Protein AF-0000000074148854 (afdb_homodimer)

Sequence (390 aa):
MEKKRISKEEFLEVLKSNPIIAAVREEERLSQALQSKSKVLFLLKTNVLTLPNVVQEIKSHGKLVFIHLDLLEGLAQDKYALRYLGDVVGIDGVITTRANLIQQAKAEDLIAIQRFFVLDSSALATGVKIMQSAEPDMVEILPGIIFIHLGEELRTQIPYPLIAGGLIRTPEEARDILKAGATAVSTTSVTLWNMMEKKRISKEEFLEVLKSNPIIAAVREEERLSQALQSKSKVLFLLKTNVLTLPNVVQEIKSHGKLVFIHLDLLEGLAQDKYALRYLGDVVGIDGVITTRANLIQQAKAEDLIAIQRFFVLDSSALATGVKIMQSAEPDMVEILPGIIFIHLGEELRTQIPYPLIAGGLIRTPEEARDILKAGATAVSTTSVTLWNM

Structure (mmCIF, N/CA/C/O backbone):
data_AF-0000000074148854-model_v1
#
loop_
_entity.id
_entity.type
_entity.pdbx_description
1 polymer 'Transcriptional antiterminator of glycerol uptake operon'
#
loop_
_atom_site.group_PDB
_atom_site.id
_atom_site.type_symbol
_atom_site.label_atom_id
_atom_site.label_alt_id
_atom_site.label_comp_id
_atom_site.label_asym_id
_atom_site.label_entity_id
_atom_site.label_seq_id
_atom_site.pdbx_PDB_ins_code
_atom_site.Cartn_x
_atom_site.Cartn_y
_atom_site.Cartn_z
_atom_site.occupancy
_atom_site.B_iso_or_equiv
_atom_site.auth_seq_id
_atom_site.auth_comp_id
_atom_site.auth_asym_id
_atom_site.auth_atom_id
_atom_site.pdbx_PDB_model_num
ATOM 1 N N . MET A 1 1 ? -23.891 6.211 -1.718 1 35.56 1 MET A N 1
ATOM 2 C CA . MET A 1 1 ? -23.828 7.664 -1.588 1 35.56 1 MET A CA 1
ATOM 3 C C . MET A 1 1 ? -22.391 8.156 -1.734 1 35.56 1 MET A C 1
ATOM 5 O O . MET A 1 1 ? -21.484 7.676 -1.05 1 35.56 1 MET A O 1
ATOM 9 N N . GLU A 1 2 ? -22.047 8.648 -2.879 1 47.62 2 GLU A N 1
ATOM 10 C CA . GLU A 1 2 ? -20.719 9.148 -3.178 1 47.62 2 GLU A CA 1
ATOM 11 C C . GLU A 1 2 ? -20.188 10.039 -2.051 1 47.62 2 GLU A C 1
ATOM 13 O O . GLU A 1 2 ? -20.828 11.031 -1.694 1 47.62 2 GLU A O 1
ATOM 18 N N . LYS A 1 3 ? -19.625 9.406 -1.089 1 58.03 3 LYS A N 1
ATOM 19 C CA . LYS A 1 3 ? -19.156 10.18 0.056 1 58.03 3 LYS A CA 1
ATOM 20 C C . LYS A 1 3 ? -18.578 11.523 -0.387 1 58.03 3 LYS A C 1
ATOM 22 O O . LYS A 1 3 ? -17.625 11.562 -1.185 1 58.03 3 LYS A O 1
ATOM 27 N N . LYS A 1 4 ? -19.234 12.648 -0.329 1 70.69 4 LYS A N 1
ATOM 28 C CA . LYS A 1 4 ? -18.891 14.016 -0.703 1 70.69 4 LYS A CA 1
ATOM 29 C C . LYS A 1 4 ? -17.594 14.453 -0.039 1 70.69 4 LYS A C 1
ATOM 31 O O . LYS A 1 4 ? -17.438 14.344 1.18 1 70.69 4 LYS A O 1
ATOM 36 N N . ARG A 1 5 ? -16.438 14.719 -0.85 1 89.81 5 ARG A N 1
ATOM 37 C CA . ARG A 1 5 ? -15.141 15.219 -0.407 1 89.81 5 ARG A CA 1
ATOM 38 C C . ARG A 1 5 ? -15.203 16.703 -0.085 1 89.81 5 ARG A C 1
ATOM 40 O O . ARG A 1 5 ? -15.875 17.469 -0.785 1 89.81 5 ARG A O 1
ATOM 47 N N . ILE A 1 6 ? -14.578 17.094 1.018 1 95.19 6 ILE A N 1
ATOM 48 C CA . ILE A 1 6 ? -14.531 18.5 1.403 1 95.19 6 ILE A CA 1
ATOM 49 C C . ILE A 1 6 ? -13.75 19.297 0.36 1 95.19 6 ILE A C 1
ATOM 51 O O . ILE A 1 6 ? -12.734 18.828 -0.152 1 95.19 6 ILE A O 1
ATOM 55 N N . SER A 1 7 ? -14.234 20.484 0.017 1 95.88 7 SER A N 1
ATOM 56 C CA . SER A 1 7 ? -13.531 21.344 -0.926 1 95.88 7 SER A CA 1
ATOM 57 C C . SER A 1 7 ? -12.445 22.156 -0.226 1 95.88 7 SER A C 1
ATOM 59 O O . SER A 1 7 ? -12.445 22.281 1.001 1 95.88 7 SER A O 1
ATOM 61 N N . LYS A 1 8 ? -11.57 22.672 -1.095 1 96.44 8 LYS A N 1
ATOM 62 C CA . LYS A 1 8 ? -10.523 23.562 -0.575 1 96.44 8 LYS A CA 1
ATOM 63 C C . LYS A 1 8 ? -11.125 24.734 0.175 1 96.44 8 LYS A C 1
ATOM 65 O O . LYS A 1 8 ? -10.656 25.109 1.254 1 96.44 8 LYS A O 1
ATOM 70 N N . GLU A 1 9 ? -12.156 25.281 -0.361 1 96.81 9 GLU A N 1
ATOM 71 C CA . GLU A 1 9 ? -12.805 26.438 0.239 1 96.81 9 GLU A CA 1
ATOM 72 C C . GLU A 1 9 ? -13.453 26.078 1.575 1 96.81 9 GLU A C 1
ATOM 74 O O . GLU A 1 9 ? -13.344 26.828 2.543 1 96.81 9 GLU A O 1
ATOM 79 N N . GLU A 1 10 ? -14.109 25 1.564 1 97.5 10 GLU A N 1
ATOM 80 C CA . GLU A 1 10 ? -14.711 24.531 2.805 1 97.5 10 GLU A CA 1
ATOM 81 C C . GLU A 1 10 ? -13.656 24.266 3.871 1 97.5 10 GLU A C 1
ATOM 83 O O . GLU A 1 10 ? -13.844 24.609 5.039 1 97.5 10 GLU A O 1
ATOM 88 N N . PHE A 1 11 ? -12.602 23.688 3.469 1 98.19 11 PHE A N 1
ATOM 89 C CA . PHE A 1 11 ? -11.516 23.391 4.391 1 98.19 11 PHE A CA 1
ATOM 90 C C . PHE A 1 11 ? -10.93 24.672 4.973 1 98.19 11 PHE A C 1
ATOM 92 O O . PHE A 1 11 ? -10.68 24.75 6.176 1 98.19 11 PHE A O 1
ATOM 99 N N . LEU A 1 12 ? -10.719 25.641 4.148 1 98.06 12 LEU A N 1
ATOM 100 C CA . LEU A 1 12 ? -10.203 26.938 4.586 1 98.06 12 LEU A CA 1
ATOM 101 C C . LEU A 1 12 ? -11.125 27.578 5.613 1 98.06 12 LEU A C 1
ATOM 103 O O . LEU A 1 12 ? -10.664 28.172 6.59 1 98.06 12 LEU A O 1
ATOM 107 N N . GLU A 1 13 ? -12.367 27.406 5.43 1 98 13 GLU A N 1
ATOM 108 C CA . GLU A 1 13 ? -13.344 27.953 6.375 1 98 13 GLU A CA 1
ATOM 109 C C . GLU A 1 13 ? -13.242 27.25 7.73 1 98 13 GLU A C 1
ATOM 111 O O . GLU A 1 13 ? -13.367 27.891 8.773 1 98 13 GLU A O 1
ATOM 116 N N . VAL A 1 14 ? -13.047 25.969 7.648 1 98.19 14 VAL A N 1
ATOM 117 C CA . VAL A 1 14 ? -12.891 25.203 8.883 1 98.19 14 VAL A CA 1
ATOM 118 C C . VAL A 1 14 ? -11.664 25.703 9.648 1 98.19 14 VAL A C 1
ATOM 120 O O . VAL A 1 14 ? -11.734 25.938 10.852 1 98.19 14 VAL A O 1
ATOM 123 N N . LEU A 1 15 ? -10.555 25.906 8.938 1 98.25 15 LEU A N 1
ATOM 124 C CA . LEU A 1 15 ? -9.312 26.344 9.578 1 98.25 15 LEU A CA 1
ATOM 125 C C . LEU A 1 15 ? -9.453 27.75 10.125 1 98.25 15 LEU A C 1
ATOM 127 O O . LEU A 1 15 ? -8.906 28.078 11.18 1 98.25 15 LEU A O 1
ATOM 131 N N . LYS A 1 16 ? -10.188 28.547 9.445 1 96.19 16 LYS A N 1
ATOM 132 C CA . LYS A 1 16 ? -10.391 29.922 9.906 1 96.19 16 LYS A CA 1
ATOM 133 C C . LYS A 1 16 ? -11.172 29.953 11.219 1 96.19 16 LYS A C 1
ATOM 135 O O . LYS A 1 16 ? -10.883 30.75 12.102 1 96.19 16 LYS A O 1
ATOM 140 N N . SER A 1 17 ? -12.125 29.141 11.32 1 96.62 17 SER A N 1
ATOM 141 C CA . SER A 1 17 ? -12.969 29.078 12.508 1 96.62 17 SER A CA 1
ATOM 142 C C . SER A 1 17 ? -12.25 28.406 13.672 1 96.62 17 SER A C 1
ATOM 144 O O . SER A 1 17 ? -12.477 28.734 14.836 1 96.62 17 SER A O 1
ATOM 146 N N . ASN A 1 18 ? -11.492 27.406 13.43 1 97.88 18 ASN A N 1
ATOM 147 C CA . ASN A 1 18 ? -10.688 26.656 14.375 1 97.88 18 ASN A CA 1
ATOM 148 C C . ASN A 1 18 ? -9.281 26.391 13.844 1 97.88 18 ASN A C 1
ATOM 150 O O . ASN A 1 18 ? -9.008 25.328 13.305 1 97.88 18 ASN A O 1
ATOM 154 N N . PRO A 1 19 ? -8.352 27.266 14.156 1 98.25 19 PRO A N 1
ATOM 155 C CA . PRO A 1 19 ? -7.078 27.297 13.438 1 98.25 19 PRO A CA 1
ATOM 156 C C . PRO A 1 19 ? -6.039 26.359 14.047 1 98.25 19 PRO A C 1
ATOM 158 O O . PRO A 1 19 ? -4.883 26.344 13.617 1 98.25 19 PRO A O 1
ATOM 161 N N . ILE A 1 20 ? -6.406 25.562 15.047 1 98.62 20 ILE A N 1
ATOM 162 C CA . ILE A 1 20 ? -5.449 24.656 15.656 1 98.62 20 ILE A CA 1
ATOM 163 C C . ILE A 1 20 ? -5.664 23.234 15.117 1 98.62 20 ILE A C 1
ATOM 165 O O . ILE A 1 20 ? -6.75 22.672 15.258 1 98.62 20 ILE A O 1
ATOM 169 N N . ILE A 1 21 ? -4.66 22.719 14.5 1 98.69 21 ILE A N 1
ATOM 170 C CA . ILE A 1 21 ? -4.656 21.359 13.984 1 98.69 21 ILE A CA 1
ATOM 171 C C . ILE A 1 21 ? -3.906 20.438 14.945 1 98.69 21 ILE A C 1
ATOM 173 O O . ILE A 1 21 ? -2.76 20.719 15.312 1 98.69 21 ILE A O 1
ATOM 177 N N . ALA A 1 22 ? -4.594 19.406 15.367 1 98.31 22 ALA A N 1
ATOM 178 C CA . ALA A 1 22 ? -3.953 18.438 16.25 1 98.31 22 ALA A CA 1
ATOM 179 C C . ALA A 1 22 ? -3.1 17.453 15.445 1 98.31 22 ALA A C 1
ATOM 181 O O . ALA A 1 22 ? -3.623 16.656 14.656 1 98.31 22 ALA A O 1
ATOM 182 N N . ALA A 1 23 ? -1.839 17.5 15.633 1 97.69 23 ALA A N 1
ATOM 183 C CA . ALA A 1 23 ? -0.928 16.531 15.023 1 97.69 23 ALA A CA 1
ATOM 184 C C . ALA A 1 23 ? -0.646 15.375 15.977 1 97.69 23 ALA A C 1
ATOM 186 O O . ALA A 1 23 ? -0.233 15.586 17.125 1 97.69 23 ALA A O 1
ATOM 187 N N . VAL A 1 24 ? -0.916 14.203 15.492 1 96.88 24 VAL A N 1
ATOM 188 C CA . VAL A 1 24 ? -0.788 13.008 16.328 1 96.88 24 VAL A CA 1
ATOM 189 C C . VAL A 1 24 ? 0.188 12.031 15.68 1 96.88 24 VAL A C 1
ATOM 191 O O . VAL A 1 24 ? 0.065 11.711 14.492 1 96.88 24 VAL A O 1
ATOM 194 N N . ARG A 1 25 ? 1.006 11.531 16.484 1 91.31 25 ARG A N 1
ATOM 195 C CA . ARG A 1 25 ? 1.88 10.461 16.016 1 91.31 25 ARG A CA 1
ATOM 196 C C . ARG A 1 25 ? 1.225 9.102 16.203 1 91.31 25 ARG A C 1
ATOM 198 O O . ARG A 1 25 ? 0.24 8.977 16.922 1 91.31 25 ARG A O 1
ATOM 205 N N . GLU A 1 26 ? 1.386 7.848 15.555 1 82.94 26 GLU A N 1
ATOM 206 C CA . GLU A 1 26 ? 0.753 6.539 15.453 1 82.94 26 GLU A CA 1
ATOM 207 C C . GLU A 1 26 ? -0.063 6.219 16.703 1 82.94 26 GLU A C 1
ATOM 209 O O . GLU A 1 26 ? -1.229 5.836 16.609 1 82.94 26 GLU A O 1
ATOM 214 N N . GLU A 1 27 ? -0.004 6.492 17.734 1 79.69 27 GLU A N 1
ATOM 215 C CA . GLU A 1 27 ? -0.789 6.168 18.922 1 79.69 27 GLU A CA 1
ATOM 216 C C . GLU A 1 27 ? -0.615 7.234 20 1 79.69 27 GLU A C 1
ATOM 218 O O . GLU A 1 27 ? -1.311 7.211 21.016 1 79.69 27 GLU A O 1
ATOM 223 N N . GLU A 1 28 ? 0.094 7.973 19.516 1 85.69 28 GLU A N 1
ATOM 224 C CA . GLU A 1 28 ? 0.358 8.961 20.562 1 85.69 28 GLU A CA 1
ATOM 225 C C . GLU A 1 28 ? -0.801 9.945 20.703 1 85.69 28 GLU A C 1
ATOM 227 O O . GLU A 1 28 ? -1.191 10.586 19.719 1 85.69 28 GLU A O 1
ATOM 232 N N . ARG A 1 29 ? -1.507 10.016 21.844 1 92.44 29 ARG A N 1
ATOM 233 C CA . ARG A 1 29 ? -2.459 11.031 22.297 1 92.44 29 ARG A CA 1
ATOM 234 C C . ARG A 1 29 ? -3.664 11.102 21.375 1 92.44 29 ARG A C 1
ATOM 236 O O . ARG A 1 29 ? -4.293 12.148 21.234 1 92.44 29 ARG A O 1
ATOM 243 N N . LEU A 1 30 ? -3.863 10.062 20.531 1 96.31 30 LEU A N 1
ATOM 244 C CA . LEU A 1 30 ? -5.023 10.055 19.641 1 96.31 30 LEU A CA 1
ATOM 245 C C . LEU A 1 30 ? -6.305 10.32 20.422 1 96.31 30 LEU A C 1
ATOM 247 O O . LEU A 1 30 ? -7.129 11.141 20 1 96.31 30 LEU A O 1
ATOM 251 N N . SER A 1 31 ? -6.457 9.68 21.531 1 96.69 31 SER A N 1
ATOM 252 C CA . SER A 1 31 ? -7.648 9.859 22.344 1 96.69 31 SER A CA 1
ATOM 253 C C . SER A 1 31 ? -7.812 11.312 22.781 1 96.69 31 SER A C 1
ATOM 255 O O . SER A 1 31 ? -8.922 11.859 22.75 1 96.69 31 SER A O 1
ATOM 257 N N . GLN A 1 32 ? -6.785 11.891 23.156 1 97.62 32 GLN A N 1
ATOM 258 C CA . GLN A 1 32 ? -6.824 13.289 23.547 1 97.62 32 GLN A CA 1
ATOM 259 C C . GLN A 1 32 ? -7.164 14.188 22.359 1 97.62 32 GLN A C 1
ATOM 261 O O . GLN A 1 32 ? -7.902 15.164 22.516 1 97.62 32 GLN A O 1
ATOM 266 N N . ALA A 1 33 ? -6.637 13.891 21.266 1 98.06 33 ALA A N 1
ATOM 267 C CA . ALA A 1 33 ? -6.93 14.664 20.062 1 98.06 33 ALA A CA 1
ATOM 268 C C . ALA A 1 33 ? -8.414 14.586 19.703 1 98.06 33 ALA A C 1
ATOM 270 O O . ALA A 1 33 ? -9.023 15.594 19.344 1 98.06 33 ALA A O 1
ATOM 271 N N . LEU A 1 34 ? -8.945 13.398 19.859 1 98 34 LEU A N 1
ATOM 272 C CA . LEU A 1 34 ? -10.344 13.164 19.531 1 98 34 LEU A CA 1
ATOM 273 C C . LEU A 1 34 ? -11.258 13.977 20.438 1 98 34 LEU A C 1
ATOM 275 O O . LEU A 1 34 ? -12.312 14.445 20.016 1 98 34 LEU A O 1
ATOM 279 N N . GLN A 1 35 ? -10.836 14.188 21.594 1 97.31 35 GLN A N 1
ATOM 280 C CA . GLN A 1 35 ? -11.656 14.867 22.594 1 97.31 35 GLN A CA 1
ATOM 281 C C . GLN A 1 35 ? -11.367 16.359 22.609 1 97.31 35 GLN A C 1
ATOM 283 O O . GLN A 1 35 ? -12.062 17.125 23.281 1 97.31 35 GLN A O 1
ATOM 288 N N . SER A 1 36 ? -10.453 16.766 21.922 1 98.06 36 SER A N 1
ATOM 289 C CA . SER A 1 36 ? -10.039 18.156 21.938 1 98.06 36 SER A CA 1
ATOM 290 C C . SER A 1 36 ? -11 19.031 21.125 1 98.06 36 SER A C 1
ATOM 292 O O . SER A 1 36 ? -11.938 18.516 20.516 1 98.06 36 SER A O 1
ATOM 294 N N . LYS A 1 37 ? -10.734 20.344 21.078 1 98 37 LYS A N 1
ATOM 295 C CA . LYS A 1 37 ? -11.547 21.297 20.328 1 98 37 LYS A CA 1
ATOM 296 C C . LYS A 1 37 ? -11.125 21.359 18.859 1 98 37 LYS A C 1
ATOM 298 O O . LYS A 1 37 ? -11.844 21.906 18.031 1 98 37 LYS A O 1
ATOM 303 N N . SER A 1 38 ? -9.977 20.75 18.562 1 98.38 38 SER A N 1
ATOM 304 C CA . SER A 1 38 ? -9.484 20.781 17.188 1 98.38 38 SER A CA 1
ATOM 305 C C . SER A 1 38 ? -10.438 20.078 16.234 1 98.38 38 SER A C 1
ATOM 307 O O . SER A 1 38 ? -10.898 18.969 16.531 1 98.38 38 SER A O 1
ATOM 309 N N . LYS A 1 39 ? -10.688 20.641 15.117 1 98.5 39 LYS A N 1
ATOM 310 C CA . LYS A 1 39 ? -11.586 20.062 14.125 1 98.5 39 LYS A CA 1
ATOM 311 C C . LYS A 1 39 ? -10.812 19.266 13.086 1 98.5 39 LYS A C 1
ATOM 313 O O . LYS A 1 39 ? -11.398 18.469 12.344 1 98.5 39 LYS A O 1
ATOM 318 N N . VAL A 1 40 ? -9.516 19.5 13.039 1 98.75 40 VAL A N 1
ATOM 319 C CA . VAL A 1 40 ? -8.672 18.859 12.031 1 98.75 40 VAL A CA 1
ATOM 320 C C . VAL A 1 40 ? -7.543 18.094 12.719 1 98.75 40 VAL A C 1
ATOM 322 O O . VAL A 1 40 ? -6.914 18.609 13.648 1 98.75 40 VAL A O 1
ATOM 325 N N . LEU A 1 41 ? -7.324 16.906 12.289 1 98.5 41 LEU A N 1
ATOM 326 C CA . LEU A 1 41 ? -6.234 16.078 12.797 1 98.5 41 LEU A CA 1
ATOM 327 C C . LEU A 1 41 ? -5.25 15.727 11.688 1 98.5 41 LEU A C 1
ATOM 329 O O . LEU A 1 41 ? -5.66 15.352 10.586 1 98.5 41 LEU A O 1
ATOM 333 N N . PHE A 1 42 ? -3.963 15.945 11.93 1 98.44 42 PHE A N 1
ATOM 334 C CA . PHE A 1 42 ? -2.869 15.406 11.125 1 98.44 42 PHE A CA 1
ATOM 335 C C . PHE A 1 42 ? -2.348 14.102 11.727 1 98.44 42 PHE A C 1
ATOM 337 O O . PHE A 1 42 ? -1.831 14.094 12.844 1 98.44 42 PHE A O 1
ATOM 344 N N . LEU A 1 43 ? -2.539 13.062 11.008 1 96.69 43 LEU A N 1
ATOM 345 C CA . LEU A 1 43 ? -1.919 11.805 11.398 1 96.69 43 LEU A CA 1
ATOM 346 C C . LEU A 1 43 ? -0.556 11.641 10.734 1 96.69 43 LEU A C 1
ATOM 348 O O . LEU A 1 43 ? -0.471 11.445 9.523 1 96.69 43 LEU A O 1
ATOM 352 N N . LEU A 1 44 ? 0.46 11.617 11.516 1 95.62 44 LEU A N 1
ATOM 353 C CA . LEU A 1 44 ? 1.817 11.703 10.992 1 95.62 44 LEU A CA 1
ATOM 354 C C . LEU A 1 44 ? 2.35 10.312 10.648 1 95.62 44 LEU A C 1
ATOM 356 O O . LEU A 1 44 ? 2.787 10.07 9.516 1 95.62 44 LEU A O 1
ATOM 360 N N . LYS A 1 45 ? 2.365 9.367 11.547 1 94.06 45 LYS A N 1
ATOM 361 C CA . LYS A 1 45 ? 2.818 8 11.289 1 94.06 45 LYS A CA 1
ATOM 362 C C . LYS A 1 45 ? 1.679 7.004 11.461 1 94.06 45 LYS A C 1
ATOM 364 O O . LYS A 1 45 ? 0.979 7.023 12.477 1 94.06 45 LYS A O 1
ATOM 369 N N . THR A 1 46 ? 1.465 6.246 10.453 1 93.38 46 THR A N 1
ATOM 370 C CA . THR A 1 46 ? 0.458 5.191 10.484 1 93.38 46 THR A CA 1
ATOM 371 C C . THR A 1 46 ? 0.775 4.109 9.461 1 93.38 46 THR A C 1
ATOM 373 O O . THR A 1 46 ? 1.834 4.137 8.828 1 93.38 46 THR A O 1
ATOM 376 N N . ASN A 1 47 ? -0.039 3.094 9.438 1 95.94 47 ASN A N 1
ATOM 377 C CA . ASN A 1 47 ? 0.164 2.002 8.492 1 95.94 47 ASN A CA 1
ATOM 378 C C . ASN A 1 47 ? -1.161 1.478 7.945 1 95.94 47 ASN A C 1
ATOM 380 O O . ASN A 1 47 ? -2.227 1.812 8.461 1 95.94 47 ASN A O 1
ATOM 384 N N . VAL A 1 48 ? -0.993 0.71 6.93 1 96.69 48 VAL A N 1
ATOM 385 C CA . VAL A 1 48 ? -2.148 0.268 6.16 1 96.69 48 VAL A CA 1
ATOM 386 C C . VAL A 1 48 ? -3.057 -0.593 7.035 1 96.69 48 VAL A C 1
ATOM 388 O O . VAL A 1 48 ? -4.266 -0.671 6.801 1 96.69 48 VAL A O 1
ATOM 391 N N . LEU A 1 49 ? -2.559 -1.205 8.102 1 95.69 49 LEU A N 1
ATOM 392 C CA . LEU A 1 49 ? -3.334 -2.115 8.938 1 95.69 49 LEU A CA 1
ATOM 393 C C . LEU A 1 49 ? -4.242 -1.339 9.883 1 95.69 49 LEU A C 1
ATOM 395 O O . LEU A 1 49 ? -5.398 -1.719 10.094 1 95.69 49 LEU A O 1
ATOM 399 N N . THR A 1 50 ? -3.781 -0.253 10.406 1 94.06 50 THR A N 1
ATOM 400 C CA . THR A 1 50 ? -4.496 0.452 11.461 1 94.06 50 THR A CA 1
ATOM 401 C C . THR A 1 50 ? -5.246 1.654 10.898 1 94.06 50 THR A C 1
ATOM 403 O O . THR A 1 50 ? -6.254 2.086 11.469 1 94.06 50 THR A O 1
ATOM 406 N N . LEU A 1 51 ? -4.879 2.059 9.805 1 95.5 51 LEU A N 1
ATOM 407 C CA . LEU A 1 51 ? -5.301 3.336 9.242 1 95.5 51 LEU A CA 1
ATOM 408 C C . LEU A 1 51 ? -6.816 3.387 9.086 1 95.5 51 LEU A C 1
ATOM 410 O O . LEU A 1 51 ? -7.457 4.352 9.508 1 95.5 51 LEU A O 1
ATOM 414 N N . PRO A 1 52 ? -7.457 2.291 8.516 1 95.75 52 PRO A N 1
ATOM 415 C CA . PRO A 1 52 ? -8.906 2.377 8.312 1 95.75 52 PRO A CA 1
ATOM 416 C C . PRO A 1 52 ? -9.664 2.596 9.617 1 95.75 52 PRO A C 1
ATOM 418 O O . PRO A 1 52 ? -10.57 3.436 9.68 1 95.75 52 PRO A O 1
ATOM 421 N N . ASN A 1 53 ? -9.305 1.927 10.641 1 95.44 53 ASN A N 1
ATOM 422 C CA . ASN A 1 53 ? -9.984 2.043 11.93 1 95.44 53 ASN A CA 1
ATOM 423 C C . ASN A 1 53 ? -9.742 3.408 12.57 1 95.44 53 ASN A C 1
ATOM 425 O O . ASN A 1 53 ? -10.672 4.012 13.117 1 95.44 53 ASN A O 1
ATOM 429 N N . VAL A 1 54 ? -8.555 3.836 12.516 1 96.5 54 VAL A N 1
ATOM 430 C CA . VAL A 1 54 ? -8.18 5.117 13.109 1 96.5 54 VAL A CA 1
ATOM 431 C C . VAL A 1 54 ? -8.938 6.246 12.414 1 96.5 54 VAL A C 1
ATOM 433 O O . VAL A 1 54 ? -9.469 7.141 13.078 1 96.5 54 VAL A O 1
ATOM 436 N N . VAL A 1 55 ? -9.016 6.199 11.109 1 97.38 55 VAL A N 1
ATOM 437 C CA . VAL A 1 55 ? -9.703 7.23 10.336 1 97.38 55 VAL A CA 1
ATOM 438 C C . VAL A 1 55 ? -11.203 7.188 10.633 1 97.38 55 VAL A C 1
ATOM 440 O O . VAL A 1 55 ? -11.836 8.234 10.797 1 97.38 55 VAL A O 1
ATOM 443 N N . GLN A 1 56 ? -11.719 6.02 10.695 1 97.06 56 GLN A N 1
ATOM 444 C CA . GLN A 1 56 ? -13.133 5.883 11.047 1 97.06 56 GLN A CA 1
ATOM 445 C C . GLN A 1 56 ? -13.422 6.508 12.406 1 97.06 56 GLN A C 1
ATOM 447 O O . GLN A 1 56 ? -14.453 7.172 12.578 1 97.06 56 GLN A O 1
ATOM 452 N N . GLU A 1 57 ? -12.57 6.246 13.312 1 96.56 57 GLU A N 1
ATOM 453 C CA . GLU A 1 57 ? -12.734 6.82 14.648 1 96.56 57 GLU A CA 1
ATOM 454 C C . GLU A 1 57 ? -12.703 8.344 14.594 1 96.56 57 GLU A C 1
ATOM 456 O O . GLU A 1 57 ? -13.539 9.008 15.203 1 96.56 57 GLU A O 1
ATOM 461 N N . ILE A 1 58 ? -11.773 8.875 13.898 1 97.56 58 ILE A N 1
ATOM 462 C CA . ILE A 1 58 ? -11.633 10.32 13.773 1 97.56 58 ILE A CA 1
ATOM 463 C C . ILE A 1 58 ? -12.891 10.914 13.141 1 97.56 58 ILE A C 1
ATOM 465 O O . ILE A 1 58 ? -13.445 11.883 13.648 1 97.56 58 ILE A O 1
ATOM 469 N N . LYS A 1 59 ? -13.352 10.25 12.102 1 97.31 59 LYS A N 1
ATOM 470 C CA . LYS A 1 59 ? -14.531 10.711 11.383 1 97.31 59 LYS A CA 1
ATOM 471 C C . LYS A 1 59 ? -15.773 10.625 12.258 1 97.31 59 LYS A C 1
ATOM 473 O O . LYS A 1 59 ? -16.672 11.477 12.172 1 97.31 59 LYS A O 1
ATOM 478 N N . SER A 1 60 ? -15.828 9.648 13.039 1 97.38 60 SER A N 1
ATOM 479 C CA . SER A 1 60 ? -16.984 9.461 13.914 1 97.38 60 SER A CA 1
ATOM 480 C C . SER A 1 60 ? -17.062 10.578 14.953 1 97.38 60 SER A C 1
ATOM 482 O O . SER A 1 60 ? -18.141 10.836 15.508 1 97.38 60 SER A O 1
ATOM 484 N N . HIS A 1 61 ? -16.031 11.211 15.203 1 97.75 61 HIS A N 1
ATOM 485 C CA . HIS A 1 61 ? -16 12.352 16.109 1 97.75 61 HIS A CA 1
ATOM 486 C C . HIS A 1 61 ? -16.203 13.664 15.367 1 97.75 61 HIS A C 1
ATOM 488 O O . HIS A 1 61 ? -16.062 14.742 15.945 1 97.75 61 HIS A O 1
ATOM 494 N N . GLY A 1 62 ? -16.484 13.562 14.07 1 97.38 62 GLY A N 1
ATOM 495 C CA . GLY A 1 62 ? -16.812 14.734 13.273 1 97.38 62 GLY A CA 1
ATOM 496 C C . GLY A 1 62 ? -15.594 15.555 12.891 1 97.38 62 GLY A C 1
ATOM 497 O O . GLY A 1 62 ? -15.711 16.75 12.617 1 97.38 62 GLY A O 1
ATOM 498 N N . LYS A 1 63 ? -14.445 14.961 12.93 1 98.25 63 LYS A N 1
ATOM 499 C CA . LYS A 1 63 ? -13.211 15.695 12.641 1 98.25 63 LYS A CA 1
ATOM 500 C C . LYS A 1 63 ? -12.672 15.336 11.258 1 98.25 63 LYS A C 1
ATOM 502 O O . LYS A 1 63 ? -12.938 14.242 10.75 1 98.25 63 LYS A O 1
ATOM 507 N N . LEU A 1 64 ? -11.938 16.281 10.664 1 98.62 64 LEU A N 1
ATOM 508 C CA . LEU A 1 64 ? -11.227 16.031 9.406 1 98.62 64 LEU A CA 1
ATOM 509 C C . LEU A 1 64 ? -9.883 15.375 9.664 1 98.62 64 LEU A C 1
ATOM 511 O O . LEU A 1 64 ? -9.25 15.617 10.703 1 98.62 64 LEU A O 1
ATOM 515 N N . VAL A 1 65 ? -9.469 14.586 8.719 1 98.44 65 VAL A N 1
ATOM 516 C CA . VAL A 1 65 ? -8.234 13.844 8.953 1 98.44 65 VAL A CA 1
ATOM 517 C C . VAL A 1 65 ? -7.348 13.914 7.707 1 98.44 65 VAL A C 1
ATOM 519 O O . VAL A 1 65 ? -7.82 13.719 6.586 1 98.44 65 VAL A O 1
ATOM 522 N N . PHE A 1 66 ? -6.055 14.203 7.898 1 98.69 66 PHE A N 1
ATOM 523 C CA . PHE A 1 66 ? -5 14.258 6.898 1 98.69 66 PHE A CA 1
ATOM 524 C C . PHE A 1 66 ? -3.865 13.305 7.254 1 98.69 66 PHE A C 1
ATOM 526 O O . PHE A 1 66 ? -3.488 13.195 8.422 1 98.69 66 PHE A O 1
ATOM 533 N N . ILE A 1 67 ? -3.324 12.688 6.195 1 97.94 67 ILE A N 1
ATOM 534 C CA . ILE A 1 67 ? -2.268 11.711 6.426 1 97.94 67 ILE A CA 1
ATOM 535 C C . ILE A 1 67 ? -0.966 12.195 5.793 1 97.94 67 ILE A C 1
ATOM 537 O O . ILE A 1 67 ? -0.969 12.719 4.676 1 97.94 67 ILE A O 1
ATOM 541 N N . HIS A 1 68 ? 0.115 12.055 6.555 1 97.75 68 HIS A N 1
ATOM 542 C CA . HIS A 1 68 ? 1.428 12.312 5.973 1 97.75 68 HIS A CA 1
ATOM 543 C C . HIS A 1 68 ? 1.888 11.133 5.121 1 97.75 68 HIS A C 1
ATOM 545 O O . HIS A 1 68 ? 2.295 10.094 5.656 1 97.75 68 HIS A O 1
ATOM 551 N N . LEU A 1 69 ? 1.962 11.281 3.82 1 97.38 69 LEU A N 1
ATOM 552 C CA . LEU A 1 69 ? 2.186 10.195 2.877 1 97.38 69 LEU A CA 1
ATOM 553 C C . LEU A 1 69 ? 3.609 9.656 2.994 1 97.38 69 LEU A C 1
ATOM 555 O O . LEU A 1 69 ? 3.842 8.461 2.818 1 97.38 69 LEU A O 1
ATOM 559 N N . ASP A 1 70 ? 4.504 10.562 3.324 1 96.19 70 ASP A N 1
ATOM 560 C CA . ASP A 1 70 ? 5.91 10.18 3.314 1 96.19 70 ASP A CA 1
ATOM 561 C C . ASP A 1 70 ? 6.219 9.18 4.43 1 96.19 70 ASP A C 1
ATOM 563 O O . ASP A 1 70 ? 7.199 8.438 4.352 1 96.19 70 ASP A O 1
ATOM 567 N N . LEU A 1 71 ? 5.379 9.148 5.453 1 95.12 71 LEU A N 1
ATOM 568 C CA . LEU A 1 71 ? 5.645 8.305 6.613 1 95.12 71 LEU A CA 1
ATOM 569 C C . LEU A 1 71 ? 4.656 7.145 6.676 1 95.12 71 LEU A C 1
ATOM 571 O O . LEU A 1 71 ? 4.676 6.359 7.629 1 95.12 71 LEU A O 1
ATOM 575 N N . LEU A 1 72 ? 3.814 7.047 5.719 1 95.75 72 LEU A N 1
ATOM 576 C CA . LEU A 1 72 ? 2.803 5.996 5.676 1 95.75 72 LEU A CA 1
ATOM 577 C C . LEU A 1 72 ? 3.426 4.652 5.309 1 95.75 72 LEU A C 1
ATOM 579 O O . LEU A 1 72 ? 4.129 4.547 4.301 1 95.75 72 LEU A O 1
ATOM 583 N N . GLU A 1 73 ? 3.172 3.658 6.094 1 96.56 73 GLU A N 1
ATOM 584 C CA . GLU A 1 73 ? 3.732 2.332 5.855 1 96.56 73 GLU A CA 1
ATOM 585 C C . GLU A 1 73 ? 2.682 1.385 5.281 1 96.56 73 GLU A C 1
ATOM 587 O O . GLU A 1 73 ? 1.513 1.438 5.668 1 96.56 73 GLU A O 1
ATOM 592 N N . GLY A 1 74 ? 3.115 0.58 4.289 1 97.38 74 GLY A N 1
ATOM 593 C CA . GLY A 1 74 ? 2.232 -0.438 3.74 1 97.38 74 GLY A CA 1
ATOM 594 C C . GLY A 1 74 ? 1.568 -0.017 2.443 1 97.38 74 GLY A C 1
ATOM 595 O O . GLY A 1 74 ? 1.086 -0.861 1.684 1 97.38 74 GLY A O 1
ATOM 596 N N . LEU A 1 75 ? 1.504 1.229 2.217 1 97.25 75 LEU A N 1
ATOM 597 C CA . LEU A 1 75 ? 0.928 1.721 0.97 1 97.25 75 LEU A CA 1
ATOM 598 C C . LEU A 1 75 ? 1.999 2.352 0.088 1 97.25 75 LEU A C 1
ATOM 600 O O . LEU A 1 75 ? 2.918 3.004 0.59 1 97.25 75 LEU A O 1
ATOM 604 N N . ALA A 1 76 ? 1.818 2.141 -1.133 1 96.06 76 ALA A N 1
ATOM 605 C CA . ALA A 1 76 ? 2.715 2.779 -2.092 1 96.06 76 ALA A CA 1
ATOM 606 C C . ALA A 1 76 ? 2.406 4.266 -2.229 1 96.06 76 ALA A C 1
ATOM 608 O O . ALA A 1 76 ? 1.477 4.773 -1.596 1 96.06 76 ALA A O 1
ATOM 609 N N . GLN A 1 77 ? 3.291 4.914 -2.914 1 94.06 77 GLN A N 1
ATOM 610 C CA . GLN A 1 77 ? 3.078 6.32 -3.23 1 94.06 77 GLN A CA 1
ATOM 611 C C . GLN A 1 77 ? 2.641 6.5 -4.68 1 94.06 77 GLN A C 1
ATOM 613 O O . GLN A 1 77 ? 3.359 7.098 -5.48 1 94.06 77 GLN A O 1
ATOM 618 N N . ASP A 1 78 ? 1.471 5.949 -4.965 1 94.94 78 ASP A N 1
ATOM 619 C CA . ASP A 1 78 ? 0.966 6 -6.336 1 94.94 78 ASP A CA 1
ATOM 620 C C . ASP A 1 78 ? -0.533 6.293 -6.355 1 94.94 78 ASP A C 1
ATOM 622 O O . ASP A 1 78 ? -1.146 6.492 -5.309 1 94.94 78 ASP A O 1
ATOM 626 N N . LYS A 1 79 ? -1.063 6.402 -7.547 1 95.5 79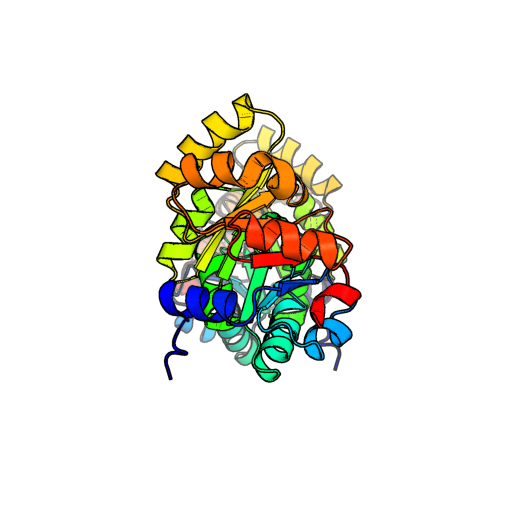 LYS A N 1
ATOM 627 C CA . LYS A 1 79 ? -2.449 6.828 -7.727 1 95.5 79 LYS A CA 1
ATOM 628 C C . LYS A 1 79 ? -3.416 5.832 -7.09 1 95.5 79 LYS A C 1
ATOM 630 O O . LYS A 1 79 ? -4.461 6.223 -6.562 1 95.5 79 LYS A O 1
ATOM 635 N N . TYR A 1 80 ? -3.094 4.582 -7.098 1 96.56 80 TYR A N 1
ATOM 636 C CA . TYR A 1 80 ? -3.98 3.578 -6.523 1 96.56 80 TYR A CA 1
ATOM 637 C C . TYR A 1 80 ? -4.031 3.699 -5.004 1 96.56 80 TYR A C 1
ATOM 639 O O . TYR A 1 80 ? -5.094 3.553 -4.398 1 96.56 80 TYR A O 1
ATOM 647 N N . ALA A 1 81 ? -2.879 3.941 -4.465 1 97.75 81 ALA A N 1
ATOM 648 C CA . ALA A 1 81 ? -2.83 4.168 -3.023 1 97.75 81 ALA A CA 1
ATOM 649 C C . ALA A 1 81 ? -3.654 5.391 -2.633 1 97.75 81 ALA A C 1
ATOM 651 O O . ALA A 1 81 ? -4.402 5.355 -1.652 1 97.75 81 ALA A O 1
ATOM 652 N N . LEU A 1 82 ? -3.533 6.414 -3.43 1 98 82 LEU A N 1
ATOM 653 C CA . LEU A 1 82 ? -4.266 7.645 -3.152 1 98 82 LEU A CA 1
ATOM 654 C C . LEU A 1 82 ? -5.77 7.426 -3.291 1 98 82 LEU A C 1
ATOM 656 O O . LEU A 1 82 ? -6.551 7.906 -2.469 1 98 82 LEU A O 1
ATOM 660 N N . ARG A 1 83 ? -6.121 6.707 -4.266 1 97.25 83 ARG A N 1
ATOM 661 C CA . ARG A 1 83 ? -7.535 6.395 -4.457 1 97.25 83 ARG A CA 1
ATOM 662 C C . ARG A 1 83 ? -8.062 5.531 -3.314 1 97.25 83 ARG A C 1
ATOM 664 O O . ARG A 1 83 ? -9.18 5.738 -2.84 1 97.25 83 ARG A O 1
ATOM 671 N N . TYR A 1 84 ? -7.32 4.602 -2.879 1 97.62 84 TYR A N 1
ATOM 672 C CA . TYR A 1 84 ? -7.668 3.779 -1.725 1 97.62 84 TYR A CA 1
ATOM 673 C C . TYR A 1 84 ? -7.875 4.641 -0.483 1 97.62 84 TYR A C 1
ATOM 675 O O . TYR A 1 84 ? -8.852 4.469 0.244 1 97.62 84 TYR A O 1
ATOM 683 N N . LEU A 1 85 ? -6.965 5.57 -0.281 1 98 85 LEU A N 1
ATOM 684 C CA . LEU A 1 85 ? -7.023 6.457 0.877 1 98 85 LEU A CA 1
ATOM 685 C C . LEU A 1 85 ? -8.281 7.316 0.84 1 98 85 LEU A C 1
ATOM 687 O O . LEU A 1 85 ? -8.945 7.496 1.863 1 98 85 LEU A O 1
ATOM 691 N N . GLY A 1 86 ? -8.578 7.816 -0.294 1 97.19 86 GLY A N 1
ATOM 692 C CA . GLY A 1 86 ? -9.742 8.672 -0.438 1 97.19 86 GLY A CA 1
ATOM 693 C C . GLY A 1 86 ? -11.055 7.91 -0.43 1 97.19 86 GLY A C 1
ATOM 694 O O . GLY A 1 86 ? -11.945 8.203 0.365 1 97.19 86 GLY A O 1
ATOM 695 N N . ASP A 1 87 ? -11.133 6.809 -1.193 1 96 87 ASP A N 1
ATOM 696 C CA . ASP A 1 87 ? -12.406 6.156 -1.487 1 96 87 ASP A CA 1
ATOM 697 C C . ASP A 1 87 ? -12.734 5.09 -0.447 1 96 87 ASP A C 1
ATOM 699 O O . ASP A 1 87 ? -13.898 4.852 -0.134 1 96 87 ASP A O 1
ATOM 703 N N . VAL A 1 88 ? -11.758 4.465 0.007 1 95.44 88 VAL A N 1
ATOM 704 C CA . VAL A 1 88 ? -11.984 3.33 0.895 1 95.44 88 VAL A CA 1
ATOM 705 C C . VAL A 1 88 ? -11.773 3.758 2.346 1 95.44 88 VAL A C 1
ATOM 707 O O . VAL A 1 88 ? -12.633 3.527 3.199 1 95.44 88 VAL A O 1
ATOM 710 N N . VAL A 1 89 ? -10.68 4.434 2.617 1 96.75 89 VAL A N 1
ATOM 711 C CA . VAL A 1 89 ? -10.352 4.816 3.986 1 96.75 89 VAL A CA 1
ATOM 712 C C . VAL A 1 89 ? -11.141 6.062 4.379 1 96.75 89 VAL A C 1
ATOM 714 O O . VAL A 1 89 ? -11.57 6.199 5.523 1 96.75 89 VAL A O 1
ATOM 717 N N . GLY A 1 90 ? -11.297 6.996 3.406 1 97.25 90 GLY A N 1
ATOM 718 C CA . GLY A 1 90 ? -12.141 8.164 3.625 1 97.25 90 GLY A CA 1
ATOM 719 C C . GLY A 1 90 ? -11.398 9.336 4.23 1 97.25 90 GLY A C 1
ATOM 720 O O . GLY A 1 90 ? -11.953 10.078 5.043 1 97.25 90 GLY A O 1
ATOM 721 N N . ILE A 1 91 ? -10.188 9.492 3.891 1 98.19 91 ILE A N 1
ATOM 722 C CA . ILE A 1 91 ? -9.445 10.641 4.391 1 98.19 91 ILE A CA 1
ATOM 723 C C . ILE A 1 91 ? -9.867 11.906 3.639 1 98.19 91 ILE A C 1
ATOM 725 O O . ILE A 1 91 ? -10.516 11.82 2.592 1 98.19 91 ILE A O 1
ATOM 729 N N . ASP A 1 92 ? -9.5 13.055 4.191 1 98.56 92 ASP A N 1
ATOM 730 C CA . ASP A 1 92 ? -9.883 14.32 3.578 1 98.56 92 ASP A CA 1
ATOM 731 C C . ASP A 1 92 ? -8.742 14.891 2.734 1 98.56 92 ASP A C 1
ATOM 733 O O . ASP A 1 92 ? -8.977 15.633 1.78 1 98.56 92 ASP A O 1
ATOM 737 N N . GLY A 1 93 ? -7.566 14.508 3.109 1 98.56 93 GLY A N 1
ATOM 738 C CA . GLY A 1 93 ? -6.418 15.023 2.387 1 98.56 93 GLY A CA 1
ATOM 739 C C . GLY A 1 93 ? -5.105 14.406 2.822 1 98.56 93 GLY A C 1
ATOM 740 O O . GLY A 1 93 ? -5.094 13.469 3.629 1 98.56 93 GLY A O 1
ATOM 741 N N . VAL A 1 94 ? -4.008 14.977 2.18 1 98.62 94 VAL A N 1
ATOM 742 C CA . VAL A 1 94 ? -2.691 14.406 2.441 1 98.62 94 VAL A CA 1
ATOM 743 C C . VAL A 1 94 ? -1.673 15.523 2.645 1 98.62 94 VAL A C 1
ATOM 745 O O . VAL A 1 94 ? -1.89 16.656 2.205 1 98.62 94 VAL A O 1
ATOM 748 N N . ILE A 1 95 ? -0.676 15.141 3.396 1 98.44 95 ILE A N 1
ATOM 749 C CA . ILE A 1 95 ? 0.52 15.961 3.568 1 98.44 95 ILE A CA 1
ATOM 750 C C . ILE A 1 95 ? 1.726 15.242 2.965 1 98.44 95 ILE A C 1
ATOM 752 O O . ILE A 1 95 ? 1.888 14.031 3.139 1 98.44 95 ILE A O 1
ATOM 756 N N . THR A 1 96 ? 2.58 15.945 2.248 1 98.06 96 THR A N 1
ATOM 757 C CA . THR A 1 96 ? 3.783 15.336 1.689 1 98.06 96 THR A CA 1
ATOM 758 C C . THR A 1 96 ? 4.824 16.406 1.362 1 98.06 96 THR A C 1
ATOM 760 O O . THR A 1 96 ? 4.484 17.562 1.125 1 98.06 96 THR A O 1
ATOM 763 N N . THR A 1 97 ? 6.059 15.953 1.344 1 95.81 97 THR A N 1
ATOM 764 C CA . THR A 1 97 ? 7.129 16.828 0.887 1 95.81 97 THR A CA 1
ATOM 765 C C . THR A 1 97 ? 7.34 16.688 -0.618 1 95.81 97 THR A C 1
ATOM 767 O O . THR A 1 97 ? 8.047 17.484 -1.229 1 95.81 97 THR A O 1
ATOM 770 N N . ARG A 1 98 ? 6.648 15.773 -1.214 1 94.81 98 ARG A N 1
ATOM 771 C CA . ARG A 1 98 ? 6.895 15.43 -2.609 1 94.81 98 ARG A CA 1
ATOM 772 C C . ARG A 1 98 ? 5.906 16.125 -3.531 1 94.81 98 ARG A C 1
ATOM 774 O O . ARG A 1 98 ? 4.703 15.867 -3.477 1 94.81 98 ARG A O 1
ATOM 781 N N . ALA A 1 99 ? 6.488 16.844 -4.43 1 94.19 99 ALA A N 1
ATOM 782 C CA . ALA A 1 99 ? 5.68 17.672 -5.324 1 94.19 99 ALA A CA 1
ATOM 783 C C . ALA A 1 99 ? 4.832 16.812 -6.254 1 94.19 99 ALA A C 1
ATOM 785 O O . ALA A 1 99 ? 3.68 17.141 -6.543 1 94.19 99 ALA A O 1
ATOM 786 N N . ASN A 1 100 ? 5.391 15.703 -6.758 1 94.25 100 ASN A N 1
ATOM 787 C CA . ASN A 1 100 ? 4.672 14.852 -7.695 1 94.25 100 ASN A CA 1
ATOM 788 C C . ASN A 1 100 ? 3.43 14.234 -7.051 1 94.25 100 ASN A C 1
ATOM 790 O O . ASN A 1 100 ? 2.426 14 -7.73 1 94.25 100 ASN A O 1
ATOM 794 N N . LEU A 1 101 ? 3.416 14.047 -5.812 1 96.75 101 LEU A N 1
ATOM 795 C CA . LEU A 1 101 ? 2.281 13.453 -5.113 1 96.75 101 LEU A CA 1
ATOM 796 C C . LEU A 1 101 ? 1.183 14.484 -4.883 1 96.75 101 LEU A C 1
ATOM 798 O O . LEU A 1 101 ? 0.019 14.125 -4.691 1 96.75 101 LEU A O 1
ATOM 802 N N . ILE A 1 102 ? 1.579 15.75 -4.883 1 97.94 102 ILE A N 1
ATOM 803 C CA . ILE A 1 102 ? 0.6 16.828 -4.73 1 97.94 102 ILE A CA 1
ATOM 804 C C . ILE A 1 102 ? -0.396 16.781 -5.887 1 97.94 102 ILE A C 1
ATOM 806 O O . ILE A 1 102 ? -1.609 16.734 -5.668 1 97.94 1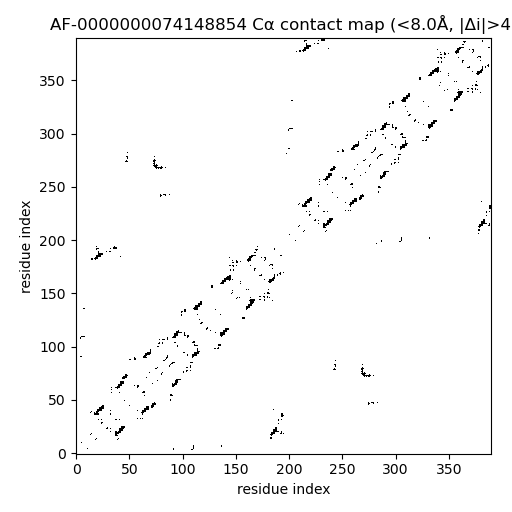02 ILE A O 1
ATOM 810 N N . GLN A 1 103 ? 0.105 16.719 -7.039 1 96.31 103 GLN A N 1
ATOM 811 C CA . GLN A 1 103 ? -0.742 16.703 -8.227 1 96.31 103 GLN A CA 1
ATOM 812 C C . GLN A 1 103 ? -1.599 15.445 -8.281 1 96.31 103 GLN A C 1
ATOM 814 O O . GLN A 1 103 ? -2.777 15.508 -8.633 1 96.31 103 GLN A O 1
ATOM 819 N N . GLN A 1 104 ? -0.972 14.383 -7.957 1 97 104 GLN A N 1
ATOM 820 C CA . GLN A 1 104 ? -1.701 13.125 -7.965 1 97 104 GLN A CA 1
ATOM 821 C C . GLN A 1 104 ? -2.83 13.133 -6.938 1 97 104 GLN A C 1
ATOM 823 O O . GLN A 1 104 ? -3.928 12.641 -7.211 1 97 104 GLN A O 1
ATOM 828 N N . ALA A 1 105 ? -2.582 13.672 -5.777 1 98 105 ALA A N 1
ATOM 829 C CA . ALA A 1 105 ? -3.59 13.742 -4.723 1 98 105 ALA A CA 1
ATOM 830 C C . ALA A 1 105 ? -4.766 14.617 -5.148 1 98 105 ALA A C 1
ATOM 832 O O . ALA A 1 105 ? -5.926 14.25 -4.945 1 98 105 ALA A O 1
ATOM 833 N N . LYS A 1 106 ? -4.449 15.719 -5.742 1 97.06 106 LYS A N 1
ATOM 834 C CA . LYS A 1 106 ? -5.488 16.625 -6.215 1 97.06 106 LYS A CA 1
ATOM 835 C C . LYS A 1 106 ? -6.328 15.984 -7.312 1 97.06 106 LYS A C 1
ATOM 837 O O . LYS A 1 106 ? -7.539 16.188 -7.379 1 97.06 106 LYS A O 1
ATOM 842 N N . ALA A 1 107 ? -5.676 15.219 -8.156 1 95.88 107 ALA A N 1
ATOM 843 C CA . ALA A 1 107 ? -6.387 14.5 -9.219 1 95.88 107 ALA A CA 1
ATOM 844 C C . ALA A 1 107 ? -7.387 13.508 -8.633 1 95.88 107 ALA A C 1
ATOM 846 O O . ALA A 1 107 ? -8.375 13.156 -9.281 1 95.88 107 ALA A O 1
ATOM 847 N N . GLU A 1 108 ? -7.16 13.047 -7.418 1 95.69 108 GLU A N 1
ATOM 848 C CA . GLU A 1 108 ? -8.062 12.125 -6.734 1 95.69 108 GLU A CA 1
ATOM 849 C C . GLU A 1 108 ? -9.023 12.875 -5.812 1 95.69 108 GLU A C 1
ATOM 851 O O . GLU A 1 108 ? -9.625 12.281 -4.918 1 95.69 108 GLU A O 1
ATOM 856 N N . ASP A 1 109 ? -9.078 14.172 -5.918 1 96.38 109 ASP A N 1
ATOM 857 C CA . ASP A 1 109 ? -9.992 15.047 -5.191 1 96.38 109 ASP A CA 1
ATOM 858 C C . ASP A 1 109 ? -9.68 15.047 -3.695 1 96.38 109 ASP A C 1
ATOM 860 O O . ASP A 1 109 ? -10.594 15.078 -2.865 1 96.38 109 ASP A O 1
ATOM 864 N N . LEU A 1 110 ? -8.461 14.922 -3.369 1 98.19 110 LEU A N 1
ATOM 865 C CA . LEU A 1 110 ? -7.973 15.086 -2.004 1 98.19 110 LEU A CA 1
ATOM 866 C C . LEU A 1 110 ? -7.332 16.453 -1.813 1 98.19 110 LEU A C 1
ATOM 868 O O . LEU A 1 110 ? -6.66 16.969 -2.715 1 98.19 110 LEU A O 1
ATOM 872 N N . ILE A 1 111 ? -7.555 17.016 -0.638 1 98.69 111 ILE A N 1
ATOM 873 C CA . ILE A 1 111 ? -6.812 18.234 -0.331 1 98.69 111 ILE A CA 1
ATOM 874 C C . ILE A 1 111 ? -5.328 17.922 -0.192 1 98.69 111 ILE A C 1
ATOM 876 O O . ILE A 1 111 ? -4.949 16.969 0.509 1 98.69 111 ILE A O 1
ATOM 880 N N . ALA A 1 112 ? -4.496 18.656 -0.896 1 98.69 112 ALA A N 1
ATOM 881 C CA . ALA A 1 112 ? -3.061 18.391 -0.915 1 98.69 112 ALA A CA 1
ATOM 882 C C . ALA A 1 112 ? -2.281 19.5 -0.217 1 98.69 112 ALA A C 1
ATOM 884 O O . ALA A 1 112 ? -2.305 20.656 -0.654 1 98.69 112 ALA A O 1
ATOM 885 N N . ILE A 1 113 ? -1.61 19.109 0.865 1 98.75 113 ILE A N 1
ATOM 886 C CA . ILE A 1 113 ? -0.778 20.031 1.624 1 98.75 113 ILE A CA 1
ATOM 887 C C . ILE A 1 113 ? 0.697 19.719 1.384 1 98.75 113 ILE A C 1
ATOM 889 O O . ILE A 1 113 ? 1.15 18.609 1.649 1 98.75 113 ILE A O 1
ATOM 893 N N . GLN A 1 114 ? 1.384 20.688 0.834 1 98.38 114 GLN A N 1
ATOM 894 C CA . GLN A 1 114 ? 2.816 20.516 0.611 1 98.38 114 GLN A CA 1
ATOM 895 C C . GLN A 1 114 ? 3.621 20.984 1.82 1 98.38 114 GLN A C 1
ATOM 897 O O . GLN A 1 114 ? 3.561 22.156 2.199 1 98.38 114 GLN A O 1
ATOM 902 N N . ARG A 1 115 ? 4.281 20.047 2.408 1 97.62 115 ARG A N 1
ATOM 903 C CA . ARG A 1 115 ? 5.176 20.391 3.512 1 97.62 115 ARG A CA 1
ATOM 904 C C . ARG A 1 115 ? 6.508 20.922 2.994 1 97.62 115 ARG A C 1
ATOM 906 O O . ARG A 1 115 ? 7.102 20.344 2.084 1 97.62 115 ARG A O 1
ATOM 913 N N . PHE A 1 116 ? 6.906 22.016 3.652 1 96.38 116 PHE A N 1
ATOM 914 C CA . PHE A 1 116 ? 8.141 22.656 3.221 1 96.38 116 PHE A CA 1
ATOM 915 C C . PHE A 1 116 ? 9 23.047 4.422 1 96.38 116 PHE A C 1
ATOM 917 O O . PHE A 1 116 ? 8.547 23.766 5.309 1 96.38 116 PHE A O 1
ATOM 924 N N . PHE A 1 117 ? 10.281 22.547 4.398 1 95.88 117 PHE A N 1
ATOM 925 C CA . PHE A 1 117 ? 11.234 22.875 5.453 1 95.88 117 PHE A CA 1
ATOM 926 C C . PHE A 1 117 ? 12.07 24.094 5.07 1 95.88 117 PHE A C 1
ATOM 928 O O . PHE A 1 117 ? 12.82 24.047 4.094 1 95.88 117 PHE A O 1
ATOM 935 N N . VAL A 1 118 ? 11.859 25.109 5.84 1 91.88 118 VAL A N 1
ATOM 936 C CA . VAL A 1 118 ? 12.656 26.297 5.582 1 91.88 118 VAL A CA 1
ATOM 937 C C . VAL A 1 118 ? 14 26.188 6.289 1 91.88 118 VAL A C 1
ATOM 939 O O . VAL A 1 118 ? 14.094 26.391 7.504 1 91.88 118 VAL A O 1
ATOM 942 N N . LEU A 1 119 ? 14.969 25.922 5.57 1 88.25 119 LEU A N 1
ATOM 943 C CA . LEU A 1 119 ? 16.312 25.75 6.105 1 88.25 119 LEU A CA 1
ATOM 944 C C . LEU A 1 119 ? 17.094 27.062 6.043 1 88.25 119 LEU A C 1
ATOM 946 O O . LEU A 1 119 ? 17.781 27.438 7 1 88.25 119 LEU A O 1
ATOM 950 N N . ASP A 1 120 ? 17.031 27.781 4.992 1 88.69 120 ASP A N 1
ATOM 951 C CA . ASP A 1 120 ? 17.641 29.078 4.734 1 88.69 120 ASP A CA 1
ATOM 952 C C . ASP A 1 120 ? 16.922 29.812 3.594 1 88.69 120 ASP A C 1
ATOM 954 O O . ASP A 1 120 ? 15.906 29.328 3.096 1 88.69 120 ASP A O 1
ATOM 958 N N . SER A 1 121 ? 17.359 30.953 3.305 1 85.19 121 SER A N 1
ATOM 959 C CA . SER A 1 121 ? 16.703 31.781 2.299 1 85.19 121 SER A CA 1
ATOM 960 C C . SER A 1 121 ? 16.766 31.125 0.922 1 85.19 121 SER A C 1
ATOM 962 O O . SER A 1 121 ? 15.82 31.25 0.129 1 85.19 121 SER A O 1
ATOM 964 N N . SER A 1 122 ? 17.828 30.453 0.635 1 86.5 122 SER A N 1
ATOM 965 C CA . SER A 1 122 ? 17.953 29.781 -0.649 1 86.5 122 SER A CA 1
ATOM 966 C C . SER A 1 122 ? 16.969 28.625 -0.772 1 86.5 122 SER A C 1
ATOM 968 O O . SER A 1 122 ? 16.375 28.422 -1.834 1 86.5 122 SER A O 1
ATOM 970 N N . ALA A 1 123 ? 16.781 27.953 0.304 1 86.62 123 ALA A N 1
ATOM 971 C CA . ALA A 1 123 ? 15.812 26.859 0.31 1 86.62 123 ALA A CA 1
ATOM 972 C C . ALA A 1 123 ? 14.406 27.391 0.05 1 86.62 123 ALA A C 1
ATOM 974 O O . ALA A 1 123 ? 13.617 26.75 -0.651 1 86.62 123 ALA A O 1
ATOM 975 N N . LEU A 1 124 ? 14.125 28.516 0.539 1 89.81 124 LEU A N 1
ATOM 976 C CA . LEU A 1 124 ? 12.812 29.125 0.363 1 89.81 124 LEU A CA 1
ATOM 977 C C . LEU A 1 124 ? 12.562 29.484 -1.099 1 89.81 124 LEU A C 1
ATOM 979 O O . LEU A 1 124 ? 11.508 29.172 -1.649 1 89.81 124 LEU A O 1
ATOM 983 N N . ALA A 1 125 ? 13.523 30.016 -1.729 1 89.44 125 ALA A N 1
ATOM 984 C CA . ALA A 1 125 ? 13.391 30.406 -3.129 1 89.44 125 ALA A CA 1
ATOM 985 C C . ALA A 1 125 ? 13.141 29.188 -4.02 1 89.44 125 ALA A C 1
ATOM 987 O O . ALA A 1 125 ? 12.234 29.203 -4.855 1 89.44 125 ALA A O 1
ATOM 988 N N . THR A 1 126 ? 13.922 28.172 -3.809 1 89.69 126 THR A N 1
ATOM 989 C CA . THR A 1 126 ? 13.781 26.953 -4.574 1 89.69 126 THR A CA 1
ATOM 990 C C . THR A 1 126 ? 12.445 26.266 -4.266 1 89.69 126 THR A C 1
ATOM 992 O O . THR A 1 126 ? 11.797 25.734 -5.16 1 89.69 126 THR A O 1
ATOM 995 N N . GLY A 1 127 ? 12.117 26.297 -3.027 1 92.06 127 GLY A N 1
ATOM 996 C CA . GLY A 1 127 ? 10.852 25.703 -2.611 1 92.06 127 GLY A CA 1
ATOM 997 C C . GLY A 1 127 ? 9.648 26.344 -3.273 1 92.06 127 GLY A C 1
ATOM 998 O O . GLY A 1 127 ? 8.719 25.641 -3.684 1 92.06 127 GLY A O 1
ATOM 999 N N . VAL A 1 128 ? 9.703 27.594 -3.402 1 92.56 128 VAL A N 1
ATOM 1000 C CA . VAL A 1 128 ? 8.602 28.344 -3.996 1 92.56 128 VAL A CA 1
ATOM 1001 C C . VAL A 1 128 ? 8.406 27.906 -5.449 1 92.56 128 VAL A C 1
ATOM 1003 O O . VAL A 1 128 ? 7.273 27.75 -5.906 1 92.56 128 VAL A O 1
ATOM 1006 N N . LYS A 1 129 ? 9.461 27.688 -6.125 1 92.5 129 LYS A N 1
ATOM 1007 C CA . LYS A 1 129 ? 9.383 27.234 -7.508 1 92.5 129 LYS A CA 1
ATOM 1008 C C . LYS A 1 129 ? 8.742 25.844 -7.586 1 92.5 129 LYS A C 1
ATOM 1010 O O . LYS A 1 129 ? 7.898 25.594 -8.445 1 92.5 129 LYS A O 1
ATOM 1015 N N . ILE A 1 130 ? 9.102 25.062 -6.727 1 92.56 130 ILE A N 1
ATOM 1016 C CA . ILE A 1 130 ? 8.57 23.703 -6.68 1 92.56 130 ILE A CA 1
ATOM 1017 C C . ILE A 1 130 ? 7.078 23.734 -6.367 1 92.56 130 ILE A C 1
ATOM 1019 O O . ILE A 1 130 ? 6.293 23.016 -6.98 1 92.56 130 ILE A O 1
ATOM 1023 N N . MET A 1 131 ? 6.711 24.625 -5.504 1 94.5 131 MET A N 1
ATOM 1024 C CA . MET A 1 131 ? 5.312 24.75 -5.105 1 94.5 131 MET A CA 1
ATOM 1025 C C . MET A 1 131 ? 4.465 25.266 -6.262 1 94.5 131 MET A C 1
ATOM 1027 O O . MET A 1 131 ? 3.316 24.859 -6.43 1 94.5 131 MET A O 1
ATOM 1031 N N . GLN A 1 132 ? 5.035 26.141 -6.98 1 93.12 132 GLN A N 1
ATOM 1032 C CA . GLN A 1 132 ? 4.309 26.703 -8.109 1 93.12 132 GLN A CA 1
ATOM 1033 C C . GLN A 1 132 ? 4.02 25.641 -9.172 1 93.12 132 GLN A C 1
ATOM 1035 O O . GLN A 1 132 ? 2.953 25.656 -9.789 1 93.12 132 GLN A O 1
ATOM 1040 N N . SER A 1 133 ? 4.91 24.734 -9.312 1 93.81 133 SER A N 1
ATOM 1041 C CA . SER A 1 133 ? 4.723 23.656 -10.273 1 93.81 133 SER A CA 1
ATOM 1042 C C . SER A 1 133 ? 3.754 22.609 -9.742 1 93.81 133 SER A C 1
ATOM 1044 O O . SER A 1 133 ? 2.961 22.047 -10.508 1 93.81 133 SER A O 1
ATOM 1046 N N . ALA A 1 134 ? 3.766 22.391 -8.484 1 96.19 134 ALA A N 1
ATOM 1047 C CA . ALA A 1 134 ? 2.934 21.359 -7.859 1 96.19 134 ALA A CA 1
ATOM 1048 C C . ALA A 1 134 ? 1.517 21.875 -7.617 1 96.19 134 ALA A C 1
ATOM 1050 O O . ALA A 1 134 ? 0.555 21.109 -7.648 1 96.19 134 ALA A O 1
ATOM 1051 N N . GLU A 1 135 ? 1.418 23.188 -7.367 1 97.19 135 GLU A N 1
ATOM 1052 C CA . GLU A 1 135 ? 0.16 23.875 -7.113 1 97.19 135 GLU A CA 1
ATOM 1053 C C . GLU A 1 135 ? -0.608 23.234 -5.965 1 97.19 135 GLU A C 1
ATOM 1055 O O . GLU A 1 135 ? -1.77 22.844 -6.129 1 97.19 135 GLU A O 1
ATOM 1060 N N . PRO A 1 136 ? -0.009 23.172 -4.855 1 98.38 136 PRO A N 1
ATOM 1061 C CA . PRO A 1 136 ? -0.701 22.594 -3.699 1 98.38 136 PRO A CA 1
ATOM 1062 C C . PRO A 1 136 ? -1.922 23.406 -3.277 1 98.38 136 PRO A C 1
ATOM 1064 O O . PRO A 1 136 ? -2.074 24.562 -3.689 1 98.38 136 PRO A O 1
ATOM 1067 N N . ASP A 1 137 ? -2.834 22.797 -2.539 1 98.44 137 ASP A N 1
ATOM 1068 C CA . ASP A 1 137 ? -3.969 23.531 -1.984 1 98.44 137 ASP A CA 1
ATOM 1069 C C . ASP A 1 137 ? -3.529 24.422 -0.828 1 98.44 137 ASP A C 1
ATOM 1071 O O . ASP A 1 137 ? -4.07 25.516 -0.644 1 98.44 137 ASP A O 1
ATOM 1075 N N . MET A 1 138 ? -2.574 23.906 -0.03 1 98.25 138 MET A N 1
ATOM 1076 C CA . MET A 1 138 ? -1.96 24.641 1.081 1 98.25 138 MET A CA 1
ATOM 1077 C C . MET A 1 138 ? -0.502 24.219 1.26 1 98.25 138 MET A C 1
ATOM 1079 O O . MET A 1 138 ? -0.066 23.219 0.702 1 98.25 138 MET A O 1
ATOM 1083 N N . VAL A 1 139 ? 0.187 25.062 2.023 1 98.19 139 VAL A N 1
ATOM 1084 C CA . VAL A 1 139 ? 1.585 24.766 2.324 1 98.19 139 VAL A CA 1
ATOM 1085 C C . VAL A 1 139 ? 1.801 24.766 3.836 1 98.19 139 VAL A C 1
ATOM 1087 O O . VAL A 1 139 ? 1.305 25.656 4.539 1 98.19 139 VAL A O 1
ATOM 1090 N N . GLU A 1 140 ? 2.406 23.766 4.32 1 98.44 140 GLU A N 1
ATOM 1091 C CA . GLU A 1 140 ? 2.834 23.734 5.715 1 98.44 140 GLU A CA 1
ATOM 1092 C C . GLU A 1 140 ? 4.316 24.078 5.844 1 98.44 140 GLU A C 1
ATOM 1094 O O . GLU A 1 140 ? 5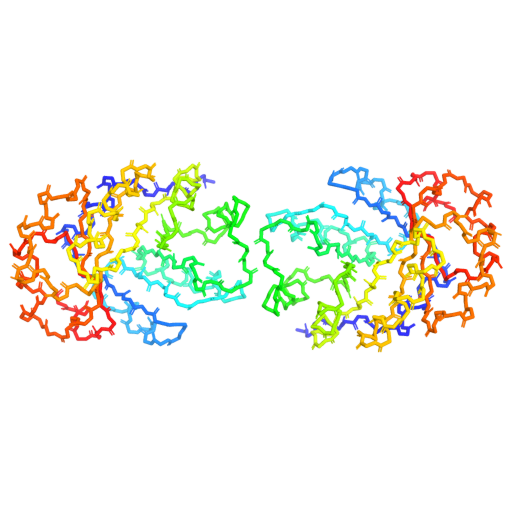.164 23.422 5.234 1 98.44 140 GLU A O 1
ATOM 1099 N N . ILE A 1 141 ? 4.594 25.031 6.672 1 97.5 141 ILE A N 1
ATOM 1100 C CA . ILE A 1 141 ? 5.957 25.516 6.859 1 97.5 141 ILE A CA 1
ATOM 1101 C C . ILE A 1 141 ? 6.531 24.953 8.156 1 97.5 141 ILE A C 1
ATOM 1103 O O . ILE A 1 141 ? 5.895 25.031 9.211 1 97.5 141 ILE A O 1
ATOM 1107 N N . LEU A 1 142 ? 7.672 24.391 8 1 96.94 142 LEU A N 1
ATOM 1108 C CA . LEU A 1 142 ? 8.438 23.938 9.156 1 96.94 142 LEU A CA 1
ATOM 1109 C C . LEU A 1 142 ? 9.836 24.531 9.148 1 96.94 142 LEU A C 1
ATOM 1111 O O . LEU A 1 142 ? 10.5 24.562 8.109 1 96.94 142 LEU A O 1
ATOM 1115 N N . PRO A 1 143 ? 10.383 24.984 10.242 1 97.25 143 PRO A N 1
ATOM 1116 C CA . PRO A 1 143 ? 9.641 25.078 11.5 1 97.25 143 PRO A CA 1
ATOM 1117 C C . PRO A 1 143 ? 8.68 26.266 11.531 1 97.25 143 PRO A C 1
ATOM 1119 O O . PRO A 1 143 ? 9.016 27.359 11.055 1 97.25 143 PRO A O 1
ATOM 1122 N N . GLY A 1 144 ? 7.48 26 12.07 1 96.88 144 GLY A N 1
ATOM 1123 C CA . GLY A 1 144 ? 6.43 27.016 12.062 1 96.88 144 GLY A CA 1
ATOM 1124 C C . GLY A 1 144 ? 6.754 28.219 12.922 1 96.88 144 GLY A C 1
ATOM 1125 O O . GLY A 1 144 ? 6.234 29.312 12.68 1 96.88 144 GLY A O 1
ATOM 1126 N N . ILE A 1 145 ? 7.652 27.969 13.875 1 95.25 145 ILE A N 1
ATOM 1127 C CA . ILE A 1 145 ? 8 29.016 14.828 1 95.25 145 ILE A CA 1
ATOM 1128 C C . ILE A 1 145 ? 8.617 30.203 14.094 1 95.25 145 ILE A C 1
ATOM 1130 O O . ILE A 1 145 ? 8.586 31.344 14.578 1 95.25 145 ILE A O 1
ATOM 1134 N N . ILE A 1 146 ? 9.117 30.031 12.938 1 95 146 ILE A N 1
ATOM 1135 C CA . ILE A 1 146 ? 9.812 31.094 12.211 1 95 146 ILE A CA 1
ATOM 1136 C C . ILE A 1 146 ? 8.812 32.156 11.742 1 95 146 ILE A C 1
ATOM 1138 O O . ILE A 1 146 ? 9.203 33.25 11.359 1 95 146 ILE A O 1
ATOM 1142 N N . PHE A 1 147 ? 7.559 31.859 11.734 1 94.19 147 PHE A N 1
ATOM 1143 C CA . PHE A 1 147 ? 6.512 32.781 11.32 1 94.19 147 PHE A CA 1
ATOM 1144 C C . PHE A 1 147 ? 6.543 34.031 12.172 1 94.19 147 PHE A C 1
ATOM 1146 O O . PHE A 1 147 ? 6.176 35.125 11.703 1 94.19 147 PHE A O 1
ATOM 1153 N N . ILE A 1 148 ? 6.895 33.844 13.391 1 94.88 148 ILE A N 1
ATOM 1154 C CA . ILE A 1 148 ? 6.895 34.969 14.312 1 94.88 148 ILE A CA 1
ATOM 1155 C C . ILE A 1 148 ? 7.762 36.094 13.758 1 94.88 148 ILE A C 1
ATOM 1157 O O . ILE A 1 148 ? 7.41 37.281 13.875 1 94.88 148 ILE A O 1
ATOM 1161 N N . HIS A 1 149 ? 8.789 35.719 13.031 1 93.19 149 HIS A N 1
ATOM 1162 C CA . HIS A 1 149 ? 9.727 36.719 12.562 1 93.19 149 HIS A CA 1
ATOM 1163 C C . HIS A 1 149 ? 9.648 36.875 11.047 1 93.19 149 HIS A C 1
ATOM 1165 O O . HIS A 1 149 ? 10.008 37.938 10.516 1 93.19 149 HIS A O 1
ATOM 1171 N N . LEU A 1 150 ? 9.125 35.844 10.391 1 93.44 150 LEU A N 1
ATOM 1172 C CA . LEU A 1 150 ? 9.219 35.844 8.938 1 93.44 150 LEU A CA 1
ATOM 1173 C C . LEU A 1 150 ? 7.84 35.781 8.297 1 93.44 150 LEU A C 1
ATOM 1175 O O . LEU A 1 150 ? 7.715 35.531 7.098 1 93.44 150 LEU A O 1
ATOM 1179 N N . GLY A 1 151 ? 6.805 36.031 9.055 1 94.81 151 GLY A N 1
ATOM 1180 C CA . GLY A 1 151 ? 5.438 35.875 8.578 1 94.81 151 GLY A CA 1
ATOM 1181 C C . GLY A 1 151 ? 5.152 36.656 7.312 1 94.81 151 GLY A C 1
ATOM 1182 O O . GLY A 1 151 ? 4.594 36.125 6.355 1 94.81 151 GLY A O 1
ATOM 1183 N N . GLU A 1 152 ? 5.484 37.906 7.34 1 94.06 152 GLU A N 1
ATOM 1184 C CA . GLU A 1 152 ? 5.238 38.781 6.191 1 94.06 152 GLU A CA 1
ATOM 1185 C C . GLU A 1 152 ? 5.984 38.281 4.957 1 94.06 152 GLU A C 1
ATOM 1187 O O . GLU A 1 152 ? 5.426 38.281 3.855 1 94.06 152 GLU A O 1
ATOM 1192 N N . GLU A 1 153 ? 7.207 37.938 5.152 1 93.44 153 GLU A N 1
ATOM 1193 C CA . GLU A 1 153 ? 8.023 37.438 4.051 1 93.44 153 GLU A CA 1
ATOM 1194 C C . GLU A 1 153 ? 7.434 36.156 3.465 1 93.44 153 GLU A C 1
ATOM 1196 O O . GLU A 1 153 ? 7.355 36 2.244 1 93.44 153 GLU A O 1
ATOM 1201 N N . LEU A 1 154 ? 7.074 35.281 4.305 1 94.75 154 LEU A N 1
ATOM 1202 C CA . LEU A 1 154 ? 6.496 34 3.871 1 94.75 154 LEU A CA 1
ATOM 1203 C C . LEU A 1 154 ? 5.203 34.219 3.096 1 94.75 154 LEU A C 1
ATOM 1205 O O . LEU A 1 154 ? 5.012 33.656 2.02 1 94.75 154 LEU A O 1
ATOM 1209 N N . ARG A 1 155 ? 4.352 35.125 3.57 1 94.94 155 ARG A N 1
ATOM 1210 C CA . ARG A 1 155 ? 3.062 35.375 2.943 1 94.94 155 ARG A CA 1
ATOM 1211 C C . ARG A 1 155 ? 3.246 36.031 1.573 1 94.94 155 ARG A C 1
ATOM 1213 O O . ARG A 1 155 ? 2.455 35.781 0.659 1 94.94 155 ARG A O 1
ATOM 1220 N N . THR A 1 156 ? 4.238 36.75 1.478 1 93.88 156 THR A N 1
ATOM 1221 C CA . THR A 1 156 ? 4.484 37.469 0.227 1 93.88 156 THR A CA 1
ATOM 1222 C C . THR A 1 156 ? 5.086 36.531 -0.816 1 93.88 156 THR A C 1
ATOM 1224 O O . THR A 1 156 ? 4.766 36.625 -2.002 1 93.88 156 THR A O 1
ATOM 1227 N N . GLN A 1 157 ? 5.875 35.625 -0.408 1 93.62 157 GLN A N 1
ATOM 1228 C CA . GLN A 1 157 ? 6.629 34.781 -1.339 1 93.62 157 GLN A CA 1
ATOM 1229 C C . GLN A 1 157 ? 5.84 33.531 -1.712 1 93.62 157 GLN A C 1
ATOM 1231 O O . GLN A 1 157 ? 6.027 32.969 -2.795 1 93.62 157 GLN A O 1
ATOM 1236 N N . ILE A 1 158 ? 5 33.094 -0.823 1 95.06 158 ILE A N 1
ATOM 1237 C CA . ILE A 1 158 ? 4.258 31.844 -1.056 1 95.06 158 ILE A CA 1
ATOM 1238 C C . ILE A 1 158 ? 2.781 32.188 -1.288 1 95.06 158 ILE A C 1
ATOM 1240 O O . ILE A 1 158 ? 2.074 32.562 -0.362 1 95.06 158 ILE A O 1
ATOM 1244 N N . PRO A 1 159 ? 2.307 32 -2.504 1 93.69 159 PRO A N 1
ATOM 1245 C CA . PRO A 1 159 ? 0.935 32.406 -2.834 1 93.69 159 PRO A CA 1
ATOM 1246 C C . PRO A 1 159 ? -0.091 31.328 -2.477 1 93.69 159 PRO A C 1
ATOM 1248 O O . PRO A 1 159 ? -0.953 30.984 -3.295 1 93.69 159 PRO A O 1
ATOM 1251 N N . TYR A 1 160 ? -0.002 30.672 -1.425 1 97.38 160 TYR A N 1
ATOM 1252 C CA . TYR A 1 160 ? -0.912 29.656 -0.926 1 97.38 160 TYR A CA 1
ATOM 1253 C C . TYR A 1 160 ? -1.207 29.859 0.555 1 97.38 160 TYR A C 1
ATOM 1255 O O . TYR A 1 160 ? -0.398 30.438 1.28 1 97.38 160 TYR A O 1
ATOM 1263 N N . PRO A 1 161 ? -2.424 29.406 0.979 1 98 161 PRO A N 1
ATOM 1264 C CA . PRO A 1 161 ? -2.637 29.422 2.428 1 98 161 PRO A CA 1
ATOM 1265 C C . PRO A 1 161 ? -1.567 28.656 3.195 1 98 161 PRO A C 1
ATOM 1267 O O . PRO A 1 161 ? -1.118 27.594 2.74 1 98 161 PRO A O 1
ATOM 1270 N N . LEU A 1 162 ? -1.153 29.219 4.375 1 98.31 162 LEU A N 1
ATOM 1271 C CA . LEU A 1 162 ? 0.008 28.672 5.066 1 98.31 162 LEU A CA 1
ATOM 1272 C C . LEU A 1 162 ? -0.394 28.062 6.406 1 98.31 162 LEU A C 1
ATOM 1274 O O . LEU A 1 162 ? -1.165 28.672 7.16 1 98.31 162 LEU A O 1
ATOM 1278 N N . ILE A 1 163 ? 0.06 26.891 6.633 1 98.69 163 ILE A N 1
ATOM 1279 C CA . ILE A 1 163 ? -0.015 26.25 7.941 1 98.69 163 ILE A CA 1
ATOM 1280 C C . ILE A 1 163 ? 1.361 26.25 8.602 1 98.69 163 ILE A C 1
ATOM 1282 O O . ILE A 1 163 ? 2.373 26 7.945 1 98.69 163 ILE A O 1
ATOM 1286 N N . ALA A 1 164 ? 1.38 26.656 9.828 1 98.5 164 ALA A N 1
ATOM 1287 C CA . ALA A 1 164 ? 2.633 26.656 10.578 1 98.5 164 ALA A CA 1
ATOM 1288 C C . ALA A 1 164 ? 2.74 25.406 11.453 1 98.5 164 ALA A C 1
ATOM 1290 O O . ALA A 1 164 ? 1.911 25.188 12.336 1 98.5 164 ALA A O 1
ATOM 1291 N N . GLY A 1 165 ? 3.721 24.641 11.234 1 97.69 165 GLY A N 1
ATOM 1292 C CA . GLY A 1 165 ? 3.939 23.438 12.031 1 97.69 165 GLY A CA 1
ATOM 1293 C C . GLY A 1 165 ? 5.344 23.344 12.594 1 97.69 165 GLY A C 1
ATOM 1294 O O . GLY A 1 165 ? 6.281 23.922 12.031 1 97.69 165 GLY A O 1
ATOM 1295 N N . GLY A 1 166 ? 5.441 22.672 13.648 1 95.69 166 GLY A N 1
ATOM 1296 C CA . GLY A 1 166 ? 6.758 22.391 14.188 1 95.69 166 GLY A CA 1
ATOM 1297 C C . GLY A 1 166 ? 7.223 23.406 15.211 1 95.69 166 GLY A C 1
ATOM 1298 O O . GLY A 1 166 ? 7.176 24.609 14.953 1 95.69 166 GLY A O 1
ATOM 1299 N N . LEU A 1 167 ? 7.602 22.938 16.328 1 95.44 167 LEU A N 1
ATOM 1300 C CA . LEU A 1 167 ? 8.281 23.672 17.391 1 95.44 167 LEU A CA 1
ATOM 1301 C C . LEU A 1 167 ? 7.375 24.734 17.984 1 95.44 167 LEU A C 1
ATOM 1303 O O . LEU A 1 167 ? 7.848 25.781 18.422 1 95.44 167 LEU A O 1
ATOM 1307 N N . ILE A 1 168 ? 6.156 24.578 17.922 1 96.88 168 ILE A N 1
ATOM 1308 C CA . ILE A 1 168 ? 5.191 25.469 18.562 1 96.88 168 ILE A CA 1
ATOM 1309 C C . ILE A 1 168 ? 4.695 24.844 19.859 1 96.88 168 ILE A C 1
ATOM 1311 O O . ILE A 1 168 ? 4.031 23.797 19.844 1 96.88 168 ILE A O 1
ATOM 1315 N N . ARG A 1 169 ? 4.871 25.516 20.969 1 93.19 169 ARG A N 1
ATOM 1316 C CA . ARG A 1 169 ? 4.699 24.797 22.234 1 93.19 169 ARG A CA 1
ATOM 1317 C C . ARG A 1 169 ? 3.785 25.578 23.172 1 93.19 169 ARG A C 1
ATOM 1319 O O . ARG A 1 169 ? 3.238 25.016 24.125 1 93.19 169 ARG A O 1
ATOM 1326 N N . THR A 1 170 ? 3.623 26.891 22.938 1 95.69 170 THR A N 1
ATOM 1327 C CA . THR A 1 170 ? 2.84 27.688 23.891 1 95.69 170 THR A CA 1
ATOM 1328 C C . THR A 1 170 ? 1.699 28.406 23.172 1 95.69 170 THR A C 1
ATOM 1330 O O . THR A 1 170 ? 1.78 28.672 21.969 1 95.69 170 THR A O 1
ATOM 1333 N N . PRO A 1 171 ? 0.67 28.734 23.953 1 97.12 171 PRO A N 1
ATOM 1334 C CA . PRO A 1 171 ? -0.434 29.484 23.375 1 97.12 171 PRO A CA 1
ATOM 1335 C C . PRO A 1 171 ? 0.012 30.844 22.812 1 97.12 171 PRO A C 1
ATOM 1337 O O . PRO A 1 171 ? -0.513 31.297 21.797 1 97.12 171 PRO A O 1
ATOM 1340 N N . GLU A 1 172 ? 0.944 31.469 23.453 1 97.38 172 GLU A N 1
ATOM 1341 C CA . GLU A 1 172 ? 1.458 32.75 22.984 1 97.38 172 GLU A CA 1
ATOM 1342 C C . GLU A 1 172 ? 2.109 32.625 21.609 1 97.38 172 GLU A C 1
ATOM 1344 O O . GLU A 1 172 ? 1.863 33.469 20.734 1 97.38 172 GLU A O 1
ATOM 1349 N N . GLU A 1 173 ? 2.885 31.641 21.469 1 97.38 173 GLU A N 1
ATOM 1350 C CA . GLU A 1 173 ? 3.521 31.406 20.188 1 97.38 173 GLU A CA 1
ATOM 1351 C C . GLU A 1 173 ? 2.482 31.172 19.094 1 97.38 173 GLU A C 1
ATOM 1353 O O . GLU A 1 173 ? 2.588 31.734 18 1 97.38 173 GLU A O 1
ATOM 1358 N N . ALA A 1 174 ? 1.476 30.359 19.391 1 98.12 174 ALA A N 1
ATOM 1359 C CA . ALA A 1 174 ? 0.417 30.062 1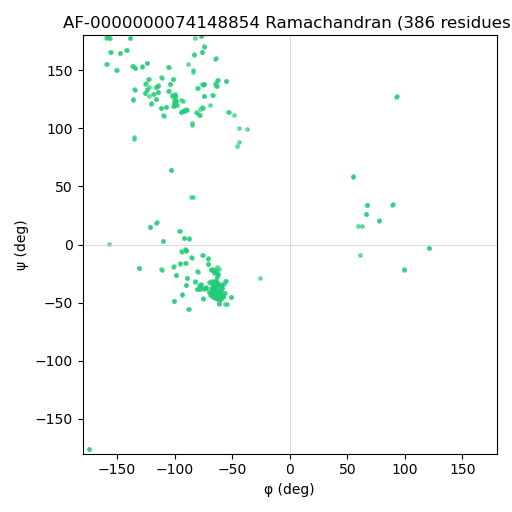8.438 1 98.12 174 ALA A CA 1
ATOM 1360 C C . ALA A 1 174 ? -0.311 31.344 18.016 1 98.12 174 ALA A C 1
ATOM 1362 O O . ALA A 1 174 ? -0.548 31.562 16.828 1 98.12 174 ALA A O 1
ATOM 1363 N N . ARG A 1 175 ? -0.609 32.188 18.984 1 97.69 175 ARG A N 1
ATOM 1364 C CA . ARG A 1 175 ? -1.303 33.438 18.703 1 97.69 175 ARG A CA 1
ATOM 1365 C C . ARG A 1 175 ? -0.448 34.344 17.844 1 97.69 175 ARG A C 1
ATOM 1367 O O . ARG A 1 175 ? -0.952 34.969 16.906 1 97.69 175 ARG A O 1
ATOM 1374 N N . ASP A 1 176 ? 0.809 34.438 18.156 1 97.94 176 ASP A N 1
ATOM 1375 C CA . ASP A 1 176 ? 1.723 35.281 17.406 1 97.94 176 ASP A CA 1
ATOM 1376 C C . ASP A 1 176 ? 1.833 34.812 15.953 1 97.94 176 ASP A C 1
ATOM 1378 O O . ASP A 1 176 ? 1.885 35.625 15.031 1 97.94 176 ASP A O 1
ATOM 1382 N N . ILE A 1 177 ? 1.884 33.531 15.805 1 98.19 177 ILE A N 1
ATOM 1383 C CA . ILE A 1 177 ? 1.997 32.938 14.484 1 98.19 177 ILE A CA 1
ATOM 1384 C C . ILE A 1 177 ? 0.746 33.25 13.664 1 98.19 177 ILE A C 1
ATOM 1386 O O . ILE A 1 177 ? 0.84 33.656 12.5 1 98.19 177 ILE A O 1
ATOM 1390 N N . LEU A 1 178 ? -0.437 33.094 14.266 1 97.94 178 LEU A N 1
ATOM 1391 C CA . LEU A 1 178 ? -1.698 33.375 13.594 1 97.94 178 LEU A CA 1
ATOM 1392 C C . LEU A 1 178 ? -1.799 34.875 13.242 1 97.94 178 LEU A C 1
ATOM 1394 O O . LEU A 1 178 ? -2.225 35.219 12.141 1 97.94 178 LEU A O 1
ATOM 1398 N N . LYS A 1 179 ? -1.325 35.688 14.141 1 97.12 179 LYS A N 1
ATOM 1399 C CA . LYS A 1 179 ? -1.321 37.125 13.906 1 97.12 179 LYS A CA 1
ATOM 1400 C C . LYS A 1 179 ? -0.39 37.5 12.758 1 97.12 179 LYS A C 1
ATOM 1402 O O . LYS A 1 179 ? -0.648 38.469 12.023 1 97.12 179 LYS A O 1
ATOM 1407 N N . ALA A 1 180 ? 0.643 36.719 12.641 1 96.81 180 ALA A N 1
ATOM 1408 C CA . ALA A 1 180 ? 1.64 36.969 11.602 1 96.81 180 ALA A CA 1
ATOM 1409 C C . ALA A 1 180 ? 1.128 36.531 10.234 1 96.81 180 ALA A C 1
ATOM 1411 O O . ALA A 1 180 ? 1.779 36.781 9.211 1 96.81 180 ALA A O 1
ATOM 1412 N N . GLY A 1 181 ? -0.02 35.844 10.219 1 95.88 181 GLY A N 1
ATOM 1413 C CA . GLY A 1 181 ? -0.655 35.625 8.93 1 95.88 181 GLY A CA 1
ATOM 1414 C C . GLY A 1 181 ? -0.842 34.156 8.586 1 95.88 181 GLY A C 1
ATOM 1415 O O . GLY A 1 181 ? -1.395 33.844 7.531 1 95.88 181 GLY A O 1
ATOM 1416 N N . ALA A 1 182 ? -0.385 33.25 9.398 1 98.12 182 ALA A N 1
ATOM 1417 C CA . ALA A 1 182 ? -0.647 31.828 9.156 1 98.12 182 ALA A CA 1
ATOM 1418 C C . ALA A 1 182 ? -2.143 31.531 9.211 1 98.12 182 ALA A C 1
ATOM 1420 O O . ALA A 1 182 ? -2.855 32.062 10.062 1 98.12 182 ALA A O 1
ATOM 1421 N N . THR A 1 183 ? -2.568 30.672 8.344 1 98.19 183 THR A N 1
ATOM 1422 C CA . THR A 1 183 ? -3.967 30.266 8.336 1 98.19 183 THR A CA 1
ATOM 1423 C C . THR A 1 183 ? -4.273 29.359 9.531 1 98.19 183 THR A C 1
ATOM 1425 O O . THR A 1 183 ? -5.363 29.422 10.102 1 98.19 183 THR A O 1
ATOM 1428 N N . ALA A 1 184 ? -3.35 28.531 9.867 1 98.62 184 ALA A N 1
ATOM 1429 C CA . ALA A 1 184 ? -3.523 27.578 10.953 1 98.62 184 ALA A CA 1
ATOM 1430 C C . ALA A 1 184 ? -2.178 27.172 11.547 1 98.62 184 ALA A C 1
ATOM 1432 O O . ALA A 1 184 ? -1.126 27.469 10.977 1 98.62 184 ALA A O 1
ATOM 1433 N N . VAL A 1 185 ? -2.277 26.547 12.719 1 98.62 185 VAL A N 1
ATOM 1434 C CA . VAL A 1 18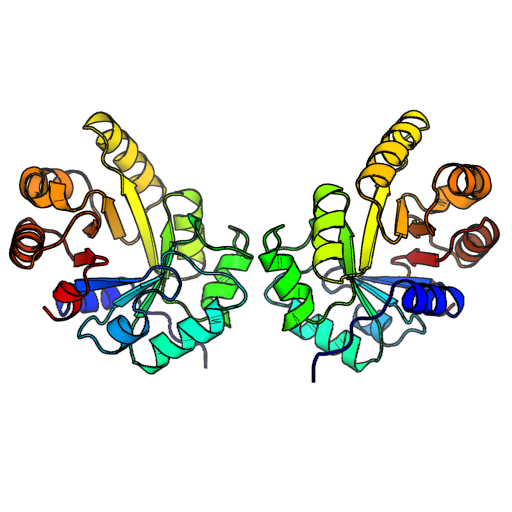5 ? -1.124 26.016 13.438 1 98.62 185 VAL A CA 1
ATOM 1435 C C . VAL A 1 185 ? -1.285 24.516 13.641 1 98.62 185 VAL A C 1
ATOM 1437 O O . VAL A 1 185 ? -2.311 24.062 14.156 1 98.62 185 VAL A O 1
ATOM 1440 N N . SER A 1 186 ? -0.362 23.781 13.156 1 98.38 186 SER A N 1
ATOM 1441 C CA . SER A 1 186 ? -0.308 22.359 13.453 1 98.38 186 SER A CA 1
ATOM 1442 C C . SER A 1 186 ? 0.705 22.062 14.555 1 98.38 186 SER A C 1
ATOM 1444 O O . SER A 1 186 ? 1.856 22.5 14.484 1 98.38 186 SER A O 1
ATOM 1446 N N . THR A 1 187 ? 0.295 21.328 15.586 1 97.69 187 THR A N 1
ATOM 1447 C CA . THR A 1 187 ? 1.174 21.125 16.734 1 97.69 187 THR A CA 1
ATOM 1448 C C . THR A 1 187 ? 0.89 19.781 17.406 1 97.69 187 THR A C 1
ATOM 1450 O O . THR A 1 187 ? -0.233 19.281 17.344 1 97.69 187 THR A O 1
ATOM 1453 N N . THR A 1 188 ? 1.944 19.188 18.016 1 95.69 188 THR A N 1
ATOM 1454 C CA . THR A 1 188 ? 1.796 17.953 18.781 1 95.69 188 THR A CA 1
ATOM 1455 C C . THR A 1 188 ? 1.509 18.266 20.25 1 95.69 188 THR A C 1
ATOM 1457 O O . THR A 1 188 ? 1.283 17.359 21.047 1 95.69 188 THR A O 1
ATOM 1460 N N . SER A 1 189 ? 1.521 19.531 20.562 1 95.06 189 SER A N 1
ATOM 1461 C CA . SER A 1 189 ? 1.295 19.938 21.953 1 95.06 189 SER A CA 1
ATOM 1462 C C . SER A 1 189 ? -0.181 19.828 22.328 1 95.06 189 SER A C 1
ATOM 1464 O O . SER A 1 189 ? -1.002 20.609 21.844 1 95.06 189 SER A O 1
ATOM 1466 N N . VAL A 1 190 ? -0.469 19 23.266 1 95.12 190 VAL A N 1
ATOM 1467 C CA . VAL A 1 190 ? -1.838 18.719 23.688 1 95.12 190 VAL A CA 1
ATOM 1468 C C . VAL A 1 190 ? -2.471 19.969 24.266 1 95.12 190 VAL A C 1
ATOM 1470 O O . VAL A 1 190 ? -3.662 20.219 24.078 1 95.12 190 VAL A O 1
ATOM 1473 N N . THR A 1 191 ? -1.729 20.766 24.891 1 94.12 191 THR A N 1
ATOM 1474 C CA . THR A 1 191 ? -2.223 21.953 25.562 1 94.12 191 THR A CA 1
ATOM 1475 C C . THR A 1 191 ? -2.791 22.953 24.562 1 94.12 191 THR A C 1
ATOM 1477 O O . THR A 1 191 ? -3.705 23.719 24.875 1 94.12 191 THR A O 1
ATOM 1480 N N . LEU A 1 192 ? -2.336 22.844 23.375 1 97.25 192 LEU A N 1
ATOM 1481 C CA . LEU A 1 192 ? -2.734 23.828 22.359 1 97.25 192 LEU A CA 1
ATOM 1482 C C . LEU A 1 192 ? -3.992 23.375 21.641 1 97.25 192 LEU A C 1
ATOM 1484 O O . LEU A 1 192 ? -4.641 24.172 20.953 1 97.25 192 LEU A O 1
ATOM 1488 N N . TRP A 1 193 ? -4.32 22.094 21.781 1 97.75 193 TRP A N 1
ATOM 1489 C CA . TRP A 1 193 ? -5.438 21.547 21.016 1 97.75 193 TRP A CA 1
ATOM 1490 C C . TRP A 1 193 ? -6.77 22.078 21.531 1 97.75 193 TRP A C 1
ATOM 1492 O O . TRP A 1 193 ? -7.805 21.938 20.875 1 97.75 193 TRP A O 1
ATOM 1502 N N . ASN A 1 194 ? -6.715 22.734 22.703 1 95.25 194 ASN A N 1
ATOM 1503 C CA . ASN A 1 194 ? -7.941 23.234 23.312 1 95.25 194 ASN A CA 1
ATOM 1504 C C . ASN A 1 194 ? -7.941 24.75 23.406 1 95.25 194 ASN A C 1
ATOM 1506 O O . ASN A 1 194 ? -8.688 25.344 24.188 1 95.25 194 ASN A O 1
ATOM 1510 N N . MET A 1 195 ? -7.098 25.25 22.641 1 90.62 195 MET A N 1
ATOM 1511 C CA . MET A 1 195 ? -7.059 26.703 22.531 1 90.62 195 MET A CA 1
ATOM 1512 C C . MET A 1 195 ? -8.234 27.219 21.719 1 90.62 195 MET A C 1
ATOM 1514 O O . MET A 1 195 ? -8.625 26.609 20.719 1 90.62 195 MET A O 1
ATOM 1518 N N . MET B 1 1 ? -11.188 -15.773 15.148 1 34.56 1 MET B N 1
ATOM 1519 C CA . MET B 1 1 ? -10.602 -17.062 14.766 1 34.56 1 MET B CA 1
ATOM 1520 C C . MET B 1 1 ? -9.383 -16.859 13.875 1 34.56 1 MET B C 1
ATOM 1522 O O . MET B 1 1 ? -9.453 -16.141 12.867 1 34.56 1 MET B O 1
ATOM 1526 N N . GLU B 1 2 ? -8.242 -16.938 14.422 1 46.97 2 GLU B N 1
ATOM 1527 C CA . GLU B 1 2 ? -6.957 -16.781 13.734 1 46.97 2 GLU B CA 1
ATOM 1528 C C . GLU B 1 2 ? -6.945 -17.531 12.414 1 46.97 2 GLU B C 1
ATOM 1530 O O . GLU B 1 2 ? -7.152 -18.75 12.383 1 46.97 2 GLU B O 1
ATOM 1535 N N . LYS B 1 3 ? -7.363 -16.906 11.422 1 55.72 3 LYS B N 1
ATOM 1536 C CA . LYS B 1 3 ? -7.461 -17.578 10.133 1 55.72 3 LYS B CA 1
ATOM 1537 C C . LYS B 1 3 ? -6.215 -18.422 9.852 1 55.72 3 LYS B C 1
ATOM 1539 O O . LYS B 1 3 ? -5.098 -17.891 9.875 1 55.72 3 LYS B O 1
ATOM 1544 N N . LYS B 1 4 ? -6.258 -19.766 10.062 1 71.5 4 LYS B N 1
ATOM 1545 C CA . LYS B 1 4 ? -5.195 -20.75 9.867 1 71.5 4 LYS B CA 1
ATOM 1546 C C . LYS B 1 4 ? -4.613 -20.656 8.461 1 71.5 4 LYS B C 1
ATOM 1548 O O . LYS B 1 4 ? -5.348 -20.703 7.473 1 71.5 4 LYS B O 1
ATOM 1553 N N . ARG B 1 5 ? -3.275 -20.234 8.297 1 89.38 5 ARG B N 1
ATOM 1554 C CA . ARG B 1 5 ? -2.514 -20.172 7.059 1 89.38 5 ARG B CA 1
ATOM 1555 C C . ARG B 1 5 ? -2.092 -21.562 6.602 1 89.38 5 ARG B C 1
ATOM 1557 O O . ARG B 1 5 ? -1.75 -22.406 7.422 1 89.38 5 ARG B O 1
ATOM 1564 N N . ILE B 1 6 ? -2.203 -21.812 5.297 1 95.19 6 ILE B N 1
ATOM 1565 C CA . ILE B 1 6 ? -1.788 -23.078 4.734 1 95.19 6 ILE B CA 1
ATOM 1566 C C . ILE B 1 6 ? -0.279 -23.25 4.891 1 95.19 6 ILE B C 1
ATOM 1568 O O . ILE B 1 6 ? 0.481 -22.297 4.707 1 95.19 6 ILE B O 1
ATOM 1572 N N . SER B 1 7 ? 0.176 -24.453 5.25 1 95.81 7 SER B N 1
ATOM 1573 C CA . SER B 1 7 ? 1.604 -24.734 5.367 1 95.81 7 SER B CA 1
ATOM 1574 C C . SER B 1 7 ? 2.209 -25.078 4.012 1 95.81 7 SER B C 1
ATOM 1576 O O . SER B 1 7 ? 1.486 -25.406 3.068 1 95.81 7 SER B O 1
ATOM 1578 N N . LYS B 1 8 ? 3.539 -24.984 4.016 1 96.31 8 LYS B N 1
ATOM 1579 C CA . LYS B 1 8 ? 4.262 -25.375 2.809 1 96.31 8 LYS B CA 1
ATOM 1580 C C . LYS B 1 8 ? 3.941 -26.812 2.418 1 96.31 8 LYS B C 1
ATOM 1582 O O . LYS B 1 8 ? 3.719 -27.109 1.242 1 96.31 8 LYS B O 1
ATOM 1587 N N . GLU B 1 9 ? 3.877 -27.656 3.385 1 96.69 9 GLU B N 1
ATOM 1588 C CA . GLU B 1 9 ? 3.609 -29.078 3.143 1 96.69 9 GLU B CA 1
ATOM 1589 C C . GLU B 1 9 ? 2.197 -29.281 2.602 1 96.69 9 GLU B C 1
ATOM 1591 O O . GLU B 1 9 ? 1.993 -30.062 1.673 1 96.69 9 GLU B O 1
ATOM 1596 N N . GLU B 1 10 ? 1.311 -28.625 3.203 1 97.44 10 GLU B N 1
ATOM 1597 C CA . GLU B 1 10 ? -0.07 -28.703 2.732 1 97.44 10 GLU B CA 1
ATOM 1598 C C . GLU B 1 10 ? -0.197 -28.188 1.306 1 97.44 10 GLU B C 1
ATOM 1600 O O . GLU B 1 10 ? -0.903 -28.766 0.483 1 97.44 10 GLU B O 1
ATOM 1605 N N . PHE B 1 11 ? 0.462 -27.125 1.033 1 98.19 11 PHE B N 1
ATOM 1606 C CA . PHE B 1 11 ? 0.433 -26.531 -0.298 1 98.19 11 PHE B CA 1
ATOM 1607 C C . PHE B 1 11 ? 1.013 -27.5 -1.332 1 98.19 11 PHE B C 1
ATOM 1609 O O . PHE B 1 11 ? 0.448 -27.672 -2.414 1 98.19 11 PHE B O 1
ATOM 1616 N N . LEU B 1 12 ? 2.107 -28.109 -1.001 1 98 12 LEU B N 1
ATOM 1617 C CA . LEU B 1 12 ? 2.74 -29.094 -1.882 1 98 12 LEU B CA 1
ATOM 1618 C C . LEU B 1 12 ? 1.791 -30.25 -2.186 1 98 12 LEU B C 1
ATOM 1620 O O . LEU B 1 12 ? 1.736 -30.734 -3.318 1 98 12 LEU B O 1
ATOM 1624 N N . GLU B 1 13 ? 1.037 -30.625 -1.227 1 98 13 GLU B N 1
ATOM 1625 C CA . GLU B 1 13 ? 0.071 -31.703 -1.421 1 98 13 GLU B CA 1
ATOM 1626 C C . GLU B 1 13 ? -1.037 -31.281 -2.383 1 98 13 GLU B C 1
ATOM 1628 O O . GLU B 1 13 ? -1.484 -32.094 -3.209 1 98 13 GLU B O 1
ATOM 1633 N N . VAL B 1 14 ? -1.438 -30.062 -2.23 1 98.12 14 VAL B N 1
ATOM 1634 C CA . VAL B 1 14 ? -2.461 -29.531 -3.129 1 98.12 14 VAL B CA 1
ATOM 1635 C C . VAL B 1 14 ? -1.946 -29.562 -4.566 1 98.12 14 VAL B C 1
ATOM 1637 O O . VAL B 1 14 ? -2.648 -30 -5.477 1 98.12 14 VAL B O 1
ATOM 1640 N N . LEU B 1 15 ? -0.705 -29.109 -4.777 1 98.25 15 LEU B N 1
ATOM 1641 C CA . LEU B 1 15 ? -0.129 -29.047 -6.113 1 98.25 15 LEU B CA 1
ATOM 1642 C C . LEU B 1 15 ? 0.075 -30.453 -6.684 1 98.25 15 LEU B C 1
ATOM 1644 O O . LEU B 1 15 ? -0.1 -30.672 -7.887 1 98.25 15 LEU B O 1
ATOM 1648 N N . LYS B 1 16 ? 0.407 -31.359 -5.848 1 96.06 16 LYS B N 1
ATOM 1649 C CA . LYS B 1 16 ? 0.604 -32.719 -6.301 1 96.06 16 LYS B CA 1
ATOM 1650 C C . LYS B 1 16 ? -0.704 -33.344 -6.805 1 96.06 16 LYS B C 1
ATOM 1652 O O . LYS B 1 16 ? -0.714 -34.062 -7.801 1 96.06 16 LYS B O 1
ATOM 1657 N N . SER B 1 17 ? -1.743 -33.062 -6.145 1 96.62 17 SER B N 1
ATOM 1658 C CA . SER B 1 17 ? -3.049 -33.594 -6.504 1 96.62 17 SER B CA 1
ATOM 1659 C C . SER B 1 17 ? -3.637 -32.875 -7.711 1 96.62 17 SER B C 1
ATOM 1661 O O . SER B 1 17 ? -4.375 -33.469 -8.5 1 96.62 17 SER B O 1
ATOM 1663 N N . ASN B 1 18 ? -3.449 -31.625 -7.84 1 97.88 18 ASN B N 1
ATOM 1664 C CA . ASN B 1 18 ? -3.891 -30.75 -8.922 1 97.88 18 ASN B CA 1
ATOM 1665 C C . ASN B 1 18 ? -2.781 -29.812 -9.367 1 97.88 18 ASN B C 1
ATOM 1667 O O . ASN B 1 18 ? -2.74 -28.656 -8.938 1 97.88 18 ASN B O 1
ATOM 1671 N N . PRO B 1 19 ? -1.995 -30.219 -10.336 1 98.25 19 PRO B N 1
ATOM 1672 C CA . PRO B 1 19 ? -0.723 -29.547 -10.609 1 98.25 19 PRO B CA 1
ATOM 1673 C C . PRO B 1 19 ? -0.873 -28.359 -11.562 1 98.25 19 PRO B C 1
ATOM 1675 O O . PRO B 1 19 ? 0.125 -27.75 -11.961 1 98.25 19 PRO B O 1
ATOM 1678 N N . ILE B 1 20 ? -2.094 -28.016 -11.938 1 98.62 20 ILE B N 1
ATOM 1679 C CA . ILE B 1 20 ? -2.285 -26.891 -12.852 1 98.62 20 ILE B CA 1
ATOM 1680 C C . ILE B 1 20 ? -2.715 -25.656 -12.062 1 98.62 20 ILE B C 1
ATOM 1682 O O . ILE B 1 20 ? -3.744 -25.672 -11.383 1 98.62 20 ILE B O 1
ATOM 1686 N N . ILE B 1 21 ? -1.918 -24.641 -12.141 1 98.69 21 ILE B N 1
ATOM 1687 C CA . ILE B 1 21 ? -2.201 -23.359 -11.516 1 98.69 21 ILE B CA 1
ATOM 1688 C C . ILE B 1 21 ? -2.748 -22.375 -12.562 1 98.69 21 ILE B C 1
ATOM 1690 O O . ILE B 1 21 ? -2.125 -22.172 -13.609 1 98.69 21 ILE B O 1
ATOM 1694 N N . ALA B 1 22 ? -3.914 -21.859 -12.258 1 98.25 22 ALA B N 1
ATOM 1695 C CA . ALA B 1 22 ? -4.5 -20.859 -13.164 1 98.25 22 ALA B CA 1
ATOM 1696 C C . ALA B 1 22 ? -3.9 -19.484 -12.93 1 98.25 22 ALA B C 1
ATOM 1698 O O . ALA B 1 22 ? -4.086 -18.891 -11.859 1 98.25 22 ALA B O 1
ATOM 1699 N N . ALA B 1 23 ? -3.188 -19 -13.867 1 97.62 23 ALA B N 1
ATOM 1700 C CA . ALA B 1 23 ? -2.662 -17.641 -13.82 1 97.62 23 ALA B CA 1
ATOM 1701 C C . ALA B 1 23 ? -3.605 -16.656 -14.508 1 97.62 23 ALA B C 1
ATOM 1703 O O . ALA B 1 23 ? -3.971 -16.859 -15.672 1 97.62 23 ALA B O 1
ATOM 1704 N N . VAL B 1 24 ? -3.996 -15.664 -13.773 1 96.88 24 VAL B N 1
ATOM 1705 C CA . VAL B 1 24 ? -4.973 -14.703 -14.273 1 96.88 24 VAL B CA 1
ATOM 1706 C C . VAL B 1 24 ? -4.387 -13.289 -14.234 1 96.88 24 VAL B C 1
ATOM 1708 O O . VAL B 1 24 ? -3.861 -12.859 -13.203 1 96.88 24 VAL B O 1
ATOM 1711 N N . ARG B 1 25 ? -4.484 -12.648 -15.383 1 91 25 ARG B N 1
ATOM 1712 C CA . ARG B 1 25 ? -4.102 -11.234 -15.406 1 91 25 ARG B CA 1
ATOM 1713 C C . ARG B 1 25 ? -5.246 -10.352 -14.922 1 91 25 ARG B C 1
ATOM 1715 O O . ARG B 1 25 ? -6.383 -10.805 -14.805 1 91 25 ARG B O 1
ATOM 1722 N N . GLU B 1 26 ? -5.066 -9.086 -14.836 1 83.19 26 GLU B N 1
ATOM 1723 C CA . GLU B 1 26 ? -6.102 -8.188 -14.336 1 83.19 26 GLU B CA 1
ATOM 1724 C C . GLU B 1 26 ? -7.441 -8.461 -15.008 1 83.19 26 GLU B C 1
ATOM 1726 O O . GLU B 1 26 ? -7.543 -8.438 -16.234 1 83.19 26 GLU B O 1
ATOM 1731 N N . GLU B 1 27 ? -8.539 -9.008 -14.281 1 80.31 27 GLU B N 1
ATOM 1732 C CA . GLU B 1 27 ? -9.93 -9.258 -14.641 1 80.31 27 GLU B CA 1
ATOM 1733 C C . GLU B 1 27 ? -10.023 -10.25 -15.797 1 80.31 27 GLU B C 1
ATOM 1735 O O . GLU B 1 27 ? -11.117 -10.727 -16.125 1 80.31 27 GLU B O 1
ATOM 1740 N N . GLU B 1 28 ? -8.789 -10.453 -16.281 1 85.69 28 GLU B N 1
ATOM 1741 C CA . GLU B 1 28 ? -8.836 -11.375 -17.422 1 85.69 28 GLU B CA 1
ATOM 1742 C C . GLU B 1 28 ? -9.203 -12.781 -16.969 1 85.69 28 GLU B C 1
ATOM 1744 O O . GLU B 1 28 ? -8.539 -13.352 -16.094 1 85.69 28 GLU B O 1
ATOM 1749 N N . ARG B 1 29 ? -10.289 -13.367 -17.438 1 92.31 29 ARG B N 1
ATOM 1750 C CA . ARG B 1 29 ? -10.719 -14.758 -17.359 1 92.31 29 ARG B CA 1
ATOM 1751 C C . ARG B 1 29 ? -10.859 -15.203 -15.906 1 92.31 29 ARG B C 1
ATOM 1753 O O . ARG B 1 29 ? -10.703 -16.391 -15.594 1 92.31 29 ARG B O 1
ATOM 1760 N N . LEU B 1 30 ? -10.914 -14.227 -14.977 1 96.25 30 LEU B N 1
ATOM 1761 C CA . LEU B 1 30 ? -11.094 -14.586 -13.578 1 96.25 30 LEU B CA 1
ATOM 1762 C C . LEU B 1 30 ? -12.281 -15.531 -13.406 1 96.25 30 LEU B C 1
ATOM 1764 O O . LEU B 1 30 ? -12.172 -16.547 -12.711 1 96.25 30 LEU B O 1
ATOM 1768 N N . SER B 1 31 ? -13.359 -15.227 -14.031 1 96.62 31 SER B N 1
ATOM 1769 C CA . SER B 1 31 ? -14.547 -16.062 -13.938 1 96.62 31 SER B CA 1
ATOM 1770 C C . SER B 1 31 ? -14.273 -17.484 -14.406 1 96.62 31 SER B C 1
ATOM 1772 O O . SER B 1 31 ? -14.703 -18.453 -13.773 1 96.62 31 SER B O 1
ATOM 1774 N N . GLN B 1 32 ? -13.602 -17.594 -15.445 1 97.62 32 GLN B N 1
ATOM 1775 C CA . GLN B 1 32 ? -13.242 -18.906 -15.969 1 97.62 32 GLN B CA 1
ATOM 1776 C C . GLN B 1 32 ? -12.312 -19.641 -15.008 1 97.62 32 GLN B C 1
ATOM 1778 O O . GLN B 1 32 ? -12.43 -20.859 -14.828 1 97.62 32 GLN B O 1
ATOM 1783 N N . ALA B 1 33 ? -11.414 -18.953 -14.461 1 98.06 33 ALA B N 1
ATOM 1784 C CA . ALA B 1 33 ? -10.492 -19.547 -13.5 1 98.06 33 ALA B CA 1
ATOM 1785 C C . ALA B 1 33 ? -11.242 -20.094 -12.281 1 98.06 33 ALA B C 1
ATOM 1787 O O . ALA B 1 33 ? -10.938 -21.188 -11.797 1 98.06 33 ALA B O 1
ATOM 1788 N N . LEU B 1 34 ? -12.195 -19.312 -11.859 1 97.94 34 LEU B N 1
ATOM 1789 C CA . LEU B 1 34 ? -12.984 -19.688 -10.688 1 97.94 34 LEU B CA 1
ATOM 1790 C C . LEU B 1 34 ? -13.773 -20.953 -10.945 1 97.94 34 LEU B C 1
ATOM 1792 O O . LEU B 1 34 ? -13.961 -21.766 -10.031 1 97.94 34 LEU B O 1
ATOM 1796 N N . GLN B 1 35 ? -14.141 -21.156 -12.125 1 97.31 35 GLN B N 1
ATOM 1797 C CA . GLN B 1 35 ? -14.984 -22.297 -12.469 1 97.31 35 GLN B CA 1
ATOM 1798 C C . GLN B 1 35 ? -14.141 -23.484 -12.938 1 97.31 35 GLN B C 1
ATOM 1800 O O . GLN B 1 35 ? -14.664 -24.578 -13.141 1 97.31 35 GLN B O 1
ATOM 1805 N N . SER B 1 36 ? -12.945 -23.297 -13.07 1 98.06 36 SER B N 1
ATOM 1806 C CA . SER B 1 36 ? -12.062 -24.344 -13.586 1 98.06 36 SER B CA 1
ATOM 1807 C C . SER B 1 36 ? -11.773 -25.391 -12.516 1 98.06 36 SER B C 1
ATOM 1809 O O . SER B 1 36 ? -12.211 -25.266 -11.375 1 98.06 36 SER B O 1
ATOM 1811 N N . LYS B 1 37 ? -10.969 -26.422 -12.875 1 97.94 37 LYS B N 1
ATOM 1812 C CA . LYS B 1 37 ? -10.586 -27.5 -11.961 1 97.94 37 LYS B CA 1
ATOM 1813 C C . LYS B 1 37 ? -9.367 -27.109 -11.133 1 97.94 37 LYS B C 1
ATOM 1815 O O . LYS B 1 37 ? -9.047 -27.766 -10.141 1 97.94 37 LYS B O 1
ATOM 1820 N N . SER B 1 38 ? -8.734 -25.984 -11.523 1 98.38 38 SER B N 1
ATOM 1821 C CA . SER B 1 38 ? -7.539 -25.562 -10.797 1 98.38 38 SER B CA 1
ATOM 1822 C C . SER B 1 38 ? -7.863 -25.203 -9.352 1 98.38 38 SER B C 1
ATOM 1824 O O . SER B 1 38 ? -8.828 -24.484 -9.094 1 98.38 38 SER B O 1
ATOM 1826 N N . LYS B 1 39 ? -7.059 -25.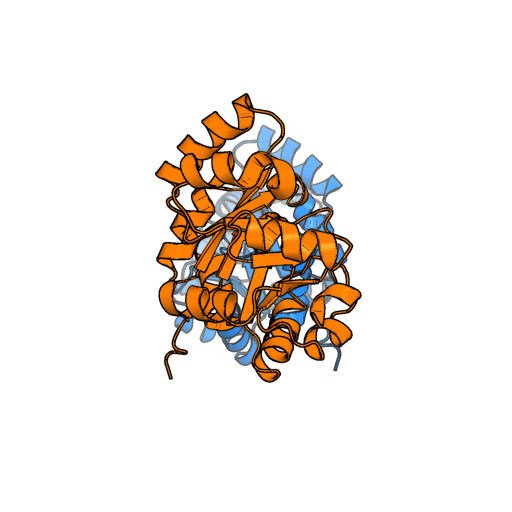625 -8.445 1 98.5 39 LYS B N 1
ATOM 1827 C CA . LYS B 1 39 ? -7.266 -25.344 -7.027 1 98.5 39 LYS B CA 1
ATOM 1828 C C . LYS B 1 39 ? -6.473 -24.125 -6.586 1 98.5 39 LYS B C 1
ATOM 1830 O O . LYS B 1 39 ? -6.73 -23.547 -5.523 1 98.5 39 LYS B O 1
ATOM 1835 N N . VAL B 1 40 ? -5.512 -23.734 -7.414 1 98.75 40 VAL B N 1
ATOM 1836 C CA . VAL B 1 40 ? -4.629 -22.625 -7.078 1 98.75 40 VAL B CA 1
ATOM 1837 C C . VAL B 1 40 ? -4.691 -21.562 -8.18 1 98.75 40 VAL B C 1
ATOM 1839 O O . VAL B 1 40 ? -4.652 -21.891 -9.367 1 98.75 40 VAL B O 1
ATOM 1842 N N . LEU B 1 41 ? -4.828 -20.344 -7.777 1 98.44 41 LEU B N 1
ATOM 1843 C CA . LEU B 1 41 ? -4.832 -19.219 -8.703 1 98.44 41 LEU B CA 1
ATOM 1844 C C . LEU B 1 41 ? -3.662 -18.281 -8.422 1 98.44 41 LEU B C 1
ATOM 1846 O O . LEU B 1 41 ? -3.396 -17.953 -7.266 1 98.44 41 LEU B O 1
ATOM 1850 N N . PHE B 1 42 ? -2.898 -17.938 -9.453 1 98.44 42 PHE B N 1
ATOM 1851 C CA . PHE B 1 42 ? -1.943 -16.844 -9.445 1 98.44 42 PHE B CA 1
ATOM 1852 C C . PHE B 1 42 ? -2.576 -15.57 -10.008 1 98.44 42 PHE B C 1
ATOM 1854 O O . PHE B 1 42 ? -2.959 -15.523 -11.18 1 98.44 42 PHE B O 1
ATOM 1861 N N . LEU B 1 43 ? -2.713 -14.617 -9.156 1 96.69 43 LEU B N 1
ATOM 1862 C CA . LEU B 1 43 ? -3.137 -13.305 -9.617 1 96.69 43 LEU B CA 1
ATOM 1863 C C . LEU B 1 43 ? -1.931 -12.43 -9.953 1 96.69 43 LEU B C 1
ATOM 1865 O O . LEU B 1 43 ? -1.199 -12.008 -9.055 1 96.69 43 LEU B O 1
ATOM 1869 N N . LEU B 1 44 ? -1.793 -12.094 -11.18 1 95.56 44 LEU B N 1
ATOM 1870 C CA . LEU B 1 44 ? -0.565 -11.461 -11.648 1 95.56 44 LEU B CA 1
ATOM 1871 C C . LEU B 1 44 ? -0.637 -9.945 -11.484 1 95.56 44 LEU B C 1
ATOM 1873 O O . LEU B 1 44 ? 0.229 -9.344 -10.844 1 95.56 44 LEU B O 1
ATOM 1877 N N . LYS B 1 45 ? -1.604 -9.258 -12.008 1 94.06 45 LYS B N 1
ATOM 1878 C CA . LYS B 1 45 ? -1.764 -7.816 -11.859 1 94.06 45 LYS B CA 1
ATOM 1879 C C . LYS B 1 45 ? -3.043 -7.477 -11.102 1 94.06 45 LYS B C 1
ATOM 1881 O O . LYS B 1 45 ? -4.121 -7.977 -11.438 1 94.06 45 LYS B O 1
ATOM 1886 N N . THR B 1 46 ? -2.896 -6.742 -10.078 1 93.38 46 THR B N 1
ATOM 1887 C CA . THR B 1 46 ? -4.023 -6.273 -9.281 1 93.38 46 THR B CA 1
ATOM 1888 C C . THR B 1 46 ? -3.654 -5.008 -8.516 1 93.38 46 THR B C 1
ATOM 1890 O O . THR B 1 46 ? -2.57 -4.453 -8.711 1 93.38 46 THR B O 1
ATOM 1893 N N . ASN B 1 47 ? -4.617 -4.477 -7.805 1 95.94 47 ASN B N 1
ATOM 1894 C CA . ASN B 1 47 ? -4.375 -3.266 -7.027 1 95.94 47 ASN B CA 1
ATOM 1895 C C . ASN B 1 47 ? -5.102 -3.309 -5.684 1 95.94 47 ASN B C 1
ATOM 1897 O O . ASN B 1 47 ? -5.953 -4.172 -5.461 1 95.94 47 ASN B O 1
ATOM 1901 N N . VAL B 1 48 ? -4.703 -2.385 -4.898 1 96.62 48 VAL B N 1
ATOM 1902 C CA . VAL B 1 48 ? -5.145 -2.381 -3.506 1 96.62 48 VAL B CA 1
ATOM 1903 C C . VAL B 1 48 ? -6.656 -2.188 -3.445 1 96.62 48 VAL B C 1
ATOM 1905 O O . VAL B 1 48 ? -7.305 -2.619 -2.488 1 96.62 48 VAL B O 1
ATOM 1908 N N . LEU B 1 49 ? -7.289 -1.608 -4.453 1 95.62 49 LEU B N 1
ATOM 1909 C CA . LEU B 1 49 ? -8.719 -1.306 -4.434 1 95.62 49 LEU B CA 1
ATOM 1910 C C . LEU B 1 49 ? -9.539 -2.557 -4.711 1 95.62 49 LEU B C 1
ATOM 1912 O O . LEU B 1 49 ? -10.57 -2.781 -4.074 1 95.62 49 LEU B O 1
ATOM 1916 N N . THR B 1 50 ? -9.086 -3.391 -5.586 1 94 50 THR B N 1
ATOM 1917 C CA . THR B 1 50 ? -9.891 -4.512 -6.059 1 94 50 THR B CA 1
ATOM 1918 C C . THR B 1 50 ? -9.469 -5.805 -5.367 1 94 50 THR B C 1
ATOM 1920 O O . THR B 1 50 ? -10.273 -6.734 -5.238 1 94 50 THR B O 1
ATOM 1923 N N . LEU B 1 51 ? -8.375 -5.812 -4.848 1 95.5 51 LEU B N 1
ATOM 1924 C CA . LEU B 1 51 ? -7.711 -7.023 -4.375 1 95.5 51 LEU B CA 1
ATOM 1925 C C . LEU B 1 51 ? -8.555 -7.723 -3.312 1 95.5 51 LEU B C 1
ATOM 1927 O O . LEU B 1 51 ? -8.797 -8.93 -3.4 1 95.5 51 LEU B O 1
ATOM 1931 N N . PRO B 1 52 ? -9.086 -6.949 -2.289 1 95.69 52 PRO B N 1
ATOM 1932 C CA . PRO B 1 52 ? -9.836 -7.641 -1.241 1 95.69 52 PRO B CA 1
ATOM 1933 C C . PRO B 1 52 ? -11.047 -8.398 -1.785 1 95.69 52 PRO B C 1
ATOM 1935 O O . PRO B 1 52 ? -11.273 -9.547 -1.406 1 95.69 52 PRO B O 1
ATOM 1938 N N . ASN B 1 53 ? -11.758 -7.832 -2.67 1 95.38 53 ASN B N 1
ATOM 1939 C CA . ASN B 1 53 ? -12.953 -8.461 -3.234 1 95.38 53 ASN B CA 1
ATOM 1940 C C . ASN B 1 53 ? -12.594 -9.664 -4.102 1 95.38 53 ASN B C 1
ATOM 1942 O O . ASN B 1 53 ? -13.25 -10.703 -4.035 1 95.38 53 ASN B O 1
ATOM 1946 N N . VAL B 1 54 ? -11.602 -9.492 -4.895 1 96.5 54 VAL B N 1
ATOM 1947 C CA . VAL B 1 54 ? -11.172 -10.555 -5.801 1 96.5 54 VAL B CA 1
ATOM 1948 C C . VAL B 1 54 ? -10.703 -11.766 -4.992 1 96.5 54 VAL B C 1
ATOM 1950 O O . VAL B 1 54 ? -11.062 -12.898 -5.309 1 96.5 54 VAL B O 1
ATOM 1953 N N . VAL B 1 55 ? -9.953 -11.531 -3.945 1 97.31 55 VAL B N 1
ATOM 1954 C CA . VAL B 1 55 ? -9.438 -12.609 -3.105 1 97.31 55 VAL B CA 1
ATOM 1955 C C . VAL B 1 55 ? -10.594 -13.297 -2.381 1 97.31 55 VAL B C 1
ATOM 1957 O O . VAL B 1 55 ? -10.633 -14.523 -2.289 1 97.31 55 VAL B O 1
ATOM 1960 N N . GLN B 1 56 ? -11.492 -12.508 -1.899 1 97 56 GLN B N 1
ATOM 1961 C CA . GLN B 1 56 ? -12.664 -13.078 -1.249 1 97 56 GLN B CA 1
ATOM 1962 C C . GLN B 1 56 ? -13.422 -14 -2.199 1 97 56 GLN B C 1
ATOM 1964 O O . GLN B 1 56 ? -13.883 -15.07 -1.801 1 97 56 GLN B O 1
ATOM 1969 N N . GLU B 1 57 ? -13.57 -13.547 -3.381 1 96.5 57 GLU B N 1
ATOM 1970 C CA . GLU B 1 57 ? -14.258 -14.352 -4.383 1 96.5 57 GLU B CA 1
ATOM 1971 C C . GLU B 1 57 ? -13.523 -15.664 -4.633 1 96.5 57 GLU B C 1
ATOM 1973 O O . GLU B 1 57 ? -14.141 -16.734 -4.672 1 96.5 57 GLU B O 1
ATOM 1978 N N . ILE B 1 58 ? -12.25 -15.602 -4.789 1 97.56 58 ILE B N 1
ATOM 1979 C CA . ILE B 1 58 ? -11.438 -16.781 -5.035 1 97.56 58 ILE B CA 1
ATOM 1980 C C . ILE B 1 58 ? -11.57 -17.75 -3.863 1 97.56 58 ILE B C 1
ATOM 1982 O O . ILE B 1 58 ? -11.805 -18.953 -4.062 1 97.56 58 ILE B O 1
ATOM 1986 N N . LYS B 1 59 ? -11.5 -17.203 -2.676 1 97.31 59 LYS B N 1
ATOM 1987 C CA . LYS B 1 59 ? -11.586 -18 -1.464 1 97.31 59 LYS B CA 1
ATOM 1988 C C . LYS B 1 59 ? -12.969 -18.641 -1.324 1 97.31 59 LYS B C 1
ATOM 1990 O O . LYS B 1 59 ? -13.086 -19.781 -0.848 1 97.31 59 LYS B O 1
ATOM 1995 N N . SER B 1 60 ? -13.93 -17.938 -1.706 1 97.31 60 SER B N 1
ATOM 1996 C CA . SER B 1 60 ? -15.297 -18.438 -1.608 1 97.31 60 SER B CA 1
ATOM 1997 C C . SER B 1 60 ? -15.508 -19.641 -2.527 1 97.31 60 SER B C 1
ATOM 1999 O O . SER B 1 60 ? -16.422 -20.438 -2.316 1 97.31 60 SER B O 1
ATOM 2001 N N . HIS B 1 61 ? -14.719 -19.766 -3.49 1 97.69 61 HIS B N 1
ATOM 2002 C CA . HIS B 1 61 ? -14.773 -20.906 -4.395 1 97.69 61 HIS B CA 1
ATOM 2003 C C . HIS B 1 61 ? -13.844 -22.031 -3.932 1 97.69 61 HIS B C 1
ATOM 2005 O O . HIS B 1 61 ? -13.633 -23 -4.656 1 97.69 61 HIS B O 1
ATOM 2011 N N . GLY B 1 62 ? -13.242 -21.844 -2.762 1 97.31 62 GLY B N 1
ATOM 2012 C CA . GLY B 1 62 ? -12.422 -22.875 -2.158 1 97.31 62 GLY B CA 1
ATOM 2013 C C . GLY B 1 62 ? -11.047 -22.984 -2.785 1 97.31 62 GLY B C 1
ATOM 2014 O O . GLY B 1 62 ? -10.406 -24.047 -2.721 1 97.31 62 GLY B O 1
ATOM 2015 N N . LYS B 1 63 ? -10.602 -21.953 -3.432 1 98.25 63 LYS B N 1
ATOM 2016 C CA . LYS B 1 63 ? -9.32 -22 -4.121 1 98.25 63 LYS B CA 1
ATOM 2017 C C . LYS B 1 63 ? -8.266 -21.203 -3.357 1 98.25 63 LYS B C 1
ATOM 2019 O O . LYS B 1 63 ? -8.594 -20.266 -2.613 1 98.25 63 LYS B O 1
ATOM 2024 N N . LEU B 1 64 ? -6.992 -21.594 -3.527 1 98.62 64 LEU B N 1
ATOM 2025 C CA . LEU B 1 64 ? -5.863 -20.844 -2.984 1 98.62 64 LEU B CA 1
ATOM 2026 C C . LEU B 1 64 ? -5.465 -19.703 -3.916 1 98.62 64 LEU B C 1
ATOM 2028 O O . LEU B 1 64 ? -5.613 -19.812 -5.137 1 98.62 64 LEU B O 1
ATOM 2032 N N . VAL B 1 65 ? -4.973 -18.656 -3.314 1 98.44 65 VAL B N 1
ATOM 2033 C CA . VAL B 1 65 ? -4.672 -17.5 -4.137 1 98.44 65 VAL B CA 1
ATOM 2034 C C . VAL B 1 65 ? -3.295 -16.938 -3.771 1 98.44 65 VAL B C 1
ATOM 2036 O O . VAL B 1 65 ? -2.977 -16.781 -2.59 1 98.44 65 VAL B O 1
ATOM 2039 N N . PHE B 1 66 ? -2.469 -16.656 -4.785 1 98.69 66 PHE B N 1
ATOM 2040 C CA . PHE B 1 66 ? -1.143 -16.062 -4.707 1 98.69 66 PHE B CA 1
ATOM 2041 C C . PHE B 1 66 ? -1.081 -14.773 -5.523 1 98.69 66 PHE B C 1
ATOM 2043 O O . PHE B 1 66 ? -1.638 -14.711 -6.621 1 98.69 66 PHE B O 1
ATOM 2050 N N . ILE B 1 67 ? -0.344 -13.812 -4.957 1 97.88 67 ILE B N 1
ATOM 2051 C CA . ILE B 1 67 ? -0.263 -12.523 -5.629 1 97.88 67 ILE B CA 1
ATOM 2052 C C . ILE B 1 67 ? 1.179 -12.25 -6.055 1 97.88 67 ILE B C 1
ATOM 2054 O O . ILE B 1 67 ? 2.115 -12.516 -5.297 1 97.88 67 ILE B O 1
ATOM 2058 N N . HIS B 1 68 ? 1.322 -11.766 -7.285 1 97.75 68 HIS B N 1
ATOM 2059 C CA . HIS B 1 68 ? 2.635 -11.297 -7.715 1 97.75 68 HIS B CA 1
ATOM 2060 C C . HIS B 1 68 ? 2.934 -9.906 -7.156 1 97.75 68 HIS B C 1
ATOM 2062 O O . HIS B 1 68 ? 2.393 -8.914 -7.641 1 97.75 68 HIS B O 1
ATOM 2068 N N . LEU B 1 69 ? 3.865 -9.781 -6.25 1 97.38 69 LEU B N 1
ATOM 2069 C CA . LEU B 1 69 ? 4.117 -8.562 -5.488 1 97.38 69 LEU B CA 1
ATOM 2070 C C . LEU B 1 69 ? 4.699 -7.477 -6.383 1 97.38 69 LEU B C 1
ATOM 2072 O O . LEU B 1 69 ? 4.418 -6.293 -6.191 1 97.38 69 LEU B O 1
ATOM 2076 N N . ASP B 1 70 ? 5.469 -7.914 -7.344 1 96.19 70 ASP B N 1
ATOM 2077 C CA . ASP B 1 70 ? 6.195 -6.945 -8.156 1 96.19 70 ASP B CA 1
ATOM 2078 C C . ASP B 1 70 ? 5.242 -6.133 -9.031 1 96.19 70 ASP B C 1
ATOM 2080 O O . ASP B 1 70 ? 5.578 -5.031 -9.469 1 96.19 70 ASP B O 1
ATOM 2084 N N . LEU B 1 71 ? 4.047 -6.664 -9.266 1 95.12 71 LEU B N 1
ATOM 2085 C CA . LEU B 1 71 ? 3.104 -6.012 -10.164 1 95.12 71 LEU B CA 1
ATOM 2086 C C . LEU B 1 71 ? 1.917 -5.445 -9.391 1 95.12 71 LEU B C 1
ATOM 2088 O O . LEU B 1 71 ? 0.973 -4.926 -9.992 1 95.12 71 LEU B O 1
ATOM 2092 N N . LEU B 1 72 ? 1.944 -5.57 -8.117 1 95.75 72 LEU B N 1
ATOM 2093 C CA . LEU B 1 72 ? 0.859 -5.098 -7.266 1 95.75 72 LEU B CA 1
ATOM 2094 C C . LEU B 1 72 ? 0.885 -3.576 -7.148 1 95.75 72 LEU B C 1
ATOM 2096 O O . LEU B 1 72 ? 1.917 -2.992 -6.809 1 95.75 72 LEU B O 1
ATOM 2100 N N . GLU B 1 73 ? -0.221 -2.951 -7.414 1 96.62 73 GLU B N 1
ATOM 2101 C CA . GLU B 1 73 ? -0.312 -1.496 -7.359 1 96.62 73 GLU B CA 1
ATOM 2102 C C . GLU B 1 73 ? -1.042 -1.037 -6.098 1 96.62 73 GLU B C 1
ATOM 2104 O O . GLU B 1 73 ? -2.006 -1.672 -5.668 1 96.62 73 GLU B O 1
ATOM 2109 N N . GLY B 1 74 ? -0.499 0.027 -5.473 1 97.38 74 GLY B N 1
ATOM 2110 C CA . GLY B 1 74 ? -1.168 0.616 -4.324 1 97.38 74 GLY B CA 1
ATOM 2111 C C . GLY B 1 74 ? -0.58 0.172 -2.998 1 97.38 74 GLY B C 1
ATOM 2112 O O . GLY B 1 74 ? -0.782 0.827 -1.974 1 97.38 74 GLY B O 1
ATOM 2113 N N . LEU B 1 75 ? 0.073 -0.909 -3.002 1 97.25 75 LEU B N 1
ATOM 2114 C CA . LEU B 1 75 ? 0.716 -1.383 -1.782 1 97.25 75 LEU B CA 1
ATOM 2115 C C . LEU B 1 75 ? 2.234 -1.304 -1.9 1 97.25 75 LEU B C 1
ATOM 2117 O O . LEU B 1 75 ? 2.791 -1.554 -2.973 1 97.25 75 LEU B O 1
ATOM 2121 N N . ALA B 1 76 ? 2.795 -0.985 -0.829 1 96 76 ALA B N 1
ATOM 2122 C CA . ALA B 1 76 ? 4.254 -0.974 -0.781 1 96 76 ALA B CA 1
ATOM 2123 C C . ALA B 1 76 ? 4.812 -2.395 -0.738 1 96 76 ALA B C 1
ATOM 2125 O O . ALA B 1 76 ? 4.055 -3.365 -0.709 1 96 76 ALA B O 1
ATOM 2126 N N . GLN B 1 77 ? 6.094 -2.449 -0.893 1 93.94 77 GLN B N 1
ATOM 2127 C CA . GLN B 1 77 ? 6.793 -3.725 -0.763 1 93.94 77 GLN B CA 1
ATOM 2128 C C . GLN B 1 77 ? 7.512 -3.822 0.579 1 93.94 77 GLN B C 1
ATOM 2130 O O . GLN B 1 77 ? 8.742 -3.887 0.626 1 93.94 77 GLN B O 1
ATOM 2135 N N . ASP B 1 78 ? 6.703 -3.814 1.626 1 94.81 78 ASP B N 1
ATOM 2136 C CA . ASP B 1 78 ? 7.27 -3.844 2.971 1 94.81 78 ASP B CA 1
ATOM 2137 C C . ASP B 1 78 ? 6.465 -4.77 3.885 1 94.81 78 ASP B C 1
ATOM 2139 O O . ASP B 1 78 ? 5.504 -5.402 3.445 1 94.81 78 ASP B O 1
ATOM 2143 N N . LYS B 1 79 ? 6.938 -4.891 5.098 1 95.38 79 LYS B N 1
ATOM 2144 C CA . LYS B 1 79 ? 6.363 -5.852 6.039 1 95.38 79 LYS B CA 1
ATOM 2145 C C . LYS B 1 79 ? 4.902 -5.523 6.34 1 95.38 79 LYS B C 1
ATOM 2147 O O . LYS B 1 79 ? 4.086 -6.422 6.531 1 95.38 79 LYS B O 1
ATOM 2152 N N . TYR B 1 80 ? 4.547 -4.285 6.359 1 96.5 80 TYR B N 1
ATOM 2153 C CA . TYR B 1 80 ? 3.174 -3.9 6.656 1 96.5 80 TYR B CA 1
ATOM 2154 C C . TYR B 1 80 ? 2.236 -4.293 5.523 1 96.5 80 TYR B C 1
ATOM 2156 O O . TYR B 1 80 ? 1.117 -4.754 5.762 1 96.5 80 TYR B O 1
ATOM 2164 N N . ALA B 1 81 ? 2.744 -4.078 4.34 1 97.69 81 ALA B N 1
ATOM 2165 C CA . ALA B 1 81 ? 1.965 -4.504 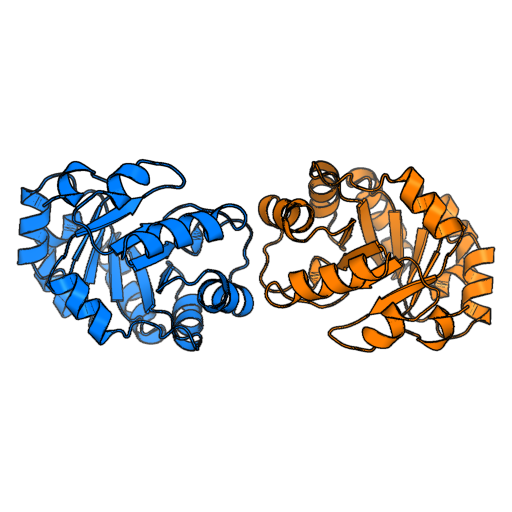3.182 1 97.69 81 ALA B CA 1
ATOM 2166 C C . ALA B 1 81 ? 1.746 -6.016 3.195 1 97.69 81 ALA B C 1
ATOM 2168 O O . ALA B 1 81 ? 0.639 -6.492 2.934 1 97.69 81 ALA B O 1
ATOM 2169 N N . LEU B 1 82 ? 2.779 -6.719 3.535 1 97.94 82 LEU B N 1
ATOM 2170 C CA . LEU B 1 82 ? 2.691 -8.172 3.578 1 97.94 82 LEU B CA 1
ATOM 2171 C C . LEU B 1 82 ? 1.733 -8.633 4.672 1 97.94 82 LEU B C 1
ATOM 2173 O O . LEU B 1 82 ? 0.936 -9.547 4.461 1 97.94 82 LEU B O 1
ATOM 2177 N N . ARG B 1 83 ? 1.811 -7.996 5.762 1 97.19 83 ARG B N 1
ATOM 2178 C CA . ARG B 1 83 ? 0.898 -8.32 6.852 1 97.19 83 ARG B CA 1
ATOM 2179 C C . ARG B 1 83 ? -0.545 -8 6.473 1 97.19 83 ARG B C 1
ATOM 2181 O O . ARG B 1 83 ? -1.457 -8.766 6.785 1 97.19 83 ARG B O 1
ATOM 2188 N N . TYR B 1 84 ? -0.774 -6.926 5.84 1 97.5 84 TYR B N 1
ATOM 2189 C CA . TYR B 1 84 ? -2.092 -6.566 5.332 1 97.5 84 TYR B CA 1
ATOM 2190 C C . TYR B 1 84 ? -2.617 -7.629 4.375 1 97.5 84 TYR B C 1
ATOM 2192 O O . TYR B 1 84 ? -3.771 -8.047 4.477 1 97.5 84 TYR B O 1
ATOM 2200 N N . LEU B 1 85 ? -1.752 -8.078 3.479 1 98 85 LEU B N 1
ATOM 2201 C CA . LEU B 1 85 ? -2.121 -9.086 2.488 1 98 85 LEU B CA 1
ATOM 2202 C C . LEU B 1 85 ? -2.506 -10.391 3.162 1 98 85 LEU B C 1
ATOM 2204 O O . LEU B 1 85 ? -3.486 -11.031 2.775 1 98 85 LEU B O 1
ATOM 2208 N N . GLY B 1 86 ? -1.754 -10.758 4.117 1 97.12 86 GLY B N 1
ATOM 2209 C CA . GLY B 1 86 ? -2.012 -12 4.816 1 97.12 86 GLY B CA 1
ATOM 2210 C C . GLY B 1 86 ? -3.189 -11.922 5.77 1 97.12 86 GLY B C 1
ATOM 2211 O O . GLY B 1 86 ? -4.121 -12.727 5.688 1 97.12 86 GLY B O 1
ATOM 2212 N N . ASP B 1 87 ? -3.26 -10.867 6.594 1 95.94 87 ASP B N 1
ATOM 2213 C CA . ASP B 1 87 ? -4.168 -10.812 7.734 1 95.94 87 ASP B CA 1
ATOM 2214 C C . ASP B 1 87 ? -5.512 -10.203 7.34 1 95.94 87 ASP B C 1
ATOM 2216 O O . ASP B 1 87 ? -6.551 -10.57 7.887 1 95.94 87 ASP B O 1
ATOM 2220 N N . VAL B 1 88 ? -5.465 -9.305 6.484 1 95.44 88 VAL B N 1
ATOM 2221 C CA . VAL B 1 88 ? -6.676 -8.562 6.152 1 95.44 88 VAL B CA 1
ATOM 2222 C C . VAL B 1 88 ? -7.266 -9.094 4.848 1 95.44 88 VAL B C 1
ATOM 2224 O O . VAL B 1 88 ? -8.453 -9.422 4.781 1 95.44 88 VAL B O 1
ATOM 2227 N N . VAL B 1 89 ? -6.449 -9.242 3.836 1 96.75 89 VAL B N 1
ATOM 2228 C CA . VAL B 1 89 ? -6.934 -9.664 2.525 1 96.75 89 VAL B CA 1
ATOM 2229 C C . VAL B 1 89 ? -7.113 -11.18 2.51 1 96.75 89 VAL B C 1
ATOM 2231 O O . VAL B 1 89 ? -8.055 -11.695 1.894 1 96.75 89 VAL B O 1
ATOM 2234 N N . GLY B 1 90 ? -6.176 -11.898 3.172 1 97.19 90 GLY B N 1
ATOM 2235 C CA . GLY B 1 90 ? -6.324 -13.328 3.342 1 97.19 90 GLY B CA 1
ATOM 2236 C C . GLY B 1 90 ? -5.711 -14.133 2.211 1 97.19 90 GLY B C 1
ATOM 2237 O O . GLY B 1 90 ? -6.242 -15.18 1.821 1 97.19 90 GLY B O 1
ATOM 2238 N N . ILE B 1 91 ? -4.656 -13.68 1.676 1 98.19 91 ILE B N 1
ATOM 2239 C CA . ILE B 1 91 ? -3.984 -14.438 0.628 1 98.19 91 ILE B CA 1
ATOM 2240 C C . ILE B 1 91 ? -3.217 -15.609 1.249 1 98.19 91 ILE B C 1
ATOM 2242 O O . ILE B 1 91 ? -3.002 -15.641 2.463 1 98.19 91 ILE B O 1
ATOM 2246 N N . ASP B 1 92 ? -2.812 -16.547 0.395 1 98.5 92 ASP B N 1
ATOM 2247 C CA . ASP B 1 92 ? -2.098 -17.719 0.877 1 98.5 92 ASP B CA 1
ATOM 2248 C C . ASP B 1 92 ? -0.589 -17.562 0.694 1 98.5 92 ASP B C 1
ATOM 2250 O O . ASP B 1 92 ? 0.198 -18.156 1.433 1 98.5 92 ASP B O 1
ATOM 2254 N N . GLY B 1 93 ? -0.258 -16.766 -0.264 1 98.56 93 GLY B N 1
ATOM 2255 C CA . GLY B 1 93 ? 1.159 -16.578 -0.535 1 98.56 93 GLY B CA 1
ATOM 2256 C C . GLY B 1 93 ? 1.434 -15.523 -1.585 1 98.56 93 GLY B C 1
ATOM 2257 O O . GLY B 1 93 ? 0.516 -14.828 -2.033 1 98.56 93 GLY B O 1
ATOM 2258 N N . VAL B 1 94 ? 2.783 -15.422 -1.884 1 98.62 94 VAL B N 1
ATOM 2259 C CA . VAL B 1 94 ? 3.195 -14.375 -2.812 1 98.62 94 VAL B CA 1
ATOM 2260 C C . VAL B 1 94 ? 4.211 -14.93 -3.805 1 98.62 94 VAL B C 1
ATOM 2262 O O . VAL B 1 94 ? 4.859 -15.945 -3.533 1 98.62 94 VAL B O 1
ATOM 2265 N N . ILE B 1 95 ? 4.199 -14.281 -4.941 1 98.44 95 ILE B N 1
ATOM 2266 C CA . ILE B 1 95 ? 5.215 -14.484 -5.969 1 98.44 95 ILE B CA 1
ATOM 2267 C C . ILE B 1 95 ? 6.039 -13.211 -6.148 1 98.44 95 ILE B C 1
ATOM 2269 O O . ILE B 1 95 ? 5.488 -12.109 -6.172 1 98.44 95 ILE B O 1
ATOM 2273 N N . THR B 1 96 ? 7.352 -13.32 -6.262 1 98 96 THR B N 1
ATOM 2274 C CA . THR B 1 96 ? 8.188 -12.148 -6.492 1 98 96 THR B CA 1
ATOM 2275 C C . THR B 1 96 ? 9.531 -12.555 -7.094 1 98 96 THR B C 1
ATOM 2277 O O . THR B 1 96 ? 9.984 -13.68 -6.906 1 98 96 THR B O 1
ATOM 2280 N N . THR B 1 97 ? 10.109 -11.594 -7.789 1 95.81 97 THR B N 1
ATOM 2281 C CA . THR B 1 97 ? 11.469 -11.805 -8.281 1 95.81 97 THR B CA 1
ATOM 2282 C C . THR B 1 97 ? 12.492 -11.32 -7.258 1 95.81 97 THR B C 1
ATOM 2284 O O . THR B 1 97 ? 13.688 -11.594 -7.391 1 95.81 97 THR B O 1
ATOM 2287 N N . ARG B 1 98 ? 12.031 -10.734 -6.203 1 94.75 98 ARG B N 1
ATOM 2288 C CA . ARG B 1 98 ? 12.922 -10.078 -5.246 1 94.75 98 ARG B CA 1
ATOM 2289 C C . ARG B 1 98 ? 13.188 -10.984 -4.047 1 94.75 98 ARG B C 1
ATOM 2291 O O . ARG B 1 98 ? 12.281 -11.297 -3.281 1 94.75 98 ARG B O 1
ATOM 2298 N N . ALA B 1 99 ? 14.438 -11.195 -3.861 1 94.06 99 ALA B N 1
ATOM 2299 C CA . ALA B 1 99 ? 14.867 -12.133 -2.818 1 94.06 99 ALA B CA 1
ATOM 2300 C C . ALA B 1 99 ? 14.531 -11.586 -1.431 1 94.06 99 ALA B C 1
ATOM 2302 O O . ALA B 1 99 ? 14.141 -12.344 -0.541 1 94.06 99 ALA B O 1
ATOM 2303 N N . ASN B 1 100 ? 14.711 -10.281 -1.216 1 94 100 ASN B N 1
ATOM 2304 C CA . ASN B 1 100 ? 14.469 -9.688 0.097 1 94 100 ASN B CA 1
ATOM 2305 C C . ASN B 1 100 ? 13.008 -9.82 0.509 1 94 100 ASN B C 1
ATOM 2307 O O . ASN B 1 100 ? 12.703 -9.93 1.696 1 94 100 ASN B O 1
ATOM 2311 N N . LEU B 1 101 ? 12.125 -9.883 -0.388 1 96.69 101 LEU B N 1
ATOM 2312 C CA . LEU B 1 101 ? 10.703 -9.984 -0.087 1 96.69 101 LEU B CA 1
ATOM 2313 C C . LEU B 1 101 ? 10.32 -11.422 0.26 1 96.69 101 LEU B C 1
ATOM 2315 O O . LEU B 1 101 ? 9.297 -11.664 0.906 1 96.69 101 LEU B O 1
ATOM 2319 N N . ILE B 1 102 ? 11.148 -12.359 -0.203 1 97.94 102 ILE B N 1
ATOM 2320 C CA . ILE B 1 102 ? 10.906 -13.766 0.113 1 97.94 102 ILE B CA 1
ATOM 2321 C C . ILE B 1 102 ? 10.977 -13.969 1.623 1 97.94 102 ILE B C 1
ATOM 2323 O O . ILE B 1 102 ? 10.047 -14.508 2.229 1 97.94 102 ILE B O 1
ATOM 2327 N N . GLN B 1 103 ? 11.992 -13.516 2.195 1 96.31 103 GLN B N 1
ATOM 2328 C CA . GLN B 1 103 ? 12.195 -13.68 3.631 1 96.31 103 GLN B CA 1
ATOM 2329 C C . GLN B 1 103 ? 11.125 -12.938 4.426 1 96.31 103 GLN B C 1
ATOM 2331 O O . GLN B 1 103 ? 10.625 -13.453 5.43 1 96.31 103 GLN B O 1
ATOM 2336 N N . GLN B 1 104 ? 10.844 -11.773 3.965 1 97 104 GLN B N 1
ATOM 2337 C CA . GLN B 1 104 ? 9.82 -10.984 4.645 1 97 104 GLN B CA 1
ATOM 2338 C C . GLN B 1 104 ? 8.461 -11.68 4.582 1 97 104 GLN B C 1
ATOM 2340 O O . GLN B 1 104 ? 7.715 -11.688 5.562 1 97 104 GLN B O 1
ATOM 2345 N N . ALA B 1 105 ? 8.125 -12.234 3.449 1 97.94 105 ALA B N 1
ATOM 2346 C CA . ALA B 1 105 ? 6.855 -12.938 3.275 1 97.94 105 ALA B CA 1
ATOM 2347 C C . ALA B 1 105 ? 6.77 -14.156 4.191 1 97.94 105 ALA B C 1
ATOM 2349 O O . ALA B 1 105 ? 5.742 -14.391 4.832 1 97.94 105 ALA B O 1
ATOM 2350 N N . LYS B 1 106 ? 7.84 -14.883 4.25 1 97.06 106 LYS B N 1
ATOM 2351 C CA . LYS B 1 106 ? 7.887 -16.062 5.105 1 97.06 106 LYS B CA 1
ATOM 2352 C C . LYS B 1 106 ? 7.762 -15.68 6.578 1 97.06 106 LYS B C 1
ATOM 2354 O O . LYS B 1 106 ? 7.129 -16.391 7.355 1 97.06 106 LYS B O 1
ATOM 2359 N N . ALA B 1 107 ? 8.352 -14.578 6.938 1 95.81 107 ALA B N 1
ATOM 2360 C CA . ALA B 1 107 ? 8.258 -14.086 8.305 1 95.81 107 ALA B CA 1
ATOM 2361 C C . ALA B 1 107 ? 6.809 -13.766 8.672 1 95.81 107 ALA B C 1
ATOM 2363 O O . ALA B 1 107 ? 6.438 -13.781 9.844 1 95.81 107 ALA B O 1
ATOM 2364 N N . GLU B 1 108 ? 5.98 -13.461 7.691 1 95.62 108 GLU B N 1
ATOM 2365 C CA . GLU B 1 108 ? 4.566 -13.18 7.906 1 95.62 108 GLU B CA 1
ATOM 2366 C C . GLU B 1 108 ? 3.715 -14.422 7.684 1 95.62 108 GLU B C 1
ATOM 2368 O O . GLU B 1 108 ? 2.5 -14.328 7.492 1 95.62 108 GLU B O 1
ATOM 2373 N N . ASP B 1 109 ? 4.328 -15.57 7.574 1 96.31 109 ASP B N 1
ATOM 2374 C CA . ASP B 1 109 ? 3.689 -16.875 7.445 1 96.31 109 ASP B CA 1
ATOM 2375 C C . ASP B 1 109 ? 2.945 -17 6.117 1 96.31 109 ASP B C 1
ATOM 2377 O O . ASP B 1 109 ? 1.859 -17.578 6.059 1 96.31 109 ASP B O 1
ATOM 2381 N N . LEU B 1 110 ? 3.447 -16.406 5.121 1 98.19 110 LEU B N 1
ATOM 2382 C CA . LEU B 1 110 ? 2.967 -16.562 3.752 1 98.19 110 LEU B CA 1
ATOM 2383 C C . LEU B 1 110 ? 3.867 -17.5 2.967 1 98.19 110 LEU B C 1
ATOM 2385 O O . LEU B 1 110 ? 5.09 -17.484 3.133 1 98.19 110 LEU B O 1
ATOM 2389 N N . ILE B 1 111 ? 3.244 -18.297 2.115 1 98.69 111 ILE B N 1
ATOM 2390 C CA . ILE B 1 111 ? 4.062 -19.094 1.204 1 98.69 111 ILE B CA 1
ATOM 2391 C C . ILE B 1 111 ? 4.773 -18.172 0.218 1 98.69 111 ILE B C 1
ATOM 2393 O O . ILE B 1 111 ? 4.148 -17.297 -0.384 1 98.69 111 ILE B O 1
ATOM 2397 N N . ALA B 1 112 ? 6.074 -18.328 0.098 1 98.62 112 ALA B N 1
ATOM 2398 C CA . ALA B 1 112 ? 6.871 -17.453 -0.744 1 98.62 112 ALA B CA 1
ATOM 2399 C C . ALA B 1 112 ? 7.422 -18.188 -1.957 1 98.62 112 ALA B C 1
ATOM 2401 O O . ALA B 1 112 ? 8.195 -19.141 -1.811 1 98.62 112 ALA B O 1
ATOM 2402 N N . ILE B 1 113 ? 7 -17.734 -3.131 1 98.69 113 ILE B N 1
ATOM 2403 C CA . ILE B 1 113 ? 7.465 -18.297 -4.391 1 98.69 113 ILE B CA 1
ATOM 2404 C C . ILE B 1 113 ? 8.406 -17.328 -5.086 1 98.69 113 ILE B C 1
ATOM 2406 O O . ILE B 1 113 ? 8.023 -16.188 -5.375 1 98.69 113 ILE B O 1
ATOM 2410 N N . GLN B 1 114 ? 9.617 -17.766 -5.273 1 98.38 114 GLN B N 1
ATOM 2411 C CA . GLN B 1 114 ? 10.586 -16.922 -5.984 1 98.38 114 GLN B CA 1
ATOM 2412 C C . GLN B 1 114 ? 10.539 -17.188 -7.488 1 98.38 114 GLN B C 1
ATOM 2414 O O . GLN B 1 114 ? 10.781 -18.312 -7.938 1 98.38 114 GLN B O 1
ATOM 2419 N N . ARG B 1 115 ? 10.172 -16.172 -8.188 1 97.62 115 ARG B N 1
ATOM 2420 C CA . ARG B 1 115 ? 10.195 -16.266 -9.641 1 97.62 115 ARG B CA 1
ATOM 2421 C C . ARG B 1 115 ? 11.602 -16.062 -10.188 1 97.62 115 ARG B C 1
ATOM 2423 O O . ARG B 1 115 ? 12.289 -15.117 -9.781 1 97.62 115 ARG B O 1
ATOM 2430 N N . PHE B 1 116 ? 11.93 -16.953 -11.125 1 96.31 116 PHE B N 1
ATOM 2431 C CA . PHE B 1 116 ? 13.273 -16.891 -11.688 1 96.31 116 PHE B CA 1
ATOM 2432 C C . PHE B 1 116 ? 13.234 -17.047 -13.203 1 96.31 116 PHE B C 1
ATOM 2434 O O . PHE B 1 116 ? 12.711 -18.031 -13.719 1 96.31 116 PHE B O 1
ATOM 2441 N N . PHE B 1 117 ? 13.828 -16.047 -13.906 1 95.81 117 PHE B N 1
ATOM 2442 C CA . PHE B 1 117 ? 13.914 -16.078 -15.359 1 95.81 117 PHE B CA 1
ATOM 2443 C C . PHE B 1 117 ? 15.227 -16.703 -15.812 1 95.81 117 PHE B C 1
ATOM 2445 O O . PHE B 1 117 ? 16.297 -16.172 -15.539 1 95.81 117 PHE B O 1
ATOM 2452 N N . VAL B 1 118 ? 15.062 -17.812 -16.438 1 91.81 118 VAL B N 1
ATOM 2453 C CA . VAL B 1 118 ? 16.266 -18.469 -16.953 1 91.81 118 VAL B CA 1
ATOM 2454 C C . VAL B 1 118 ? 16.625 -17.875 -18.328 1 91.81 118 VAL B C 1
ATOM 2456 O O . VAL B 1 118 ? 15.992 -18.219 -19.328 1 91.81 118 VAL B O 1
ATOM 2459 N N . LEU B 1 119 ? 17.562 -17.078 -18.344 1 88.25 119 LEU B N 1
ATOM 2460 C CA . LEU B 1 119 ? 18 -16.422 -19.578 1 88.25 119 LEU B CA 1
ATOM 2461 C C . LEU B 1 119 ? 19.125 -17.203 -20.25 1 88.25 119 LEU B C 1
ATOM 2463 O O . LEU B 1 119 ? 19.125 -17.375 -21.469 1 88.25 119 LEU B O 1
ATOM 2467 N N . ASP B 1 120 ? 20.062 -17.672 -19.531 1 88.62 120 ASP B N 1
ATOM 2468 C CA . ASP B 1 120 ? 21.203 -18.484 -19.953 1 88.62 120 ASP B CA 1
ATOM 2469 C C . ASP B 1 120 ? 21.797 -19.234 -18.766 1 88.62 120 ASP B C 1
ATOM 2471 O O . ASP B 1 120 ? 21.266 -19.188 -17.656 1 88.62 120 ASP B O 1
ATOM 2475 N N . SER B 1 121 ? 22.781 -20.016 -19.016 1 85.12 121 SER B N 1
ATOM 2476 C CA . SER B 1 121 ? 23.359 -20.859 -17.969 1 85.12 121 SER B CA 1
ATOM 2477 C C . SER B 1 121 ? 23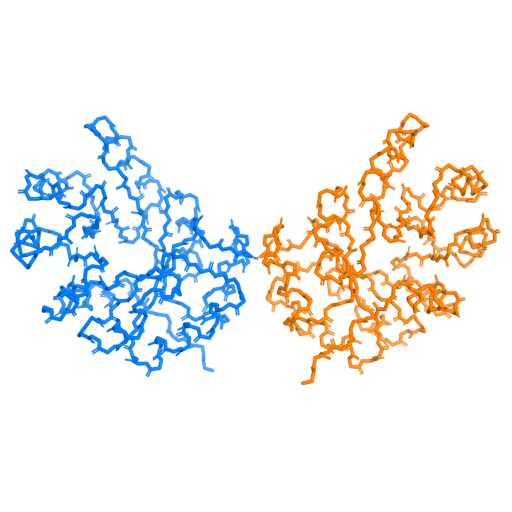.984 -20.016 -16.859 1 85.12 121 SER B C 1
ATOM 2479 O O . SER B 1 121 ? 23.953 -20.406 -15.695 1 85.12 121 SER B O 1
ATOM 2481 N N . SER B 1 122 ? 24.531 -18.906 -17.203 1 86.5 122 SER B N 1
ATOM 2482 C CA . SER B 1 122 ? 25.125 -18.031 -16.203 1 86.5 122 SER B CA 1
ATOM 2483 C C . SER B 1 122 ? 24.062 -17.453 -15.273 1 86.5 122 SER B C 1
ATOM 2485 O O . SER B 1 122 ? 24.266 -17.359 -14.062 1 86.5 122 SER B O 1
ATOM 2487 N N . ALA B 1 123 ? 22.969 -17.125 -15.867 1 86.5 123 ALA B N 1
ATOM 2488 C CA . ALA B 1 123 ? 21.859 -16.594 -15.062 1 86.5 123 ALA B CA 1
ATOM 2489 C C . ALA B 1 123 ? 21.359 -17.641 -14.07 1 86.5 123 ALA B C 1
ATOM 2491 O O . ALA B 1 123 ? 21.031 -17.297 -12.93 1 86.5 123 ALA B O 1
ATOM 2492 N N . LEU B 1 124 ? 21.391 -18.844 -14.461 1 89.75 124 LEU B N 1
ATOM 2493 C CA . LEU B 1 124 ? 20.938 -19.938 -13.594 1 89.75 124 LEU B CA 1
ATOM 2494 C C . LEU B 1 124 ? 21.859 -20.109 -12.398 1 89.75 124 LEU B C 1
ATOM 2496 O O . LEU B 1 124 ? 21.406 -20.203 -11.258 1 89.75 124 LEU B O 1
ATOM 2500 N N . ALA B 1 125 ? 23.109 -20.031 -12.617 1 89.31 125 ALA B N 1
ATOM 2501 C CA . ALA B 1 125 ? 24.078 -20.203 -11.539 1 89.31 125 ALA B CA 1
ATOM 2502 C C . ALA B 1 125 ? 23.938 -19.094 -10.5 1 89.31 125 ALA B C 1
ATOM 2504 O O . ALA B 1 125 ? 23.906 -19.359 -9.297 1 89.31 125 ALA B O 1
ATOM 2505 N N . THR B 1 126 ? 23.844 -17.891 -10.984 1 89.56 126 THR B N 1
ATOM 2506 C CA . THR B 1 126 ? 23.688 -16.734 -10.102 1 89.56 126 THR B CA 1
ATOM 2507 C C . THR B 1 126 ? 22.344 -16.797 -9.375 1 89.56 126 THR B C 1
ATOM 2509 O O . THR B 1 126 ? 22.266 -16.469 -8.195 1 89.56 126 THR B O 1
ATOM 2512 N N . GLY B 1 127 ? 21.375 -17.188 -10.102 1 91.94 127 GLY B N 1
ATOM 2513 C CA . GLY B 1 127 ? 20.047 -17.297 -9.516 1 91.94 127 GLY B CA 1
ATOM 2514 C C . GLY B 1 127 ? 19.984 -18.297 -8.367 1 91.94 127 GLY B C 1
ATOM 2515 O O . GLY B 1 127 ? 19.344 -18.016 -7.348 1 91.94 127 GLY B O 1
ATOM 2516 N N . VAL B 1 128 ? 20.672 -19.344 -8.523 1 92.38 128 VAL B N 1
ATOM 2517 C CA . VAL B 1 128 ? 20.672 -20.391 -7.504 1 92.38 128 VAL B CA 1
ATOM 2518 C C . VAL B 1 128 ? 21.281 -19.844 -6.211 1 92.38 128 VAL B C 1
ATOM 2520 O O . VAL B 1 128 ? 20.766 -20.125 -5.121 1 92.38 128 VAL B O 1
ATOM 2523 N N . LYS B 1 129 ? 22.266 -19.062 -6.324 1 92.44 129 LYS B N 1
ATOM 2524 C CA . LYS B 1 129 ? 22.891 -18.453 -5.148 1 92.44 129 LYS B CA 1
ATOM 2525 C C . LYS B 1 129 ? 21.906 -17.516 -4.441 1 92.44 129 LYS B C 1
ATOM 2527 O O . LYS B 1 129 ? 21.797 -17.531 -3.213 1 92.44 129 LYS B O 1
ATOM 2532 N N . ILE B 1 130 ? 21.25 -16.812 -5.191 1 92.5 130 ILE B N 1
ATOM 2533 C CA . ILE B 1 130 ? 20.281 -15.867 -4.66 1 92.5 130 ILE B CA 1
ATOM 2534 C C . ILE B 1 130 ? 19.156 -16.625 -3.957 1 92.5 130 ILE B C 1
ATOM 2536 O O . ILE B 1 130 ? 18.719 -16.219 -2.871 1 92.5 130 ILE B O 1
ATOM 2540 N N . MET B 1 131 ? 18.766 -17.719 -4.531 1 94.44 131 MET B N 1
ATOM 2541 C CA . MET B 1 131 ? 17.688 -18.531 -3.973 1 94.44 131 MET B CA 1
ATOM 2542 C C . MET B 1 131 ? 18.109 -19.156 -2.648 1 94.44 131 MET B C 1
ATOM 2544 O O . MET B 1 131 ? 17.297 -19.281 -1.729 1 94.44 131 MET B O 1
ATOM 2548 N N . GLN B 1 132 ? 19.312 -19.531 -2.615 1 93 132 GLN B N 1
ATOM 2549 C CA . GLN B 1 132 ? 19.812 -20.172 -1.401 1 93 132 GLN B CA 1
ATOM 2550 C C . GLN B 1 132 ? 19.828 -19.188 -0.234 1 93 132 GLN B C 1
ATOM 2552 O O . GLN B 1 132 ? 19.531 -19.562 0.904 1 93 132 GLN B O 1
ATOM 2557 N N . SER B 1 133 ? 20.078 -17.969 -0.524 1 93.69 133 SER B N 1
ATOM 2558 C CA . SER B 1 133 ? 20.078 -16.938 0.506 1 93.69 133 SER B CA 1
ATOM 2559 C C . SER B 1 133 ? 18.656 -16.547 0.896 1 93.69 133 SER B C 1
ATOM 2561 O O . SER B 1 133 ? 18.375 -16.281 2.068 1 93.69 133 SER B O 1
ATOM 2563 N N . ALA B 1 134 ? 17.781 -16.562 -0.025 1 96.12 134 ALA B N 1
ATOM 2564 C CA . ALA B 1 134 ? 16.391 -16.141 0.199 1 96.12 134 ALA B CA 1
ATOM 2565 C C . ALA B 1 134 ? 15.578 -17.281 0.822 1 96.12 134 ALA B C 1
ATOM 2567 O O . ALA B 1 134 ? 14.641 -17.031 1.584 1 96.12 134 ALA B O 1
ATOM 2568 N N . GLU B 1 135 ? 15.938 -18.516 0.471 1 97.12 135 GLU B N 1
ATOM 2569 C CA . GLU B 1 135 ? 15.289 -19.734 0.952 1 97.12 135 GLU B CA 1
ATOM 2570 C C . GLU B 1 135 ? 13.789 -19.703 0.681 1 97.12 135 GLU B C 1
ATOM 2572 O O . GLU B 1 135 ? 12.984 -19.859 1.602 1 97.12 135 GLU B O 1
ATOM 2577 N N . PRO B 1 136 ? 13.445 -19.578 -0.535 1 98.38 136 PRO B N 1
ATOM 2578 C CA . PRO B 1 136 ? 12.023 -19.578 -0.872 1 98.38 136 PRO B CA 1
ATOM 2579 C C . PRO B 1 136 ? 11.344 -20.922 -0.56 1 98.38 136 PRO B C 1
ATOM 2581 O O . PRO B 1 136 ? 12.023 -21.922 -0.354 1 98.38 136 PRO B O 1
ATOM 2584 N N . ASP B 1 137 ? 10.016 -20.906 -0.43 1 98.44 137 ASP B N 1
ATOM 2585 C CA . ASP B 1 137 ? 9.281 -22.156 -0.262 1 98.44 137 ASP B CA 1
ATOM 2586 C C . ASP B 1 137 ? 9.234 -22.953 -1.567 1 98.44 137 ASP B C 1
ATOM 2588 O O . ASP B 1 137 ? 9.266 -24.188 -1.556 1 98.44 137 ASP B O 1
ATOM 2592 N N . MET B 1 138 ? 9.109 -22.219 -2.686 1 98.25 138 MET B N 1
ATOM 2593 C CA . MET B 1 138 ? 9.125 -22.766 -4.035 1 98.25 138 MET B CA 1
ATOM 2594 C C . MET B 1 138 ? 9.75 -21.781 -5.02 1 98.25 138 MET B C 1
ATOM 2596 O O . MET B 1 138 ? 9.922 -20.609 -4.699 1 98.25 138 MET B O 1
ATOM 2600 N N . VAL B 1 139 ? 10.07 -22.344 -6.176 1 98.19 139 VAL B N 1
ATOM 2601 C CA . VAL B 1 139 ? 10.633 -21.516 -7.234 1 98.19 139 VAL B CA 1
ATOM 2602 C C . VAL B 1 139 ? 9.812 -21.688 -8.516 1 98.19 139 VAL B C 1
ATOM 2604 O O . VAL B 1 139 ? 9.453 -22.797 -8.883 1 98.19 139 VAL B O 1
ATOM 2607 N N . GLU B 1 140 ? 9.445 -20.609 -9.094 1 98.44 140 GLU B N 1
ATOM 2608 C CA . GLU B 1 140 ? 8.82 -20.641 -10.414 1 98.44 140 GLU B CA 1
ATOM 2609 C C . GLU B 1 140 ? 9.836 -20.297 -11.508 1 98.44 140 GLU B C 1
ATOM 2611 O O . GLU B 1 140 ? 10.469 -19.234 -11.461 1 98.44 140 GLU B O 1
ATOM 2616 N N . ILE B 1 141 ? 9.906 -21.156 -12.477 1 97.5 141 ILE B N 1
ATOM 2617 C CA . ILE B 1 141 ? 10.867 -21 -13.562 1 97.5 141 ILE B CA 1
ATOM 2618 C C . ILE B 1 141 ? 10.164 -20.469 -14.805 1 97.5 141 ILE B C 1
ATOM 2620 O O . ILE B 1 141 ? 9.125 -21 -15.211 1 97.5 141 ILE B O 1
ATOM 2624 N N . LEU B 1 142 ? 10.727 -19.422 -15.312 1 96.94 142 LEU B N 1
ATOM 2625 C CA . LEU B 1 142 ? 10.281 -18.891 -16.594 1 96.94 142 LEU B CA 1
ATOM 2626 C C . LEU B 1 142 ? 11.438 -18.781 -17.578 1 96.94 142 LEU B C 1
ATOM 2628 O O . LEU B 1 142 ? 12.523 -18.328 -17.203 1 96.94 142 LEU B O 1
ATOM 2632 N N . PRO B 1 143 ? 11.289 -19.109 -18.828 1 97.19 143 PRO B N 1
ATOM 2633 C CA . PRO B 1 143 ? 10.078 -19.75 -19.328 1 97.19 143 PRO B CA 1
ATOM 2634 C C . PRO B 1 143 ? 9.984 -21.219 -18.938 1 97.19 143 PRO B C 1
ATOM 2636 O O . PRO B 1 143 ? 10.984 -21.938 -18.984 1 97.19 143 PRO B O 1
ATOM 2639 N N . GLY B 1 144 ? 8.758 -21.625 -18.547 1 96.81 144 GLY B N 1
ATOM 2640 C CA . GLY B 1 144 ? 8.547 -22.984 -18.062 1 96.81 144 GLY B CA 1
ATOM 2641 C C . GLY B 1 144 ? 8.75 -24.047 -19.109 1 96.81 144 GLY B C 1
ATOM 2642 O O . GLY B 1 144 ? 9.07 -25.188 -18.797 1 96.81 144 GLY B O 1
ATOM 2643 N N . ILE B 1 145 ? 8.609 -23.594 -20.375 1 95.25 145 ILE B N 1
ATOM 2644 C CA . ILE B 1 145 ? 8.695 -24.531 -21.484 1 95.25 145 ILE B CA 1
ATOM 2645 C C . ILE B 1 145 ? 10.086 -25.156 -21.531 1 95.25 145 ILE B C 1
ATOM 2647 O O . ILE B 1 145 ? 10.258 -26.25 -22.078 1 95.25 145 ILE B O 1
ATOM 2651 N N . ILE B 1 146 ? 11.047 -24.578 -20.938 1 94.94 146 ILE B N 1
ATOM 2652 C CA . ILE B 1 146 ? 12.414 -25.062 -21.016 1 94.94 146 ILE B CA 1
ATOM 2653 C C . ILE B 1 146 ? 12.555 -26.359 -20.219 1 94.94 146 ILE B C 1
ATOM 2655 O O . ILE B 1 146 ? 13.539 -27.078 -20.359 1 94.94 146 ILE B O 1
ATOM 2659 N N . PHE B 1 147 ? 11.641 -26.656 -19.359 1 94.06 147 PHE B N 1
ATOM 2660 C CA . PHE B 1 147 ? 11.656 -27.875 -18.547 1 94.06 147 PHE B CA 1
ATOM 2661 C C . PHE B 1 147 ? 11.703 -29.109 -19.438 1 94.06 147 PHE B C 1
ATOM 2663 O O . PHE B 1 147 ? 12.258 -30.141 -19.031 1 94.06 147 PHE B O 1
ATOM 2670 N N . ILE B 1 148 ? 11.078 -29 -20.547 1 94.88 148 ILE B N 1
ATOM 2671 C CA . ILE B 1 148 ? 10.992 -30.156 -21.438 1 94.88 148 ILE B CA 1
ATOM 2672 C C . ILE B 1 148 ? 12.398 -30.656 -21.766 1 94.88 148 ILE B C 1
ATOM 2674 O O . ILE B 1 148 ? 12.633 -31.859 -21.828 1 94.88 148 ILE B O 1
ATOM 2678 N N . HIS B 1 149 ? 13.32 -29.719 -21.797 1 93.06 149 HIS B N 1
ATOM 2679 C CA . HIS B 1 149 ? 14.672 -30.094 -22.203 1 93.06 149 HIS B CA 1
ATOM 2680 C C . HIS B 1 149 ? 15.648 -30.016 -21.047 1 93.06 149 HIS B C 1
ATOM 2682 O O . HIS B 1 149 ? 16.688 -30.688 -21.047 1 93.06 149 HIS B O 1
ATOM 2688 N N . LEU B 1 150 ? 15.258 -29.219 -20.031 1 93.44 150 LEU B N 1
ATOM 2689 C CA . LEU B 1 150 ? 16.234 -28.922 -19 1 93.44 150 LEU B CA 1
ATOM 2690 C C . LEU B 1 150 ? 15.75 -29.375 -17.625 1 93.44 150 LEU B C 1
ATOM 2692 O O . LEU B 1 150 ? 16.312 -29 -16.594 1 93.44 150 LEU B O 1
ATOM 2696 N N . GLY B 1 151 ? 14.734 -30.203 -17.594 1 94.88 151 GLY B N 1
ATOM 2697 C CA . GLY B 1 151 ? 14.102 -30.594 -16.344 1 94.88 151 GLY B CA 1
ATOM 2698 C C . GLY B 1 151 ? 15.078 -31.203 -15.344 1 94.88 151 GLY B C 1
ATOM 2699 O O . GLY B 1 151 ? 15.094 -30.812 -14.172 1 94.88 151 GLY B O 1
ATOM 2700 N N . GLU B 1 152 ? 15.828 -32.156 -15.781 1 94.06 152 GLU B N 1
ATOM 2701 C CA . GLU B 1 152 ? 16.797 -32.812 -14.914 1 94.06 152 GLU B CA 1
ATOM 2702 C C . GLU B 1 152 ? 17.828 -31.844 -14.367 1 94.06 152 GLU B C 1
ATOM 2704 O O . GLU B 1 152 ? 18.156 -31.891 -13.18 1 94.06 152 GLU B O 1
ATOM 2709 N N . GLU B 1 153 ? 18.312 -31.016 -15.227 1 93.5 153 GLU B N 1
ATOM 2710 C CA . GLU B 1 153 ? 19.297 -30.016 -14.82 1 93.5 153 GLU B CA 1
ATOM 2711 C C . GLU B 1 153 ? 18.719 -29.062 -13.781 1 93.5 153 GLU B C 1
ATOM 2713 O O . GLU B 1 153 ? 19.375 -28.766 -12.781 1 93.5 153 GLU B O 1
ATOM 2718 N N . LEU B 1 154 ? 17.578 -28.578 -14.039 1 94.75 154 LEU B N 1
ATOM 2719 C CA . LEU B 1 154 ? 16.922 -27.656 -13.125 1 94.75 154 LEU B CA 1
ATOM 2720 C C . LEU B 1 154 ? 16.688 -28.297 -11.758 1 94.75 154 LEU B C 1
ATOM 2722 O O . LEU B 1 154 ? 17 -27.703 -10.727 1 94.75 154 LEU B O 1
ATOM 2726 N N . ARG B 1 155 ? 16.25 -29.531 -11.727 1 94.94 155 ARG B N 1
ATOM 2727 C CA . ARG B 1 155 ? 15.953 -30.25 -10.484 1 94.94 155 ARG B CA 1
ATOM 2728 C C . ARG B 1 155 ? 17.219 -30.5 -9.68 1 94.94 155 ARG B C 1
ATOM 2730 O O . ARG B 1 155 ? 17.188 -30.484 -8.445 1 94.94 155 ARG B O 1
ATOM 2737 N N . THR B 1 156 ? 18.234 -30.672 -10.359 1 93.88 156 THR B N 1
ATOM 2738 C CA . THR B 1 156 ? 19.5 -30.969 -9.695 1 93.88 156 THR B CA 1
ATOM 2739 C C . THR B 1 156 ? 20.109 -29.703 -9.125 1 93.88 156 THR B C 1
ATOM 2741 O O . THR B 1 156 ? 20.703 -29.719 -8.039 1 93.88 156 THR B O 1
ATOM 2744 N N . GLN B 1 157 ? 19.953 -28.625 -9.781 1 93.69 157 GLN B N 1
ATOM 2745 C CA . GLN B 1 157 ? 20.641 -27.391 -9.414 1 93.69 157 GLN B CA 1
ATOM 2746 C C . GLN B 1 157 ? 19.812 -26.578 -8.414 1 93.69 157 GLN B C 1
ATOM 2748 O O . GLN B 1 157 ? 20.375 -25.812 -7.617 1 93.69 157 GLN B O 1
ATOM 2753 N N . ILE B 1 158 ? 18.516 -26.703 -8.469 1 95.06 158 ILE B N 1
ATOM 2754 C CA . ILE B 1 158 ? 17.641 -25.922 -7.609 1 95.06 158 ILE B CA 1
ATOM 2755 C C . ILE B 1 158 ? 17 -26.828 -6.559 1 95.06 158 ILE B C 1
ATOM 2757 O O . ILE B 1 158 ? 16.141 -27.656 -6.883 1 95.06 158 ILE B O 1
ATOM 2761 N N . PRO B 1 159 ? 17.391 -26.672 -5.312 1 93.62 159 PRO B N 1
ATOM 2762 C CA . PRO B 1 159 ? 16.906 -27.578 -4.266 1 93.62 159 PRO B CA 1
ATOM 2763 C C . PRO B 1 159 ? 15.555 -27.172 -3.699 1 93.62 159 PRO B C 1
ATOM 2765 O O . PRO B 1 159 ? 15.375 -27.125 -2.479 1 93.62 159 PRO B O 1
ATOM 2768 N N . TYR B 1 160 ? 14.656 -26.75 -4.438 1 97.31 160 TYR B N 1
ATOM 2769 C CA . TYR B 1 160 ? 13.305 -26.344 -4.062 1 97.31 160 TYR B CA 1
ATOM 2770 C C . TYR B 1 160 ? 12.273 -26.922 -5.027 1 97.31 160 TYR B C 1
ATOM 2772 O O . TYR B 1 160 ? 12.594 -27.203 -6.188 1 97.31 160 TYR B O 1
ATOM 2780 N N . PRO B 1 161 ? 11.031 -27.141 -4.5 1 98 161 PRO B N 1
ATOM 2781 C CA . PRO B 1 161 ? 9.992 -27.5 -5.465 1 98 161 PRO B CA 1
ATOM 2782 C C . PRO B 1 161 ? 9.836 -26.484 -6.586 1 98 161 PRO B C 1
ATOM 2784 O O . PRO B 1 161 ? 9.93 -25.281 -6.34 1 98 161 PRO B O 1
ATOM 2787 N N . LEU B 1 162 ? 9.609 -27 -7.84 1 98.31 162 LEU B N 1
ATOM 2788 C CA . LEU B 1 162 ? 9.664 -26.125 -9 1 98.31 162 LEU B CA 1
ATOM 2789 C C . LEU B 1 162 ? 8.289 -26 -9.656 1 98.31 162 LEU B C 1
ATOM 2791 O O . LEU B 1 162 ? 7.598 -27 -9.836 1 98.31 162 LEU B O 1
ATOM 2795 N N . ILE B 1 163 ? 7.906 -24.812 -9.906 1 98.69 163 ILE B N 1
ATOM 2796 C CA . ILE B 1 163 ? 6.742 -24.5 -10.734 1 98.69 163 ILE B CA 1
ATOM 2797 C C . ILE B 1 163 ? 7.199 -24.016 -12.102 1 98.69 163 ILE B C 1
ATOM 2799 O O . ILE B 1 163 ? 8.133 -23.219 -12.203 1 98.69 163 ILE B O 1
ATOM 2803 N N . ALA B 1 164 ? 6.617 -24.562 -13.109 1 98.5 164 ALA B N 1
ATOM 2804 C CA . ALA B 1 164 ? 6.934 -24.125 -14.469 1 98.5 164 ALA B CA 1
ATOM 2805 C C . ALA B 1 164 ? 5.891 -23.141 -14.977 1 98.5 164 ALA B C 1
ATOM 2807 O O . ALA B 1 164 ? 4.707 -23.484 -15.094 1 98.5 164 ALA B O 1
ATOM 2808 N N . GLY B 1 165 ? 6.301 -21.984 -15.297 1 97.69 165 GLY B N 1
ATOM 2809 C CA . GLY B 1 165 ? 5.395 -20.984 -15.836 1 97.69 165 GLY B CA 1
ATOM 2810 C C . GLY B 1 165 ? 5.887 -20.359 -17.125 1 97.69 165 GLY B C 1
ATOM 2811 O O . GLY B 1 165 ? 7.094 -20.344 -17.391 1 97.69 165 GLY B O 1
ATOM 2812 N N . GLY B 1 166 ? 4.98 -19.938 -17.859 1 95.62 166 GLY B N 1
ATOM 2813 C CA . GLY B 1 166 ? 5.336 -19.172 -19.062 1 95.62 166 GLY B CA 1
ATOM 2814 C C . GLY B 1 166 ? 5.445 -20.031 -20.297 1 95.62 166 GLY B C 1
ATOM 2815 O O . GLY B 1 166 ? 6.125 -21.062 -20.297 1 95.62 166 GLY B O 1
ATOM 2816 N N . LEU B 1 167 ? 4.762 -19.641 -21.297 1 95.25 167 LEU B N 1
ATOM 2817 C CA . LEU B 1 167 ? 4.855 -20.156 -22.656 1 95.25 167 LEU B CA 1
ATOM 2818 C C . LEU B 1 167 ? 4.387 -21.609 -22.719 1 95.25 167 LEU B C 1
ATOM 2820 O O . LEU B 1 167 ? 4.867 -22.391 -23.547 1 95.25 167 LEU B O 1
ATOM 2824 N N . ILE B 1 168 ? 3.584 -22 -21.875 1 96.81 168 ILE B N 1
ATOM 2825 C CA . ILE B 1 168 ? 2.969 -23.328 -21.906 1 96.81 168 ILE B CA 1
ATOM 2826 C C . ILE B 1 168 ? 1.554 -23.219 -22.469 1 96.81 168 ILE B C 1
ATOM 2828 O O . ILE B 1 168 ? 0.677 -22.609 -21.859 1 96.81 168 ILE B O 1
ATOM 2832 N N . ARG B 1 169 ? 1.271 -23.922 -23.531 1 93.12 169 ARG B N 1
ATOM 2833 C CA . ARG B 1 169 ? 0.047 -23.609 -24.25 1 93.12 169 ARG B CA 1
ATOM 2834 C C . ARG B 1 169 ? -0.777 -24.859 -24.531 1 93.12 169 ARG B C 1
ATOM 2836 O O . ARG B 1 169 ? -1.976 -24.781 -24.797 1 93.12 169 ARG B O 1
ATOM 2843 N N . THR B 1 170 ? -0.145 -26.047 -24.484 1 95.62 170 THR B N 1
ATOM 2844 C CA . THR B 1 170 ? -0.876 -27.25 -24.828 1 95.62 170 THR B CA 1
ATOM 2845 C C . THR B 1 170 ? -0.825 -28.266 -23.688 1 95.62 170 THR B C 1
ATOM 2847 O O . THR B 1 170 ? 0.102 -28.25 -22.875 1 95.62 170 THR B O 1
ATOM 2850 N N . PRO B 1 171 ? -1.842 -29.141 -23.703 1 97.12 171 PRO B N 1
ATOM 2851 C CA . PRO B 1 171 ? -1.827 -30.203 -22.688 1 97.12 171 PRO B CA 1
ATOM 2852 C C . PRO B 1 171 ? -0.586 -31.094 -22.781 1 97.12 171 PRO B C 1
ATOM 2854 O O . PRO B 1 171 ? -0.07 -31.547 -21.75 1 97.12 171 PRO B O 1
ATOM 2857 N N . GLU B 1 172 ? -0.106 -31.344 -23.953 1 97.38 172 GLU B N 1
ATOM 2858 C CA . GLU B 1 172 ? 1.085 -32.156 -24.156 1 97.38 172 GLU B CA 1
ATOM 2859 C C . GLU B 1 172 ? 2.311 -31.516 -23.516 1 97.38 172 GLU B C 1
ATOM 2861 O O . GLU B 1 172 ? 3.084 -32.188 -22.828 1 97.38 172 GLU B O 1
ATOM 2866 N N . GLU B 1 173 ? 2.443 -30.281 -23.719 1 97.31 173 GLU B N 1
ATOM 2867 C CA . GLU B 1 173 ? 3.551 -29.547 -23.109 1 97.31 173 GLU B CA 1
ATOM 2868 C C . GLU B 1 173 ? 3.48 -29.625 -21.594 1 97.31 173 GLU B C 1
ATOM 2870 O O . GLU B 1 173 ? 4.488 -29.891 -20.922 1 97.31 173 GLU B O 1
ATOM 2875 N N . ALA B 1 174 ? 2.287 -29.422 -21.047 1 98.12 174 ALA B N 1
ATOM 2876 C CA . ALA B 1 174 ? 2.098 -29.469 -19.594 1 98.12 174 ALA B CA 1
ATOM 2877 C C . ALA B 1 174 ? 2.473 -30.844 -19.047 1 98.12 174 ALA B C 1
ATOM 2879 O O . ALA B 1 174 ? 3.176 -30.938 -18.031 1 98.12 174 ALA B O 1
ATOM 2880 N N . ARG B 1 175 ? 2.043 -31.891 -19.734 1 97.62 175 ARG B N 1
ATOM 2881 C CA . ARG B 1 175 ? 2.344 -33.25 -19.312 1 97.62 175 ARG B CA 1
ATOM 2882 C C . ARG B 1 175 ? 3.844 -33.5 -19.359 1 97.62 175 ARG B C 1
ATOM 2884 O O . ARG B 1 175 ? 4.398 -34.125 -18.438 1 97.62 175 ARG B O 1
ATOM 2891 N N . ASP B 1 176 ? 4.473 -33.094 -20.406 1 97.94 176 ASP B N 1
ATOM 2892 C CA . ASP B 1 176 ? 5.91 -33.281 -20.547 1 97.94 176 ASP B CA 1
ATOM 2893 C C . ASP B 1 176 ? 6.684 -32.562 -19.453 1 97.94 176 ASP B C 1
ATOM 2895 O O . ASP B 1 176 ? 7.664 -33.094 -18.922 1 97.94 176 ASP B O 1
ATOM 2899 N N . ILE B 1 177 ? 6.242 -31.406 -19.141 1 98.12 177 ILE B N 1
ATOM 2900 C CA . ILE B 1 177 ? 6.879 -30.594 -18.109 1 98.12 177 ILE B CA 1
ATOM 2901 C C . ILE B 1 177 ? 6.742 -31.281 -16.766 1 98.12 177 ILE B C 1
ATOM 2903 O O . ILE B 1 177 ? 7.719 -31.391 -16.016 1 98.12 177 ILE B O 1
ATOM 2907 N N . LEU B 1 178 ? 5.547 -31.781 -16.438 1 97.94 178 LEU B N 1
ATOM 2908 C CA . LEU B 1 178 ? 5.305 -32.5 -15.188 1 97.94 178 LEU B CA 1
ATOM 2909 C C . LEU B 1 178 ? 6.125 -33.781 -15.117 1 97.94 178 LEU B C 1
ATOM 2911 O O . LEU B 1 178 ? 6.711 -34.094 -14.078 1 97.94 178 LEU B O 1
ATOM 2915 N N . LYS B 1 179 ? 6.23 -34.438 -16.234 1 97.12 179 LYS B N 1
ATOM 2916 C CA . LYS B 1 179 ? 7.027 -35.656 -16.312 1 97.12 179 LYS B CA 1
ATOM 2917 C C . LYS B 1 179 ? 8.508 -35.375 -16.094 1 97.12 179 LYS B C 1
ATOM 2919 O O . LYS B 1 179 ? 9.234 -36.188 -15.547 1 97.12 179 LYS B O 1
ATOM 2924 N N . ALA B 1 180 ? 8.883 -34.188 -16.531 1 96.81 180 ALA B N 1
ATOM 2925 C CA . ALA B 1 180 ? 10.289 -33.781 -16.422 1 96.81 180 ALA B CA 1
ATOM 2926 C C . ALA B 1 180 ? 10.633 -33.406 -14.992 1 96.81 180 ALA B C 1
ATOM 2928 O O . ALA B 1 180 ? 11.797 -33.156 -14.68 1 96.81 180 ALA B O 1
ATOM 2929 N N . GLY B 1 181 ? 9.602 -33.312 -14.117 1 95.81 181 GLY B N 1
ATOM 2930 C CA . GLY B 1 181 ? 9.922 -33.188 -12.703 1 95.81 181 GLY B CA 1
ATOM 2931 C C . GLY B 1 181 ? 9.367 -31.922 -12.07 1 95.81 181 GLY B C 1
ATOM 2932 O O . GLY B 1 181 ? 9.539 -31.703 -10.875 1 95.81 181 GLY B O 1
ATOM 2933 N N . ALA B 1 182 ? 8.727 -31.062 -12.82 1 98.12 182 ALA B N 1
ATOM 2934 C CA . ALA B 1 182 ? 8.086 -29.891 -12.227 1 98.12 182 ALA B CA 1
ATOM 2935 C C . ALA B 1 182 ? 6.965 -30.312 -11.273 1 98.12 182 ALA B C 1
ATOM 2937 O O . ALA B 1 182 ? 6.219 -31.25 -11.555 1 98.12 182 ALA B O 1
ATOM 2938 N N . THR B 1 183 ? 6.855 -29.594 -10.188 1 98.19 183 THR B N 1
ATOM 2939 C CA . THR B 1 183 ? 5.789 -29.859 -9.227 1 98.19 183 THR B CA 1
ATOM 2940 C C . THR B 1 183 ? 4.441 -29.406 -9.781 1 98.19 183 THR B C 1
ATOM 2942 O O . THR B 1 183 ? 3.42 -30.062 -9.531 1 98.19 183 THR B O 1
ATOM 2945 N N . ALA B 1 184 ? 4.445 -28.344 -10.484 1 98.62 184 ALA B N 1
ATOM 2946 C CA . ALA B 1 184 ? 3.217 -27.766 -11.031 1 98.62 184 ALA B CA 1
ATOM 2947 C C . ALA B 1 184 ? 3.512 -26.906 -12.258 1 98.62 184 ALA B C 1
ATOM 2949 O O . ALA B 1 184 ? 4.672 -26.594 -12.547 1 98.62 184 ALA B O 1
ATOM 2950 N N . VAL B 1 185 ? 2.43 -26.609 -12.969 1 98.62 185 VAL B N 1
ATOM 2951 C CA . VAL B 1 185 ? 2.465 -25.766 -14.156 1 98.62 185 VAL B CA 1
ATOM 2952 C C . VAL B 1 185 ? 1.56 -24.547 -13.945 1 98.62 185 VAL B C 1
ATOM 2954 O O . VAL B 1 185 ? 0.386 -24.703 -13.594 1 98.62 185 VAL B O 1
ATOM 2957 N N . SER B 1 186 ? 2.123 -23.406 -14.031 1 98.38 186 SER B N 1
ATOM 2958 C CA . SER B 1 186 ? 1.327 -22.188 -14.039 1 98.38 186 SER B CA 1
ATOM 2959 C C . SER B 1 186 ? 1.139 -21.656 -15.461 1 98.38 186 SER B C 1
ATOM 2961 O O . SER B 1 186 ? 2.107 -21.516 -16.203 1 98.38 186 SER B O 1
ATOM 2963 N N . THR B 1 187 ? -0.108 -21.375 -15.844 1 97.62 187 THR B N 1
ATOM 2964 C CA . THR B 1 187 ? -0.369 -21 -17.234 1 97.62 187 THR B CA 1
ATOM 2965 C C . THR B 1 187 ? -1.57 -20.062 -17.328 1 97.62 187 THR B C 1
ATOM 2967 O O . THR B 1 187 ? -2.465 -20.109 -16.484 1 97.62 187 THR B O 1
ATOM 2970 N N . THR B 1 188 ? -1.556 -19.188 -18.344 1 95.62 188 THR B N 1
ATOM 2971 C CA . THR B 1 188 ? -2.686 -18.312 -18.625 1 95.62 188 THR B CA 1
ATOM 2972 C C . THR B 1 188 ? -3.656 -18.969 -19.594 1 95.62 188 THR B C 1
ATOM 2974 O O . THR B 1 188 ? -4.715 -18.406 -19.906 1 95.62 188 THR B O 1
ATOM 2977 N N . SER B 1 189 ? -3.281 -20.125 -20.062 1 95 189 SER B N 1
ATOM 2978 C CA . SER B 1 189 ? -4.125 -20.812 -21.047 1 95 189 SER B CA 1
ATOM 2979 C C . SER B 1 189 ? -5.336 -21.453 -20.375 1 95 189 SER B C 1
ATOM 2981 O O . SER B 1 189 ? -5.199 -22.422 -19.625 1 95 189 SER B O 1
ATOM 2983 N N . VAL B 1 190 ? -6.492 -21.016 -20.766 1 95.06 190 VAL B N 1
ATOM 2984 C CA . VAL B 1 190 ? -7.746 -21.453 -20.156 1 95.06 190 VAL B CA 1
ATOM 2985 C C . VAL B 1 190 ? -7.945 -22.953 -20.422 1 95.06 190 VAL B C 1
ATOM 2987 O O . VAL B 1 190 ? -8.461 -23.672 -19.562 1 95.06 190 VAL B O 1
ATOM 2990 N N . THR B 1 191 ? -7.496 -23.422 -21.5 1 94 191 THR B N 1
ATOM 2991 C CA . THR B 1 191 ? -7.691 -24.797 -21.922 1 94 191 THR B CA 1
ATOM 2992 C C . THR B 1 191 ? -6.969 -25.75 -20.969 1 94 191 THR B C 1
ATOM 2994 O O . THR B 1 191 ? -7.414 -26.875 -20.75 1 94 191 THR B O 1
ATOM 2997 N N . LEU B 1 192 ? -5.988 -25.234 -20.328 1 97.19 192 LEU B N 1
ATOM 2998 C CA . LEU B 1 192 ? -5.164 -26.094 -19.484 1 97.19 192 LEU B CA 1
ATOM 2999 C C . LEU B 1 192 ? -5.703 -26.141 -18.062 1 97.19 192 LEU B C 1
ATOM 3001 O O . LEU B 1 192 ? -5.328 -27 -17.281 1 97.19 192 LEU B O 1
ATOM 3005 N N . TRP B 1 193 ? -6.574 -25.188 -17.75 1 97.75 193 TRP B N 1
ATOM 3006 C CA . TRP B 1 193 ? -7.051 -25.078 -16.375 1 97.75 193 TRP B CA 1
ATOM 3007 C C . TRP B 1 193 ? -7.98 -26.234 -16.016 1 97.75 193 TRP B C 1
ATOM 3009 O O . TRP B 1 193 ? -8.297 -26.469 -14.852 1 97.75 193 TRP B O 1
ATOM 3019 N N . ASN B 1 194 ? -8.398 -26.969 -17.062 1 95.06 194 ASN B N 1
ATOM 3020 C CA . ASN B 1 194 ? -9.336 -28.062 -16.844 1 95.06 194 ASN B CA 1
ATOM 3021 C C . ASN B 1 194 ? -8.711 -29.422 -17.188 1 95.06 194 ASN B C 1
ATOM 3023 O O . ASN B 1 194 ? -9.422 -30.391 -17.422 1 95.06 194 ASN B O 1
ATOM 3027 N N . MET B 1 195 ? -7.469 -29.344 -17.203 1 90.69 195 MET B N 1
ATOM 3028 C CA . MET B 1 195 ? -6.734 -30.594 -17.406 1 90.69 195 MET B CA 1
ATOM 3029 C C . MET B 1 195 ? -6.727 -31.438 -16.141 1 90.69 195 MET B C 1
ATOM 3031 O O . MET B 1 195 ? -6.617 -30.906 -15.031 1 90.69 195 MET B O 1
#

Secondary structure (DSSP, 8-state):
----PPPHHHHHHHHHHS-EEEEE-TTTTHHHHHHSS-SEEEE-SEETTTHHHHHHHHHHTT-EEEEEGGGEESB-SSHHHHHIIIIII---EEEES-HHHHHHHHHTT-EEEEEEE--SHHHHHHHHHHHHHH--SEEEEESGGGHHHHHHHHHHH--S-EEEESS--SHHHHHHHHHTT-SEEEES-GGGGG-/----PPPHHHHHHHHHHS-EEEEE-TTTTHHHHHHSS-SEEEE-SEETTTHHHHHHHHHHTT-EEEEEGGGEESB-SSHHHHHIIIIII---EEEES-HHHHHHHHHTT-EEEEEEE--SHHHHHHHHHHHHHH--SEEEEESGGGHHHHHHHHHHH--S-EEEESS--SHHHHHHHHHTT-SEEEES-GGGGG-

Organism: Dictyoglomus thermophilum (strain ATCC 35947 / DSM 3960 / H-6-12) (NCBI:txid309799)

Solvent-accessible surface area (backbone atoms only — not comparable to full-atom values): 19769 Å² total; per-residue (Å²): 124,82,79,81,68,71,46,72,68,58,49,50,51,51,29,66,75,45,34,37,28,30,37,28,49,72,69,46,61,49,71,56,47,67,70,35,71,31,47,36,34,38,40,44,38,50,34,61,74,53,42,49,60,55,44,47,53,43,44,72,67,72,31,46,42,29,36,28,58,83,50,40,38,21,40,33,94,43,68,51,22,49,43,35,40,41,73,71,44,56,47,47,28,39,32,32,74,49,49,73,55,28,46,51,32,44,74,61,61,26,45,20,29,37,45,42,72,60,81,46,73,68,47,44,57,56,47,43,55,50,43,66,75,28,58,47,69,27,33,32,36,28,57,21,54,52,26,65,81,38,20,66,60,50,57,70,66,39,93,48,56,35,30,27,25,44,87,49,80,46,68,66,56,51,51,44,26,44,72,36,61,35,51,27,38,37,28,72,42,70,79,48,26,64,106,127,81,78,83,66,69,46,71,67,57,49,50,51,50,29,66,76,45,34,37,28,31,37,29,48,65,84,42,61,46,71,56,47,67,70,35,71,31,46,35,34,37,40,43,40,52,33,62,74,53,40,47,61,54,43,46,52,42,46,72,67,73,30,47,42,29,37,28,59,82,50,40,36,21,41,32,95,43,67,51,23,49,43,35,40,40,73,70,45,56,49,47,28,38,32,30,74,49,48,75,54,27,44,51,32,42,74,62,62,26,44,19,29,37,44,41,70,60,80,48,74,67,47,44,56,54,46,42,55,50,42,65,74,28,57,46,67,27,33,33,36,28,56,20,55,50,26,66,80,37,21,65,59,50,57,71,66,40,94,48,56,34,29,27,23,44,87,50,81,45,68,67,54,52,50,44,24,43,71,34,61,34,51,28,39,37,31,70,42,69,79,49,28,64,105

pLDDT: mean 95.06, std 7.09, range [34.56, 98.75]

Radius of gyration: 25.81 Å; Cα contacts (8 Å, |Δi|>4): 835; chains: 2; bounding box: 49×74×50 Å

InterPro domains:
  IPR006699 Glycerol uptake operon antiterminator [PF04309] (20-193)
  IPR006699 Glycerol uptake operon antiterminator [PIRSF016897] (10-195)
  IPR006699 Glycerol uptake operon antiterminator [PTHR35787] (14-195)
  IPR013785 Aldolase-type TIM barrel [G3DSA:3.20.20.70] (11-195)

Foldseek 3Di:
DQPDAQDLVNVLVLCQVPFEEAEAEAPRCLVLLLVAPHQEYEYEADEPVCQLVSLVSSVVSNHAYEYEPVRYYPADLDLVSLLCCCRPSNHRAYEYCDLVSQQSNVVSVHQYEHEAEPPDPVSLLVSQVSCVVSVHQEYEYPQLLCLLPCLVVSCVSHVHQYEHEHDDADPVSQVSNVVSPHSHYYYNHSVNRHD/DQPDAQDLVNVLVLCQVPFEEAEAEDVRCLVLLLPAPHQEYEYEADEPVCQLVSLVSSVVSNHAYEYEPVRYYPADLDLVSLLCCCRPSNHRAYEYCDLVSQQSNVVSVHQYEHEAEPPDPVSLLVSQVSCVVSVHQEYEYPQLLCLLPCLVVSCVSHVHQYEHEHDDADPVSQVSSVVSPHSHYYYNHSVNRHD

Nearest PDB structures (foldseek):
  3kts-assembly7_G  TM=9.307E-01  e=3.712E-18  Listeria monocytogenes serotype 4b str. F2365
  1vkf-assembly4_D  TM=9.261E-01  e=1.827E-14  Thermotoga maritima MSB8
  7e2b-assembly1_A  TM=6.430E-01  e=5.909E-03  Pyrococcus furiosus DSM 3638
  2ggg-assembly1_A  TM=3.939E-01  e=1.909E-02  Deinococcus radiodurans
  3tj4-assembly1_A  TM=3.049E-01  e=9.445E-03  Agrobacterium fabrum str. C58